Protein AF-A0A1T3CZ14-F1 (afdb_monomer)

Foldseek 3Di:
DKWFKDKDKDKAAFQAQLVQQLLLVLVLVLVWKWKWKAQLVPRDTQDGDDQVQQAGMWDQDDDDPSNPDDIGRDDGPDDVVVVVVVVPDPDDDPDRRIMIMMMITSDIPDDVVVSVVVSVLSSQLSLQFAFPLSVCVVVVVVQQQWDADPPPRDIDGDDVPDDGQTSNNVSQPQPDKDWDADPVGDIDIDGRVCCCPDLNVLQQRRHHDVLSVLLCCQQPVCVVVDPSSGDGRHHQDFLVCCLVVVDQFDCPVLQVVLVVCVVVPHHSCVVQQPDKCCDPPHLLHFFPQLVLLLVQVLVDDDDPVLCVLCQFQVSNDDADIDRNVVVVVLDDSVLRRCSSSVVSVVLCVQLLDPPPCSVVVVVLLVVQLNCLRHDRQQPHSVLVSVLSVVCVVVSQGLPPPPDDDDSPRGSGPHSCVNVVSSSVLSSVLLAVCPDPSSVRSCVCCVDPVNVVVVPDCSNPPPVVVVDDPPPPDPPDPVRDDPVVCVVVVVLVPDPDDSSSNDPPSVSSNVSSSVSSSRPD

Secondary structure (DSSP, 8-state):
-EEE--EEEEEEETT-HHHHHHHHHHHT-TTTEEEEEEETTT--EEEE--GGG-EEEEE---SGGGGGSPPEEEEESSHHHHHHHHHH-S---S---EEEEEEEESSTT--HHHHHHHHHHHHHHHTT-SSTTHHHHTTHHHHTTEEE-TTT--EEEPPTT-----HHHHHTSTT--EEEE-TTS-EEEE-TTGGGSSTTTT-TTTS--HHHHHHHHHH-HHHHH-------------HHHHHHH--STT-HHHHHHHHHHHHHT--TTTTTTT-BTTSTTSTTPPPHHHHHHHHHHHHS---HHHHHHHHHTT-SSPPPP-BHHHHHHHS-HHHHHHHHHHHHHHHHHHHH--STTHHHHHHHHHHHHHHHHHS---S-SHHHHHHHHHHHHTT--S--TTTS---TT-SSSSTTHHHHHHHHHHHHHTT-TTSHHHHTTTGGGGSGGGHHHHTSGGG-HHHHHHS---------GGGS-GGGGHHHHHHHTSSS-GGGTS-THHHHHHHHHHHHTT--

Radius of gyration: 31.68 Å; Cα contacts (8 Å, |Δi|>4): 597; chains: 1; bounding box: 78×59×86 Å

Mean predicted aligned error: 14.24 Å

Sequence (520 aa):
MIETRNIIVGHMKRRDPVTRRFLQYLTMRTGELLVLVRDGKTGRVITAAPEKHRWTYRRKQGIGRASKNEWQNVLEVGPDYFDMTDVLREWRFGFDDYYDVFIWNLVPNESPLLLYNVIITELRTAWRMTQPADMYSHMEPQLRSLTREEDTMRTRKILPGEQVKSLWDVVTSEDVEFRLFSTSGSFTSFTPQGAGTGEMADSPYLFYTKANAVEDEILFPDELTSNKKNVHFREIRNPVSRLEHSGLPGHNKYWEKGLTAILVGEDFKEPLSKEMDTDEDSMWALPAIWKSGLEKLLQGTLSAEQREVLEETGLDAIKEGRLIADRLDSADPMEVMERERCTEFKAAFHDGDLEPGCTERYRQVQEIITTMLKTAHAESPDWVYYIAELMQWLEVESFDDDYYGDYGSDPWSHGFIVQDMVQAFSTMAMFFPEVDTTAHVTAFLKSDEYEAFRNSAIFDPRERSKTRPDRRSRTSYKYRDPKFWTEWKKVLEKDRHFSDIYPFDWSLAIRPIIAKREYL

Solvent-accessible surface area (backbone atoms only — not comparable to full-atom values): 29979 Å² total; per-residue (Å²): 92,76,47,40,34,54,71,50,76,48,78,42,61,52,42,30,61,45,48,32,43,28,54,52,56,52,65,72,34,61,92,56,35,37,48,34,35,27,36,51,67,78,69,46,70,57,44,64,52,59,75,97,64,32,55,41,31,33,40,35,73,59,69,78,82,39,61,71,55,72,76,44,74,76,38,49,72,49,74,72,40,51,54,50,50,63,70,69,44,95,72,79,76,97,67,43,76,28,30,42,37,40,41,30,46,60,59,65,70,59,64,61,65,57,59,49,50,54,52,55,44,41,46,38,42,32,67,57,24,64,47,80,62,48,74,48,58,89,45,39,81,58,29,58,42,24,26,59,44,85,91,75,67,48,74,44,74,64,56,90,91,62,91,70,73,24,45,37,61,52,69,71,30,80,88,35,71,50,74,50,73,47,99,84,72,49,70,53,72,39,31,71,76,45,44,76,59,55,81,60,58,54,38,81,77,81,41,40,42,73,56,53,50,58,24,41,56,44,73,39,48,58,67,77,78,35,91,71,64,71,47,72,74,71,61,84,60,28,45,59,51,48,64,75,62,57,64,79,58,78,36,66,74,57,46,49,51,17,51,51,31,44,76,74,73,44,58,53,59,55,69,47,75,72,40,40,30,59,36,90,88,33,93,66,31,66,41,39,29,53,56,55,24,48,54,52,44,73,74,45,93,71,54,71,68,58,46,50,47,23,51,49,40,49,60,71,64,85,82,79,73,46,46,38,52,63,48,61,77,65,48,59,61,65,59,47,31,51,54,55,42,48,56,35,46,55,51,38,51,47,64,64,56,82,58,89,64,46,51,60,52,48,50,53,53,50,50,53,51,50,48,46,35,62,44,72,56,50,83,60,31,65,46,52,54,51,51,39,53,50,31,51,74,68,67,46,47,31,74,69,77,86,80,67,79,92,62,89,82,54,47,46,97,52,92,52,54,67,51,54,52,51,51,51,51,54,61,53,20,66,79,38,51,85,42,76,64,28,26,32,69,42,42,57,50,76,38,77,92,31,44,72,63,56,71,31,61,86,71,30,65,69,66,48,62,75,51,76,76,90,67,79,65,90,59,52,83,90,68,50,62,76,71,76,46,46,66,60,49,59,48,72,72,42,100,57,62,58,81,61,72,48,79,67,52,62,61,44,55,45,49,25,60,58,38,49,57,37,80,111

Organism: NCBI:txid1491466

pLDDT: mean 79.1, std 13.81, range [31.88, 96.62]

Structure (mmCIF, N/CA/C/O backbone):
data_AF-A0A1T3CZ14-F1
#
_entry.id   AF-A0A1T3CZ14-F1
#
loop_
_atom_site.group_PDB
_atom_site.id
_atom_site.type_symbol
_atom_site.label_atom_id
_atom_site.label_alt_id
_atom_site.label_comp_id
_atom_site.label_asym_id
_atom_site.label_entity_id
_atom_site.label_seq_id
_atom_site.pdbx_PDB_ins_code
_atom_site.Cartn_x
_atom_site.Cartn_y
_atom_site.Cartn_z
_atom_site.occupancy
_atom_site.B_iso_or_equiv
_atom_site.auth_seq_id
_atom_site.auth_comp_id
_atom_site.auth_asym_id
_atom_site.auth_atom_id
_atom_site.pdbx_PDB_model_num
ATOM 1 N N . MET A 1 1 ? -11.018 22.381 -28.110 1.00 84.56 1 MET A N 1
ATOM 2 C CA . MET A 1 1 ? -9.809 22.088 -27.313 1.00 84.56 1 MET A CA 1
ATOM 3 C C . MET A 1 1 ? -9.592 20.585 -27.305 1.00 84.56 1 MET A C 1
ATOM 5 O O . MET A 1 1 ? -10.576 19.850 -27.327 1.00 84.56 1 MET A O 1
ATOM 9 N N . ILE A 1 2 ? -8.339 20.147 -27.344 1.00 91.00 2 ILE A N 1
ATOM 10 C CA . ILE A 1 2 ? -7.948 18.738 -27.397 1.00 91.00 2 ILE A CA 1
ATOM 11 C C . ILE A 1 2 ? -6.954 18.483 -26.270 1.00 91.00 2 ILE A C 1
ATOM 13 O O . ILE A 1 2 ? -6.092 19.322 -26.018 1.00 91.00 2 ILE A O 1
ATOM 17 N N . GLU A 1 3 ? -7.073 17.323 -25.638 1.00 93.56 3 GLU A N 1
ATOM 18 C CA . GLU A 1 3 ? -6.038 16.773 -24.777 1.00 93.56 3 GLU A CA 1
ATOM 19 C C . GLU A 1 3 ? -5.691 15.358 -25.215 1.00 93.56 3 GLU A C 1
ATOM 21 O O . GLU A 1 3 ? -6.564 14.552 -25.550 1.00 93.56 3 GLU A O 1
ATOM 26 N N . THR A 1 4 ? -4.395 15.078 -25.193 1.00 94.88 4 THR A N 1
ATOM 27 C CA . THR A 1 4 ? -3.815 13.783 -25.533 1.00 94.88 4 THR A CA 1
ATOM 28 C C . THR A 1 4 ? -2.829 13.362 -24.461 1.00 94.88 4 THR A C 1
ATOM 30 O O . THR A 1 4 ? -2.193 14.205 -23.830 1.00 94.88 4 THR A O 1
ATOM 33 N N . ARG A 1 5 ? -2.666 12.059 -24.266 1.00 95.62 5 ARG A N 1
ATOM 34 C CA . ARG A 1 5 ? -1.622 11.483 -23.421 1.00 95.62 5 ARG A CA 1
ATOM 35 C C . ARG A 1 5 ? -0.720 10.610 -24.274 1.00 95.62 5 ARG A C 1
ATOM 37 O O . ARG A 1 5 ? -1.198 9.883 -25.142 1.00 95.62 5 ARG A O 1
ATOM 44 N N . ASN A 1 6 ? 0.580 10.686 -24.010 1.00 95.38 6 ASN A N 1
ATOM 45 C CA . ASN A 1 6 ? 1.530 9.736 -24.575 1.00 95.38 6 ASN A CA 1
ATOM 46 C C . ASN A 1 6 ? 1.196 8.345 -24.037 1.00 95.38 6 ASN A C 1
ATOM 48 O O . ASN A 1 6 ? 0.890 8.222 -22.852 1.00 95.38 6 ASN A O 1
ATOM 52 N N . ILE A 1 7 ? 1.267 7.328 -24.891 1.00 94.31 7 ILE A N 1
ATOM 53 C CA . ILE A 1 7 ? 1.008 5.937 -24.529 1.00 94.31 7 ILE A CA 1
ATOM 54 C C . ILE A 1 7 ? 2.040 5.028 -25.189 1.00 94.31 7 ILE A C 1
ATOM 56 O O . ILE A 1 7 ? 2.416 5.229 -26.344 1.00 94.31 7 ILE A O 1
ATOM 60 N N . ILE A 1 8 ? 2.488 4.026 -24.444 1.00 93.81 8 ILE A N 1
ATOM 61 C CA . ILE A 1 8 ? 3.301 2.916 -24.922 1.00 93.81 8 ILE A CA 1
ATOM 62 C C . ILE A 1 8 ? 2.546 1.629 -24.612 1.00 93.81 8 ILE A C 1
ATOM 64 O O . ILE A 1 8 ? 2.041 1.438 -23.505 1.00 93.81 8 ILE A O 1
ATOM 68 N N . VAL A 1 9 ? 2.473 0.755 -25.613 1.00 91.94 9 VAL A N 1
ATOM 69 C CA . VAL A 1 9 ? 1.836 -0.557 -25.513 1.00 91.94 9 VAL A CA 1
ATOM 70 C C . VAL A 1 9 ? 2.865 -1.615 -25.873 1.00 91.94 9 VAL A C 1
ATOM 72 O O . VAL A 1 9 ? 3.561 -1.496 -26.884 1.00 91.94 9 VAL A O 1
ATOM 75 N N . GLY A 1 10 ? 2.980 -2.649 -25.050 1.00 90.44 10 GLY A N 1
ATOM 76 C CA . GLY A 1 10 ? 3.992 -3.679 -25.217 1.00 90.44 10 GLY A CA 1
ATOM 77 C C . GLY A 1 10 ? 3.551 -5.021 -24.662 1.00 90.44 10 GLY A C 1
ATOM 78 O O . GLY A 1 10 ? 2.690 -5.107 -23.794 1.00 90.44 10 GLY A O 1
ATOM 79 N N . HIS A 1 11 ? 4.183 -6.075 -25.165 1.00 92.50 11 HIS A N 1
ATOM 80 C CA . HIS A 1 11 ? 4.043 -7.410 -24.607 1.00 92.50 11 HIS A CA 1
ATOM 81 C C . HIS A 1 11 ? 5.278 -7.744 -23.782 1.00 92.50 11 HIS A C 1
ATOM 83 O O . HIS A 1 11 ? 6.404 -7.528 -24.235 1.00 92.50 11 HIS A O 1
ATOM 89 N N . MET A 1 12 ? 5.076 -8.307 -22.598 1.00 93.25 12 MET A N 1
ATOM 90 C CA . MET A 1 12 ? 6.164 -8.723 -21.720 1.00 93.25 12 MET A CA 1
ATOM 91 C C . MET A 1 12 ? 6.038 -10.188 -21.335 1.00 93.25 12 MET A C 1
ATOM 93 O O . MET A 1 12 ? 4.946 -10.750 -21.291 1.00 93.25 12 MET A O 1
ATOM 97 N N . LYS A 1 13 ? 7.173 -10.833 -21.071 1.00 91.12 13 LYS A N 1
ATOM 98 C CA . LYS A 1 13 ? 7.214 -12.271 -20.821 1.00 91.12 13 LYS A CA 1
ATOM 99 C C . LYS A 1 13 ? 6.489 -12.617 -19.519 1.00 91.12 13 LYS A C 1
ATOM 101 O O . LYS A 1 13 ? 6.737 -12.034 -18.465 1.00 91.12 13 LYS A O 1
ATOM 106 N N . ARG A 1 14 ? 5.615 -13.618 -19.574 1.00 88.38 14 ARG A N 1
ATOM 107 C CA . ARG A 1 14 ? 4.930 -14.129 -18.386 1.00 88.38 14 ARG A CA 1
ATOM 108 C C . ARG A 1 14 ? 5.894 -14.948 -17.518 1.00 88.38 14 ARG A C 1
ATOM 110 O O . ARG A 1 14 ? 6.792 -15.611 -18.031 1.00 88.38 14 ARG A O 1
ATOM 117 N N . ARG A 1 15 ? 5.701 -14.900 -16.192 1.00 85.12 15 ARG A N 1
ATOM 118 C CA . ARG A 1 15 ? 6.546 -15.576 -15.175 1.00 85.12 15 ARG A CA 1
ATOM 119 C C . ARG A 1 15 ? 8.038 -15.237 -15.262 1.00 85.12 15 ARG A C 1
ATOM 121 O O . ARG A 1 15 ? 8.893 -16.068 -14.973 1.00 85.12 15 ARG A O 1
ATOM 128 N N . ASP A 1 16 ? 8.345 -14.022 -15.680 1.00 87.38 16 ASP A N 1
ATOM 129 C CA . ASP A 1 16 ? 9.706 -13.530 -15.766 1.00 87.38 16 ASP A CA 1
ATOM 130 C C . ASP A 1 16 ? 9.972 -12.544 -14.616 1.00 87.38 16 ASP A C 1
ATOM 132 O O . ASP A 1 16 ? 9.176 -11.621 -14.420 1.00 87.38 16 ASP A O 1
ATOM 136 N N . PRO A 1 17 ? 11.050 -12.726 -13.833 1.00 88.00 17 PRO A N 1
ATOM 137 C CA . PRO A 1 17 ? 11.301 -11.898 -12.657 1.00 88.00 17 PRO A CA 1
ATOM 138 C C . PRO A 1 17 ? 11.575 -10.435 -13.027 1.00 88.00 17 PRO A C 1
ATOM 140 O O . PRO A 1 17 ? 11.128 -9.538 -12.321 1.00 88.00 17 PRO A O 1
ATOM 143 N N . VAL A 1 18 ? 12.219 -10.165 -14.170 1.00 90.81 18 VAL A N 1
ATOM 144 C CA . VAL A 1 18 ? 12.417 -8.786 -14.649 1.00 90.81 18 VAL A CA 1
ATOM 145 C C . VAL A 1 18 ? 11.072 -8.150 -14.987 1.00 90.81 18 VAL A C 1
ATOM 147 O O . VAL A 1 18 ? 10.797 -7.030 -14.568 1.00 90.81 18 VAL A O 1
ATOM 150 N N . THR A 1 19 ? 10.202 -8.879 -15.687 1.00 93.06 19 THR A N 1
ATOM 151 C CA . THR A 1 19 ? 8.851 -8.403 -16.006 1.00 93.06 19 THR A CA 1
ATOM 152 C C . THR A 1 19 ? 8.039 -8.122 -14.743 1.00 93.06 19 THR A C 1
ATOM 154 O O . THR A 1 19 ? 7.410 -7.072 -14.647 1.00 93.06 19 THR A O 1
ATOM 157 N N . ARG A 1 20 ? 8.083 -9.016 -13.746 1.00 91.06 20 ARG A N 1
ATOM 158 C CA . ARG A 1 20 ? 7.410 -8.807 -12.455 1.00 91.06 20 ARG A CA 1
ATOM 159 C C . ARG A 1 20 ? 7.903 -7.532 -11.769 1.00 91.06 20 ARG A C 1
ATOM 161 O O . ARG A 1 20 ? 7.066 -6.720 -11.384 1.00 91.06 20 ARG A O 1
ATOM 168 N N . ARG A 1 21 ? 9.224 -7.352 -11.640 1.00 91.19 21 ARG A N 1
ATOM 169 C CA . ARG A 1 21 ? 9.809 -6.163 -11.001 1.00 91.19 21 ARG A CA 1
ATOM 170 C C . ARG A 1 21 ? 9.422 -4.884 -11.727 1.00 91.19 21 ARG A C 1
ATOM 172 O O . ARG A 1 21 ? 8.930 -3.952 -11.106 1.00 91.19 21 ARG A O 1
ATOM 179 N N . PHE A 1 22 ? 9.557 -4.878 -13.050 1.00 94.31 22 PHE A N 1
ATOM 180 C CA . PHE A 1 22 ? 9.223 -3.723 -13.873 1.00 94.31 22 PHE A CA 1
ATOM 181 C C . PHE A 1 22 ? 7.763 -3.289 -13.715 1.00 94.31 22 PHE A C 1
ATOM 183 O O . PHE A 1 22 ? 7.496 -2.119 -13.454 1.00 94.31 22 PHE A O 1
ATOM 190 N N . LEU A 1 23 ? 6.820 -4.229 -13.834 1.00 93.25 23 LEU A N 1
ATOM 191 C CA . LEU A 1 23 ? 5.397 -3.926 -13.678 1.00 93.25 23 LEU A CA 1
ATOM 192 C C . LEU A 1 23 ? 5.083 -3.413 -12.271 1.00 93.25 23 LEU A C 1
ATOM 194 O O . LEU A 1 23 ? 4.363 -2.428 -12.142 1.00 93.25 23 LEU A O 1
ATOM 198 N N . GLN A 1 24 ? 5.680 -4.023 -11.245 1.00 88.62 24 GLN A N 1
ATOM 199 C CA . GLN A 1 24 ? 5.528 -3.594 -9.860 1.00 88.62 24 GLN A CA 1
ATOM 200 C C . GLN A 1 24 ? 6.036 -2.159 -9.647 1.00 88.62 24 GLN A C 1
ATOM 202 O O . GLN A 1 24 ? 5.308 -1.339 -9.091 1.00 88.62 24 GLN A O 1
ATOM 207 N N . TYR A 1 25 ? 7.235 -1.807 -10.123 1.00 89.31 25 TYR A N 1
ATOM 208 C CA . TYR A 1 25 ? 7.745 -0.439 -9.969 1.00 89.31 25 TYR A CA 1
ATOM 209 C C . TYR A 1 25 ? 6.882 0.593 -10.697 1.00 89.31 25 TYR A C 1
ATOM 211 O O . TYR A 1 25 ? 6.628 1.671 -10.160 1.00 89.31 25 TYR A O 1
ATOM 219 N N . LEU A 1 26 ? 6.392 0.270 -11.899 1.00 90.31 26 LEU A N 1
ATOM 220 C CA . LEU A 1 26 ? 5.494 1.162 -12.631 1.00 90.31 26 LEU A CA 1
ATOM 221 C C . LEU A 1 26 ? 4.184 1.394 -11.878 1.00 90.31 26 LEU A C 1
ATOM 223 O O . LEU A 1 26 ? 3.716 2.530 -11.816 1.00 90.31 26 LEU A O 1
ATOM 227 N N . THR A 1 27 ? 3.605 0.351 -11.277 1.00 85.94 27 THR A N 1
ATOM 228 C CA . THR A 1 27 ? 2.380 0.497 -10.479 1.00 85.94 27 THR A CA 1
ATOM 229 C C . THR A 1 27 ? 2.583 1.324 -9.214 1.00 85.94 27 THR A C 1
ATOM 231 O O . THR A 1 27 ? 1.632 1.947 -8.763 1.00 85.94 27 THR A O 1
ATOM 234 N N . MET A 1 28 ? 3.810 1.429 -8.691 1.00 80.12 28 MET A N 1
ATOM 235 C CA . MET A 1 28 ? 4.130 2.327 -7.570 1.00 80.12 28 MET A CA 1
ATOM 236 C C . MET A 1 28 ? 4.239 3.805 -7.984 1.00 80.12 28 MET A C 1
ATOM 238 O O . MET A 1 28 ? 4.289 4.684 -7.125 1.00 80.12 28 MET A O 1
ATOM 242 N N . ARG A 1 29 ? 4.268 4.113 -9.289 1.00 82.56 29 ARG A N 1
ATOM 243 C CA . ARG A 1 29 ? 4.370 5.480 -9.830 1.00 82.56 29 ARG A CA 1
ATOM 244 C C . ARG A 1 29 ? 3.017 6.068 -10.240 1.00 82.56 29 ARG A C 1
ATOM 246 O O . ARG A 1 29 ? 2.925 6.781 -11.237 1.00 82.56 29 ARG A O 1
ATOM 253 N N . THR A 1 30 ? 1.962 5.825 -9.463 1.00 78.38 30 THR A N 1
ATOM 254 C CA . THR A 1 30 ? 0.593 6.301 -9.766 1.00 78.38 30 THR A CA 1
ATOM 255 C C . THR A 1 30 ? 0.463 7.826 -9.875 1.00 78.38 30 THR A C 1
ATOM 257 O O . THR A 1 30 ? -0.450 8.320 -10.535 1.00 78.38 30 THR A O 1
ATOM 260 N N . GLY A 1 31 ? 1.380 8.583 -9.260 1.00 79.31 31 GLY A N 1
ATOM 261 C CA . GLY A 1 31 ? 1.459 10.045 -9.365 1.00 79.31 31 GLY A CA 1
ATOM 262 C C . GLY A 1 31 ? 2.089 10.570 -10.663 1.00 79.31 31 GLY A C 1
ATOM 263 O O . GLY A 1 31 ? 2.031 11.770 -10.917 1.00 79.31 31 GLY A O 1
ATOM 264 N N . GLU A 1 32 ? 2.678 9.700 -11.483 1.00 84.75 32 GLU A N 1
ATOM 265 C CA . GLU A 1 32 ? 3.349 10.058 -12.743 1.00 84.75 32 GLU A CA 1
ATOM 266 C C . GLU A 1 32 ? 2.714 9.330 -13.936 1.00 84.75 32 GLU A C 1
ATOM 268 O O . GLU A 1 32 ? 2.485 9.916 -14.999 1.00 84.75 32 GLU A O 1
ATOM 273 N N . LEU A 1 33 ? 2.394 8.048 -13.750 1.00 90.69 33 LEU A N 1
ATOM 274 C CA . LEU A 1 33 ? 1.975 7.129 -14.795 1.00 90.69 33 LEU A CA 1
ATOM 275 C C . LEU A 1 33 ? 0.648 6.452 -14.470 1.00 90.69 33 LEU A C 1
ATOM 277 O O . LEU A 1 33 ? 0.259 6.259 -13.321 1.00 90.69 33 LEU A O 1
ATOM 281 N N . LEU A 1 34 ? -0.017 6.034 -15.537 1.00 93.12 34 LEU A N 1
ATOM 282 C CA . LEU A 1 34 ? -1.196 5.190 -15.519 1.00 93.12 34 LEU A CA 1
ATOM 283 C C . LEU A 1 34 ? -0.844 3.881 -16.221 1.00 93.12 34 LEU A C 1
ATOM 285 O O . LEU A 1 34 ? -0.230 3.888 -17.290 1.00 93.12 34 LEU A O 1
ATOM 289 N N . VAL A 1 35 ? -1.209 2.764 -15.597 1.00 93.94 35 VAL A N 1
ATOM 290 C CA . VAL A 1 35 ? -0.817 1.424 -16.040 1.00 93.94 35 VAL A CA 1
ATOM 291 C C . VAL A 1 35 ? -2.053 0.537 -16.133 1.00 93.94 35 VAL A C 1
ATOM 293 O O . VAL A 1 35 ? -2.925 0.570 -15.262 1.00 93.94 35 VAL A O 1
ATOM 296 N N . LEU A 1 36 ? -2.124 -0.270 -17.189 1.00 94.25 36 LEU A N 1
ATOM 297 C CA . LEU A 1 36 ? -3.027 -1.410 -17.286 1.00 94.25 36 LEU A CA 1
ATOM 298 C C . LEU A 1 36 ? -2.226 -2.641 -17.699 1.00 94.25 36 LEU A C 1
ATOM 300 O O . LEU A 1 36 ? -1.472 -2.602 -18.670 1.00 94.25 36 LEU A O 1
ATOM 304 N N . VAL A 1 37 ? -2.409 -3.736 -16.962 1.00 93.81 37 VAL A N 1
ATOM 305 C CA . VAL A 1 37 ? -1.789 -5.030 -17.265 1.00 93.81 37 VAL A CA 1
ATOM 306 C C . VAL A 1 37 ? -2.876 -6.073 -17.424 1.00 93.81 37 VAL A C 1
ATOM 308 O O . VAL A 1 37 ? -3.677 -6.292 -16.513 1.00 93.81 37 VAL A O 1
ATOM 311 N N . ARG A 1 38 ? -2.867 -6.764 -18.559 1.00 91.19 38 ARG A N 1
ATOM 312 C CA . ARG A 1 38 ? -3.736 -7.901 -18.852 1.00 91.19 38 ARG A CA 1
ATOM 313 C C . ARG A 1 38 ? -2.895 -9.163 -19.022 1.00 91.19 38 ARG A C 1
ATOM 315 O O . ARG A 1 38 ? -1.869 -9.151 -19.694 1.00 91.19 38 ARG A O 1
ATOM 322 N N . ASP A 1 39 ? -3.314 -10.265 -18.410 1.00 89.25 39 ASP A N 1
ATOM 323 C CA . ASP A 1 39 ? -2.715 -11.579 -18.651 1.00 89.25 39 ASP A CA 1
ATOM 324 C C . ASP A 1 39 ? -3.185 -12.091 -20.017 1.00 89.25 39 ASP A C 1
ATOM 326 O O . ASP A 1 39 ? -4.363 -12.408 -20.182 1.00 89.25 39 ASP A O 1
ATOM 330 N N . GLY A 1 40 ? -2.277 -12.173 -20.992 1.00 86.06 40 GLY A N 1
ATOM 331 C CA . GLY A 1 40 ? -2.579 -12.637 -22.348 1.00 86.06 40 GLY A CA 1
ATOM 332 C C . GLY A 1 40 ? -3.128 -14.063 -22.376 1.00 86.06 40 GLY A C 1
ATOM 333 O O . GLY A 1 40 ? -3.963 -14.378 -23.220 1.00 86.06 40 GLY A O 1
ATOM 334 N N . LYS A 1 41 ? -2.754 -14.894 -21.393 1.00 86.00 41 LYS A N 1
ATOM 335 C CA . LYS A 1 41 ? -3.180 -16.294 -21.307 1.00 86.00 41 LYS A CA 1
ATOM 336 C C . LYS A 1 41 ? -4.599 -16.467 -20.778 1.00 86.00 41 LYS A C 1
ATOM 338 O O . LYS A 1 41 ? -5.319 -17.362 -21.203 1.00 86.00 41 LYS A O 1
ATOM 343 N N . THR A 1 42 ? -4.988 -15.669 -19.786 1.00 84.12 42 THR A N 1
ATOM 344 C CA . THR A 1 42 ? -6.305 -15.802 -19.129 1.00 84.12 42 THR A CA 1
ATOM 345 C C . THR A 1 42 ? -7.298 -14.736 -19.576 1.00 84.12 42 THR A C 1
ATOM 347 O O . THR A 1 42 ? -8.480 -14.823 -19.262 1.00 84.12 42 THR A O 1
ATOM 350 N N . GLY A 1 43 ? -6.825 -13.699 -20.268 1.00 82.25 43 GLY A N 1
ATOM 351 C CA . GLY A 1 43 ? -7.595 -12.514 -20.621 1.00 82.25 43 GLY A CA 1
ATOM 352 C C . GLY A 1 43 ? -7.900 -11.588 -19.440 1.00 82.25 43 GLY A C 1
ATOM 353 O O . GLY A 1 43 ? -8.445 -10.507 -19.666 1.00 82.25 43 GLY A O 1
ATOM 354 N N . ARG A 1 44 ? -7.544 -11.973 -18.204 1.00 85.00 44 ARG A N 1
ATOM 355 C CA . ARG A 1 44 ? -7.836 -11.221 -16.979 1.00 85.00 44 ARG A CA 1
ATOM 356 C C . ARG A 1 44 ? -7.010 -9.939 -16.917 1.00 85.00 44 ARG A C 1
ATOM 358 O O . ARG A 1 44 ? -5.789 -9.974 -17.057 1.00 85.00 44 ARG A O 1
ATOM 365 N N . VAL A 1 45 ? -7.665 -8.822 -16.614 1.00 86.94 45 VAL A N 1
ATOM 366 C CA . VAL A 1 45 ? -6.986 -7.584 -16.212 1.00 86.94 45 VAL A CA 1
ATOM 367 C C . VAL A 1 45 ? -6.469 -7.766 -14.785 1.00 86.94 45 VAL A C 1
ATOM 369 O O . VAL A 1 45 ? -7.244 -8.045 -13.871 1.00 86.94 45 VAL A O 1
ATOM 372 N N . ILE A 1 46 ? -5.151 -7.689 -14.615 1.00 83.88 46 ILE A N 1
ATOM 373 C CA . ILE A 1 46 ? -4.477 -7.831 -13.319 1.00 83.88 46 ILE A CA 1
ATOM 374 C C . ILE A 1 46 ? -4.509 -6.506 -12.564 1.00 83.88 46 ILE A C 1
ATOM 376 O O . ILE A 1 46 ? -4.746 -6.503 -11.368 1.00 83.88 46 ILE A O 1
ATOM 380 N N . THR A 1 47 ? -4.267 -5.392 -13.253 1.00 86.19 47 THR A N 1
ATOM 381 C CA . THR A 1 47 ? -4.341 -4.046 -12.678 1.00 86.19 47 THR A CA 1
ATOM 382 C C . THR A 1 47 ? -4.762 -3.060 -13.758 1.00 86.19 47 THR A C 1
ATOM 384 O O . THR A 1 47 ? -4.473 -3.275 -14.941 1.00 86.19 47 THR A O 1
ATOM 387 N N . ALA A 1 48 ? -5.455 -1.996 -13.367 1.00 88.25 48 ALA A N 1
ATOM 388 C CA . ALA A 1 48 ? -5.859 -0.922 -14.255 1.00 88.25 48 ALA A CA 1
ATOM 389 C C . ALA A 1 48 ? -5.978 0.395 -13.491 1.00 88.25 48 ALA A C 1
ATOM 391 O O . ALA A 1 48 ? -6.461 0.434 -12.363 1.00 88.25 48 ALA A O 1
ATOM 392 N N . ALA A 1 49 ? -5.634 1.490 -14.162 1.00 86.12 49 ALA A N 1
ATOM 393 C CA . ALA A 1 49 ? -5.937 2.831 -13.688 1.00 86.12 49 ALA A CA 1
ATOM 394 C C . ALA A 1 49 ? -7.449 3.042 -13.421 1.00 86.12 49 ALA A C 1
ATOM 396 O O . ALA A 1 49 ? -8.289 2.409 -14.087 1.00 86.12 49 ALA A O 1
ATOM 397 N N . PRO A 1 50 ? -7.812 3.994 -12.532 1.00 83.81 50 PRO A N 1
ATOM 398 C CA . PRO A 1 50 ? -9.199 4.396 -12.316 1.00 83.81 50 PRO A CA 1
ATOM 399 C C . PRO A 1 50 ? -9.888 4.776 -13.625 1.00 83.81 50 PRO A C 1
ATOM 401 O O . PRO A 1 50 ? -9.287 5.428 -14.481 1.00 83.81 50 PRO A O 1
ATOM 404 N N . GLU A 1 51 ? -11.163 4.419 -13.764 1.00 85.56 51 GLU A N 1
ATOM 405 C CA . GLU A 1 51 ? -11.927 4.575 -15.009 1.00 85.56 51 GLU A CA 1
ATOM 406 C C . GLU A 1 51 ? -11.890 6.009 -15.558 1.00 85.56 51 GLU A C 1
ATOM 408 O O . GLU A 1 51 ? -11.549 6.223 -16.720 1.00 85.56 51 GLU A O 1
ATOM 413 N N . LYS A 1 52 ? -12.055 7.009 -14.678 1.00 87.25 52 LYS A N 1
ATOM 414 C CA . LYS A 1 52 ? -11.959 8.446 -15.010 1.00 87.25 52 LYS A CA 1
ATOM 415 C C . LYS A 1 52 ? -10.633 8.871 -15.661 1.00 87.25 52 LYS A C 1
ATOM 417 O O . LYS A 1 52 ? -10.532 9.964 -16.223 1.00 87.25 52 LYS A O 1
ATOM 422 N N . HIS A 1 53 ? -9.594 8.046 -15.554 1.00 89.56 53 HIS A N 1
ATOM 423 C CA . HIS A 1 53 ? -8.259 8.294 -16.082 1.00 89.56 53 HIS A CA 1
ATOM 424 C C . HIS A 1 53 ? -7.866 7.356 -17.232 1.00 89.56 53 HIS A C 1
ATOM 426 O O . HIS A 1 53 ? -6.750 7.490 -17.730 1.00 89.56 53 HIS A O 1
ATOM 432 N N . ARG A 1 54 ? -8.747 6.467 -17.708 1.00 93.50 54 ARG A N 1
ATOM 433 C CA . ARG A 1 54 ? -8.437 5.532 -18.809 1.00 93.50 54 ARG A CA 1
ATOM 434 C C . ARG A 1 54 ? -8.394 6.176 -20.191 1.00 93.50 54 ARG A C 1
ATOM 436 O O . ARG A 1 54 ? -7.926 5.557 -21.142 1.00 93.50 54 ARG A O 1
ATOM 443 N N . TRP A 1 55 ? -8.834 7.423 -20.320 1.00 94.69 55 TRP A N 1
ATOM 444 C CA . TRP A 1 55 ? -8.760 8.148 -21.582 1.00 94.69 55 TRP A CA 1
ATOM 445 C C . TRP A 1 55 ? -7.313 8.489 -21.977 1.00 94.69 55 TRP A C 1
ATOM 447 O O . TRP A 1 55 ? -6.480 8.875 -21.147 1.00 94.69 55 TRP A O 1
ATOM 457 N N . THR A 1 56 ? -7.041 8.398 -23.278 1.00 94.62 56 THR A N 1
ATOM 458 C CA . THR A 1 56 ? -5.779 8.809 -23.921 1.00 94.62 56 THR A CA 1
ATOM 459 C C . THR A 1 56 ? -5.980 9.967 -24.891 1.00 94.62 56 THR A C 1
ATOM 461 O O . THR A 1 56 ? -5.059 10.750 -25.114 1.00 94.62 56 THR A O 1
ATOM 464 N N . TYR A 1 57 ? -7.198 10.135 -25.410 1.00 94.38 57 TYR A N 1
ATOM 465 C CA . TYR A 1 57 ? -7.597 11.272 -26.231 1.00 94.38 57 TYR A CA 1
ATOM 466 C C . TYR A 1 57 ? -8.993 11.739 -25.830 1.00 94.38 57 TYR A C 1
ATOM 468 O O . TYR A 1 57 ? -9.946 10.956 -25.810 1.00 94.38 57 TYR A O 1
ATOM 476 N N . ARG A 1 58 ? -9.121 13.033 -25.537 1.00 93.56 58 ARG A N 1
ATOM 477 C CA . ARG A 1 58 ? -10.407 13.671 -25.261 1.00 93.56 58 ARG A CA 1
ATOM 478 C C . ARG A 1 58 ? -10.500 15.030 -25.926 1.00 93.56 58 ARG A C 1
ATOM 480 O O . ARG A 1 58 ? -9.506 15.724 -26.156 1.00 93.56 58 ARG A O 1
ATOM 487 N N . ARG A 1 59 ? -11.727 15.429 -26.236 1.00 91.75 59 ARG A N 1
ATOM 488 C CA . ARG A 1 59 ? -12.012 16.699 -26.897 1.00 91.75 59 ARG A CA 1
ATOM 489 C C . ARG A 1 59 ? -13.103 17.453 -26.169 1.00 91.75 59 ARG A C 1
ATOM 491 O O . ARG A 1 59 ? -14.012 16.883 -25.577 1.00 91.75 59 ARG A O 1
ATOM 498 N N . LYS A 1 60 ? -13.031 18.767 -26.289 1.00 88.31 60 LYS A N 1
ATOM 499 C CA . LYS A 1 60 ? -14.039 19.690 -25.793 1.00 88.31 60 LYS A CA 1
ATOM 500 C C . LYS A 1 60 ? -14.391 20.673 -26.894 1.00 88.31 60 LYS A C 1
ATOM 502 O O . LYS A 1 60 ? -13.513 21.368 -27.418 1.00 88.31 60 LYS A O 1
ATOM 507 N N . GLN A 1 61 ? -15.662 20.688 -27.281 1.00 80.75 61 GLN A N 1
ATOM 508 C CA . GLN A 1 61 ? -16.180 21.525 -28.362 1.00 80.75 61 GLN A CA 1
ATOM 509 C C . GLN A 1 61 ? -16.958 22.719 -27.798 1.00 80.75 61 GLN A C 1
ATOM 511 O O . GLN A 1 61 ? -17.723 22.566 -26.848 1.00 80.75 61 GLN A O 1
ATOM 516 N N . GLY A 1 62 ? -16.761 23.897 -28.401 1.00 70.25 62 GLY A N 1
ATOM 517 C CA . GLY A 1 62 ? -17.450 25.137 -28.033 1.00 70.25 62 GLY A CA 1
ATOM 518 C C . GLY A 1 62 ? -16.519 26.346 -27.883 1.00 70.25 62 GLY A C 1
ATOM 519 O O . GLY A 1 62 ? -15.388 26.217 -27.421 1.00 70.25 62 GLY A O 1
ATOM 520 N N . ILE A 1 63 ? -17.011 27.531 -28.260 1.00 64.19 63 ILE A N 1
ATOM 521 C CA . ILE A 1 63 ? -16.369 28.841 -28.044 1.00 64.19 63 ILE A CA 1
ATOM 522 C C . ILE A 1 63 ? -17.269 29.659 -27.096 1.00 64.19 63 ILE A C 1
ATOM 524 O O . ILE A 1 63 ? -18.488 29.476 -27.073 1.00 64.19 63 ILE A O 1
ATOM 528 N N . GLY A 1 64 ? -16.699 30.547 -26.275 1.00 73.50 64 GLY A N 1
ATOM 529 C CA . GLY A 1 64 ? -17.477 31.420 -25.384 1.00 73.50 64 GLY A CA 1
ATOM 530 C C . GLY A 1 64 ? -18.187 30.642 -24.271 1.00 73.50 64 GLY A C 1
ATOM 531 O O . GLY A 1 64 ? -17.540 29.907 -23.531 1.00 73.50 64 GLY A O 1
ATOM 532 N N . ARG A 1 65 ? -19.516 30.764 -24.138 1.00 61.94 65 ARG A N 1
ATOM 533 C CA . ARG A 1 65 ? -20.293 30.059 -23.092 1.00 61.94 65 ARG A CA 1
ATOM 534 C C . ARG A 1 65 ? -20.227 28.529 -23.216 1.00 61.94 65 ARG A C 1
ATOM 536 O O . ARG A 1 65 ? -20.243 27.848 -22.197 1.00 61.94 65 ARG A O 1
ATOM 543 N N . ALA A 1 66 ? -20.050 28.007 -24.432 1.00 63.50 66 ALA A N 1
ATOM 544 C CA . ALA A 1 66 ? -19.877 26.575 -24.691 1.00 63.50 66 ALA A CA 1
ATOM 545 C C . ALA A 1 66 ? -18.488 26.037 -24.274 1.00 63.50 66 ALA A C 1
ATOM 547 O O . ALA A 1 66 ? -18.269 24.832 -24.246 1.00 63.50 66 ALA A O 1
ATOM 548 N N . SER A 1 67 ? -17.550 26.903 -23.863 1.00 65.75 67 SER A N 1
ATOM 549 C CA . SER A 1 67 ? -16.306 26.471 -23.201 1.00 65.75 67 SER A CA 1
ATOM 550 C C . SER A 1 67 ? -16.534 25.875 -21.804 1.00 65.75 67 SER A C 1
ATOM 552 O O . SER A 1 67 ? -15.597 25.344 -21.214 1.00 65.75 67 SER A O 1
ATOM 554 N N . LYS A 1 68 ? -17.761 25.923 -21.264 1.00 72.38 68 LYS A N 1
ATOM 555 C CA . LYS A 1 68 ? -18.142 25.229 -20.024 1.00 72.38 68 LYS A CA 1
ATOM 556 C C . LYS A 1 68 ? -18.580 23.777 -20.234 1.00 72.38 68 LYS A C 1
ATOM 558 O O . LYS A 1 68 ? -18.764 23.085 -19.245 1.00 72.38 68 LYS A O 1
ATOM 563 N N . ASN A 1 69 ? -18.697 23.316 -21.482 1.00 80.94 69 ASN A N 1
ATOM 564 C CA . ASN A 1 69 ? -19.077 21.935 -21.782 1.00 80.94 69 ASN A CA 1
ATOM 565 C C . ASN A 1 69 ? -18.123 20.930 -21.124 1.00 80.94 69 ASN A C 1
ATOM 567 O O . ASN A 1 69 ? -16.932 21.212 -20.945 1.00 80.94 69 ASN A O 1
ATOM 571 N N . GLU A 1 70 ? -18.635 19.756 -20.783 1.00 86.06 70 GLU A N 1
ATOM 572 C CA . GLU A 1 70 ? -17.814 18.674 -20.251 1.00 86.06 70 GLU A CA 1
ATOM 573 C C . GLU A 1 70 ? -16.876 18.107 -21.323 1.00 86.06 70 GLU A C 1
ATOM 575 O O . GLU A 1 70 ? -17.049 18.316 -22.530 1.00 86.06 70 GLU A O 1
ATOM 580 N N . TRP A 1 71 ? -15.818 17.441 -20.869 1.00 88.88 71 TRP A N 1
ATOM 581 C CA . TRP A 1 71 ? -14.908 16.749 -21.767 1.00 88.88 71 TRP A CA 1
ATOM 582 C C . TRP A 1 71 ? -15.580 15.496 -22.319 1.00 88.88 71 TRP A C 1
ATOM 584 O O . TRP A 1 71 ? -16.100 14.688 -21.561 1.00 88.88 71 TRP A O 1
ATOM 594 N N . GLN A 1 72 ? -15.514 15.316 -23.636 1.00 90.25 72 GLN A N 1
ATOM 595 C CA . GLN A 1 72 ? -15.890 14.066 -24.278 1.00 90.25 72 GLN A CA 1
ATOM 596 C C . GLN A 1 72 ? -14.625 13.231 -24.473 1.00 90.25 72 GLN A C 1
ATOM 598 O O . GLN A 1 72 ? -13.746 13.613 -25.256 1.00 90.25 72 GLN A O 1
ATOM 603 N N . ASN A 1 73 ? -14.534 12.101 -23.779 1.00 92.75 73 ASN A N 1
ATOM 604 C CA . ASN A 1 73 ? -13.497 11.113 -24.041 1.00 92.75 73 ASN A CA 1
ATOM 605 C C . ASN A 1 73 ? -13.769 10.463 -25.401 1.00 92.75 73 ASN A C 1
ATOM 607 O O . ASN A 1 73 ? -14.911 10.160 -25.741 1.00 92.75 73 ASN A O 1
ATOM 611 N N . VAL A 1 74 ? -12.727 10.344 -26.219 1.00 91.81 74 VAL A N 1
ATOM 612 C CA . VAL A 1 74 ? -12.833 9.833 -27.592 1.00 91.81 74 VAL A CA 1
ATOM 613 C C . VAL A 1 74 ? -12.063 8.529 -27.752 1.00 91.81 74 VAL A C 1
ATOM 615 O O . VAL A 1 74 ? -12.515 7.661 -28.486 1.00 91.81 74 VAL A O 1
ATOM 618 N N . LEU A 1 75 ? -10.922 8.386 -27.071 1.00 93.19 75 LEU A N 1
ATOM 619 C CA . LEU A 1 75 ? -10.213 7.113 -26.954 1.00 93.19 75 LEU A CA 1
ATOM 620 C C . LEU A 1 75 ? -9.945 6.810 -25.487 1.00 93.19 75 LEU A C 1
ATOM 622 O O . LEU A 1 75 ? -9.372 7.640 -24.772 1.00 93.19 75 LEU A O 1
ATOM 626 N N . GLU A 1 76 ? -10.310 5.601 -25.078 1.00 94.31 76 GLU A N 1
ATOM 627 C CA . GLU A 1 76 ? -10.135 5.074 -23.729 1.00 94.31 76 GLU A CA 1
ATOM 628 C C . GLU A 1 76 ? -9.517 3.687 -23.791 1.00 94.31 76 GLU A C 1
ATOM 630 O O . GLU A 1 76 ? -9.894 2.884 -24.636 1.00 94.31 76 GLU A O 1
ATOM 635 N N . VAL A 1 77 ? -8.556 3.412 -22.911 1.00 93.12 77 VAL A N 1
ATOM 636 C CA . VAL A 1 77 ? -7.931 2.094 -22.807 1.00 93.12 77 VAL A CA 1
ATOM 637 C C . VAL A 1 77 ? -8.943 1.118 -22.202 1.00 93.12 77 VAL A C 1
ATOM 639 O O . VAL A 1 77 ? -9.340 1.253 -21.043 1.00 93.12 77 VAL A O 1
ATOM 642 N N . GLY A 1 78 ? -9.346 0.134 -23.001 1.00 89.38 78 GLY A N 1
ATOM 643 C CA . GLY A 1 78 ? -10.374 -0.857 -22.694 1.00 89.38 78 GLY A CA 1
ATOM 644 C C . GLY A 1 78 ? -10.553 -1.838 -23.860 1.00 89.38 78 GLY A C 1
ATOM 645 O O . GLY A 1 78 ? -9.712 -1.843 -24.760 1.00 89.38 78 GLY A O 1
ATOM 646 N N . PRO A 1 79 ? -11.631 -2.644 -23.877 1.00 88.56 79 PRO A N 1
ATOM 647 C CA . PRO A 1 79 ? -11.858 -3.681 -24.890 1.00 88.56 79 PRO A CA 1
ATOM 648 C C . PRO A 1 79 ? -11.683 -3.196 -26.337 1.00 88.56 79 PRO A C 1
ATOM 650 O O . PRO A 1 79 ? -10.855 -3.741 -27.061 1.00 88.56 79 PRO A O 1
ATOM 653 N N . ASP A 1 80 ? -12.347 -2.099 -26.712 1.00 88.00 80 ASP A N 1
ATOM 654 C CA . ASP A 1 80 ? -12.259 -1.536 -28.067 1.00 88.00 80 ASP A CA 1
ATOM 655 C C . ASP A 1 80 ? -10.836 -1.074 -28.422 1.00 88.00 80 ASP A C 1
ATOM 657 O O . ASP A 1 80 ? -10.397 -1.159 -29.570 1.00 88.00 80 ASP A O 1
ATOM 661 N N . TYR A 1 81 ? -10.085 -0.592 -27.428 1.00 91.00 81 TYR A N 1
ATOM 662 C CA . TYR A 1 81 ? -8.692 -0.191 -27.610 1.00 91.00 81 TYR A CA 1
ATOM 663 C C . TYR A 1 81 ? -7.791 -1.403 -27.837 1.00 91.00 81 TYR A C 1
ATOM 665 O O . TYR A 1 81 ? -6.879 -1.330 -28.657 1.00 91.00 81 TYR A O 1
ATOM 673 N N . PHE A 1 82 ? -8.043 -2.509 -27.132 1.00 89.56 82 PHE A N 1
ATOM 674 C CA . PHE A 1 82 ? -7.293 -3.754 -27.297 1.00 89.56 82 PHE A CA 1
ATOM 675 C C . PHE A 1 82 ? -7.470 -4.289 -28.717 1.00 89.56 82 PHE A C 1
ATOM 677 O O . PHE A 1 82 ? -6.478 -4.512 -29.414 1.00 89.56 82 PHE A O 1
ATOM 684 N N . ASP A 1 83 ? -8.718 -4.352 -29.184 1.00 87.31 83 ASP A N 1
ATOM 685 C CA . ASP A 1 83 ? -9.052 -4.759 -30.548 1.00 87.31 83 ASP A CA 1
ATOM 686 C C . ASP A 1 83 ? -8.390 -3.840 -31.581 1.00 87.31 83 ASP A C 1
ATOM 688 O O . ASP A 1 83 ? -7.768 -4.311 -32.536 1.00 87.31 83 ASP A O 1
ATOM 692 N N . MET A 1 84 ? -8.447 -2.521 -31.363 1.00 89.62 84 MET A N 1
ATOM 693 C CA . MET A 1 84 ? -7.761 -1.551 -32.215 1.00 89.62 84 MET A CA 1
ATOM 694 C C . MET A 1 84 ? -6.253 -1.828 -32.273 1.00 89.62 84 MET A C 1
ATOM 696 O O . MET A 1 84 ? -5.685 -1.883 -33.364 1.00 89.62 84 MET A O 1
ATOM 700 N N . THR A 1 85 ? -5.589 -2.022 -31.130 1.00 87.81 85 THR A N 1
ATOM 701 C CA . THR A 1 85 ? -4.147 -2.306 -31.108 1.00 87.81 85 THR A CA 1
ATOM 702 C C . THR A 1 85 ? -3.806 -3.629 -31.787 1.00 87.81 85 THR A C 1
ATOM 704 O O . THR A 1 85 ? -2.834 -3.683 -32.535 1.00 87.81 85 THR A O 1
ATOM 707 N N . ASP A 1 86 ? -4.620 -4.669 -31.618 1.00 85.06 86 ASP A N 1
ATOM 708 C CA . ASP A 1 86 ? -4.405 -5.973 -32.249 1.00 85.06 86 ASP A CA 1
ATOM 709 C C . ASP A 1 86 ? -4.605 -5.942 -33.769 1.00 85.06 86 ASP A C 1
ATOM 711 O O . ASP A 1 86 ? -3.934 -6.676 -34.504 1.00 85.06 86 ASP A O 1
ATOM 715 N N . VAL A 1 87 ? -5.504 -5.087 -34.265 1.00 87.38 87 VAL A N 1
ATOM 716 C CA . VAL A 1 87 ? -5.681 -4.836 -35.703 1.00 87.38 87 VAL A CA 1
ATOM 717 C C . VAL A 1 87 ? -4.513 -4.034 -36.279 1.00 87.38 87 VAL A C 1
ATOM 719 O O . VAL A 1 87 ? -4.083 -4.315 -37.395 1.00 87.38 87 VAL A O 1
ATOM 722 N N . LEU A 1 88 ? -3.984 -3.056 -35.537 1.00 87.19 88 LEU A N 1
ATOM 723 C CA . LEU A 1 88 ? -2.891 -2.193 -36.003 1.00 87.19 88 LEU A CA 1
ATOM 724 C C . LEU A 1 88 ? -1.508 -2.860 -35.957 1.00 87.19 88 LEU A C 1
ATOM 726 O O . LEU A 1 88 ? -0.590 -2.399 -36.636 1.00 87.19 88 LEU A O 1
ATOM 730 N N . ARG A 1 89 ? -1.321 -3.922 -35.166 1.00 85.38 89 ARG A N 1
ATOM 731 C CA . ARG A 1 89 ? -0.045 -4.648 -35.100 1.00 85.38 89 ARG A CA 1
ATOM 732 C C . ARG A 1 89 ? 0.226 -5.402 -36.406 1.00 85.38 89 ARG A C 1
ATOM 734 O O . ARG A 1 89 ? -0.543 -6.264 -36.819 1.00 85.38 89 ARG A O 1
ATOM 741 N N . GLU A 1 90 ? 1.397 -5.160 -36.990 1.00 87.44 90 GLU A N 1
ATOM 742 C CA . GLU A 1 90 ? 1.880 -5.866 -38.191 1.00 87.44 90 GLU A CA 1
ATOM 743 C C . GLU A 1 90 ? 2.281 -7.330 -37.924 1.00 87.44 90 GLU A C 1
ATOM 745 O O . GLU A 1 90 ? 2.502 -8.107 -38.851 1.00 87.44 90 GLU A O 1
ATOM 750 N N . TRP A 1 91 ? 2.391 -7.721 -36.653 1.00 84.50 91 TRP A N 1
ATOM 751 C CA . TRP A 1 91 ? 2.824 -9.046 -36.222 1.00 84.50 91 TRP A CA 1
ATOM 752 C C . TRP A 1 91 ? 1.994 -9.533 -35.031 1.00 84.50 91 TRP A C 1
ATOM 754 O O . TRP A 1 91 ? 1.488 -8.741 -34.237 1.00 84.50 91 TRP A O 1
ATOM 764 N N . ARG A 1 92 ? 1.867 -10.857 -34.887 1.00 81.69 92 ARG A N 1
ATOM 765 C CA . ARG A 1 92 ? 1.150 -11.507 -33.779 1.00 81.69 92 ARG A CA 1
ATOM 766 C C . ARG A 1 92 ? 1.971 -12.671 -33.244 1.00 81.69 92 ARG A C 1
ATOM 768 O O . ARG A 1 92 ? 2.618 -13.376 -34.019 1.00 81.69 92 ARG A O 1
ATOM 775 N N . PHE A 1 93 ? 1.957 -12.875 -31.930 1.00 82.06 93 PHE A N 1
ATOM 776 C CA . PHE A 1 93 ? 2.562 -14.070 -31.349 1.00 82.06 93 PHE A CA 1
ATOM 777 C C . PHE A 1 93 ? 1.700 -15.300 -31.645 1.00 82.06 93 PHE A C 1
ATOM 779 O O . PHE A 1 93 ? 0.476 -15.234 -31.622 1.00 82.06 93 PHE A O 1
ATOM 786 N N . GLY A 1 94 ? 2.349 -16.438 -31.894 1.00 84.50 94 GLY A N 1
ATOM 787 C CA . GLY A 1 94 ? 1.679 -17.741 -31.995 1.00 84.50 94 GLY A CA 1
ATOM 788 C C . GLY A 1 94 ? 1.417 -18.410 -30.639 1.00 84.50 94 GLY A C 1
ATOM 789 O O . GLY A 1 94 ? 1.092 -19.591 -30.601 1.00 84.50 94 GLY A O 1
ATOM 790 N N . PHE A 1 95 ? 1.626 -17.693 -29.534 1.00 88.56 95 PHE A N 1
ATOM 791 C CA . PHE A 1 95 ? 1.460 -18.164 -28.159 1.00 88.56 95 PHE A CA 1
ATOM 792 C C . PHE A 1 95 ? 0.861 -17.048 -27.298 1.00 88.56 95 PHE A C 1
ATOM 794 O O . PHE A 1 95 ? 0.987 -15.878 -27.647 1.00 88.56 95 PHE A O 1
ATOM 801 N N . ASP A 1 96 ? 0.262 -17.415 -26.166 1.00 84.94 96 ASP A N 1
ATOM 802 C CA . ASP A 1 96 ? -0.478 -16.532 -25.252 1.00 84.94 96 ASP A CA 1
ATOM 803 C C . ASP A 1 96 ? 0.234 -16.287 -23.903 1.00 84.94 96 ASP A C 1
ATOM 805 O O . ASP A 1 96 ? -0.277 -15.577 -23.040 1.00 84.94 96 ASP A O 1
ATOM 809 N N . ASP A 1 97 ? 1.433 -16.848 -23.698 1.00 90.50 97 ASP A N 1
ATOM 810 C CA . ASP A 1 97 ? 2.177 -16.753 -22.430 1.00 90.50 97 ASP A CA 1
ATOM 811 C C . ASP A 1 97 ? 2.946 -15.421 -22.293 1.00 90.50 97 ASP A C 1
ATOM 813 O O . ASP A 1 97 ? 4.176 -15.371 -22.189 1.00 90.50 97 ASP A O 1
ATOM 817 N N . TYR A 1 98 ? 2.197 -14.319 -22.293 1.00 92.25 98 TYR A N 1
ATOM 818 C CA . TYR A 1 98 ? 2.688 -12.951 -22.133 1.00 92.25 98 TYR A CA 1
ATOM 819 C C . TYR A 1 98 ? 1.725 -12.094 -21.294 1.00 92.25 98 TYR A C 1
ATOM 821 O O . TYR A 1 98 ? 0.565 -12.447 -21.090 1.00 92.25 98 TYR A O 1
ATOM 829 N N . TYR A 1 99 ? 2.209 -10.958 -20.797 1.00 94.38 99 TYR A N 1
ATOM 830 C CA . TYR A 1 99 ? 1.372 -9.860 -20.316 1.00 94.38 99 TYR A CA 1
ATOM 831 C C . TYR A 1 99 ? 1.238 -8.811 -21.415 1.00 94.38 99 TYR A C 1
ATOM 833 O O . TYR A 1 99 ? 2.231 -8.475 -22.062 1.00 94.38 99 TYR A O 1
ATOM 841 N N . ASP A 1 100 ? 0.030 -8.301 -21.610 1.00 93.00 100 ASP A N 1
ATOM 842 C CA . ASP A 1 100 ? -0.249 -7.137 -22.445 1.00 93.00 100 ASP A CA 1
ATOM 843 C C . ASP A 1 100 ? -0.286 -5.895 -21.549 1.00 93.00 100 ASP A C 1
ATOM 845 O O . ASP A 1 100 ? -1.010 -5.857 -20.549 1.00 93.00 100 ASP A O 1
ATOM 849 N N . VAL A 1 101 ? 0.582 -4.932 -21.845 1.00 95.31 101 VAL A N 1
ATOM 850 C CA . VAL A 1 101 ? 0.949 -3.846 -20.933 1.00 95.31 101 VAL A CA 1
ATOM 851 C C . VAL A 1 101 ? 0.727 -2.512 -21.630 1.00 95.31 101 VAL A C 1
ATOM 853 O O . VAL A 1 101 ? 1.324 -2.239 -22.671 1.00 95.31 101 VAL A O 1
ATOM 856 N N . PHE A 1 102 ? -0.091 -1.665 -21.015 1.00 96.06 102 PHE A N 1
ATOM 857 C CA . PHE A 1 102 ? -0.418 -0.322 -21.483 1.00 96.06 102 PHE A CA 1
ATOM 858 C C . PHE A 1 102 ? 0.065 0.682 -20.442 1.00 96.06 102 PHE A C 1
ATOM 860 O O . PHE A 1 102 ? -0.304 0.584 -19.272 1.00 96.06 102 PHE A O 1
ATOM 867 N N . ILE A 1 103 ? 0.885 1.643 -20.861 1.00 96.62 103 ILE A N 1
ATOM 868 C CA . ILE A 1 103 ? 1.486 2.651 -19.982 1.00 96.62 103 ILE A CA 1
ATOM 869 C C . ILE A 1 103 ? 1.268 4.018 -20.614 1.00 96.62 103 ILE A C 1
ATOM 871 O O . ILE A 1 103 ? 1.683 4.239 -21.751 1.00 96.62 103 ILE A O 1
ATOM 875 N N . TRP A 1 104 ? 0.638 4.946 -19.900 1.00 96.00 104 TRP A N 1
ATOM 876 C CA . TRP A 1 104 ? 0.415 6.303 -20.399 1.00 96.00 104 TRP A CA 1
ATOM 877 C C . TRP A 1 104 ? 0.563 7.359 -19.307 1.00 96.00 104 TRP A C 1
ATOM 879 O O . TRP A 1 104 ? 0.531 7.055 -18.116 1.00 96.00 104 TRP A O 1
ATOM 889 N N . ASN A 1 105 ? 0.741 8.616 -19.712 1.00 93.88 105 ASN A N 1
ATOM 890 C CA . ASN A 1 105 ? 0.959 9.707 -18.760 1.00 93.88 105 ASN A CA 1
ATOM 891 C C . ASN A 1 105 ? -0.286 10.000 -17.922 1.00 93.88 105 ASN A C 1
ATOM 893 O O . ASN A 1 105 ? -1.407 10.056 -18.444 1.00 93.88 105 ASN A O 1
ATOM 897 N N . LEU A 1 106 ? -0.074 10.303 -16.638 1.00 91.25 106 LEU A N 1
ATOM 898 C CA . LEU A 1 106 ? -1.115 10.880 -15.795 1.00 91.25 106 LEU A CA 1
ATOM 899 C C . LEU A 1 106 ? -1.481 12.292 -16.276 1.00 91.25 106 LEU A C 1
ATOM 901 O O . LEU A 1 106 ? -2.664 12.607 -16.449 1.00 91.25 106 LEU A O 1
ATOM 905 N N . VAL A 1 107 ? -0.484 13.139 -16.532 1.00 91.31 107 VAL A N 1
ATOM 906 C CA . VAL A 1 107 ? -0.695 14.527 -16.957 1.00 91.31 107 VAL A CA 1
ATOM 907 C C . VAL A 1 107 ? -0.807 14.596 -18.489 1.00 91.31 107 VAL A C 1
ATOM 909 O O . VAL A 1 107 ? 0.041 14.059 -19.205 1.00 91.31 107 VAL A O 1
ATOM 912 N N . PRO A 1 108 ? -1.865 15.220 -19.038 1.00 92.19 108 PRO A N 1
ATOM 913 C CA . PRO A 1 108 ? -2.018 15.334 -20.483 1.00 92.19 108 PRO A CA 1
ATOM 914 C C . PRO A 1 108 ? -1.043 16.331 -21.111 1.00 92.19 108 PRO A C 1
ATOM 916 O O . PRO A 1 108 ? -0.638 17.308 -20.490 1.00 92.19 108 PRO A O 1
ATOM 919 N N . ASN A 1 109 ? -0.741 16.110 -22.392 1.00 90.56 109 ASN A N 1
ATOM 920 C CA . ASN A 1 109 ? 0.104 16.948 -23.250 1.00 90.56 109 ASN A CA 1
ATOM 921 C C . ASN A 1 109 ? 1.547 17.143 -22.749 1.00 90.56 109 ASN A C 1
ATOM 923 O O . ASN A 1 109 ? 2.220 18.097 -23.136 1.00 90.56 109 ASN A O 1
ATOM 927 N N . GLU A 1 110 ? 2.031 16.239 -21.901 1.00 88.50 110 GLU A N 1
ATOM 928 C CA . GLU A 1 110 ? 3.433 16.197 -21.499 1.00 88.50 110 GLU A CA 1
ATOM 929 C C . GLU A 1 110 ? 4.361 15.765 -22.639 1.00 88.50 110 GLU A C 1
ATOM 931 O O . GLU A 1 110 ? 3.945 15.160 -23.629 1.00 88.50 110 GLU A O 1
ATOM 936 N N . SER A 1 111 ? 5.657 16.033 -22.467 1.00 89.31 111 SER A N 1
ATOM 937 C CA . SER A 1 111 ? 6.676 15.558 -23.399 1.00 89.31 111 SER A CA 1
ATOM 938 C C . SER A 1 111 ? 6.749 14.022 -23.397 1.00 89.31 111 SER A C 1
ATOM 940 O O . SER A 1 111 ? 6.869 13.425 -22.322 1.00 89.31 111 SER A O 1
ATOM 942 N N . PRO A 1 112 ? 6.766 13.362 -24.571 1.00 88.62 112 PRO A N 1
ATOM 943 C CA . PRO A 1 112 ? 6.931 11.908 -24.659 1.00 88.62 112 PRO A CA 1
ATOM 944 C C . PRO A 1 112 ? 8.269 11.423 -24.085 1.00 88.62 112 PRO A C 1
ATOM 946 O O . PRO A 1 112 ? 8.378 10.272 -23.666 1.00 88.62 112 PRO A O 1
ATOM 949 N N . LEU A 1 113 ? 9.279 12.299 -24.011 1.00 87.06 113 LEU A N 1
ATOM 950 C CA . LEU A 1 113 ? 10.574 11.970 -23.412 1.00 87.06 113 LEU A CA 1
ATOM 951 C C . LEU A 1 113 ? 10.466 11.685 -21.910 1.00 87.06 113 LEU A C 1
ATOM 953 O O . LEU A 1 113 ? 11.238 10.881 -21.399 1.00 87.06 113 LEU A O 1
ATOM 957 N N . LEU A 1 114 ? 9.510 12.299 -21.206 1.00 85.19 114 LEU A N 1
ATOM 958 C CA . LEU A 1 114 ? 9.308 12.040 -19.778 1.00 85.19 114 LEU A CA 1
ATOM 959 C C . LEU A 1 114 ? 8.803 10.611 -19.552 1.00 85.19 114 LEU A C 1
ATOM 961 O O . LEU A 1 114 ? 9.409 9.876 -18.776 1.00 85.19 114 LEU A O 1
ATOM 965 N N . LEU A 1 115 ? 7.782 10.187 -20.309 1.00 90.00 115 LEU A N 1
ATOM 966 C CA . LEU A 1 115 ? 7.267 8.811 -20.279 1.00 90.00 115 LEU A CA 1
ATOM 967 C C . LEU A 1 115 ? 8.379 7.797 -20.563 1.00 90.00 115 LEU A C 1
ATOM 969 O O . LEU A 1 115 ? 8.567 6.830 -19.825 1.00 90.00 115 LEU A O 1
ATOM 973 N N . TYR A 1 116 ? 9.140 8.052 -21.629 1.00 90.19 116 TYR A N 1
ATOM 974 C CA . TYR A 1 116 ? 10.254 7.207 -22.036 1.00 90.19 116 TYR A CA 1
ATOM 975 C C . TYR A 1 116 ? 11.320 7.094 -20.939 1.00 90.19 116 TYR A C 1
ATOM 977 O O . TYR A 1 116 ? 11.757 5.991 -20.617 1.00 90.19 116 TYR A O 1
ATOM 985 N N . ASN A 1 117 ? 11.712 8.214 -20.327 1.00 86.00 117 ASN A N 1
ATOM 986 C CA . ASN A 1 117 ? 12.740 8.232 -19.288 1.00 86.00 117 ASN A CA 1
ATOM 987 C C . ASN A 1 117 ? 12.318 7.454 -18.039 1.00 86.00 117 ASN A C 1
ATOM 989 O O . ASN A 1 117 ? 13.148 6.736 -17.475 1.00 86.00 117 ASN A O 1
ATOM 993 N N . VAL A 1 118 ? 11.050 7.555 -17.625 1.00 87.81 118 VAL A N 1
ATOM 994 C CA . VAL A 1 118 ? 10.530 6.763 -16.501 1.00 87.81 118 VAL A CA 1
ATOM 995 C C . VAL A 1 118 ? 10.575 5.274 -16.844 1.00 87.81 118 VAL A C 1
ATOM 997 O O . VAL A 1 118 ? 11.149 4.495 -16.087 1.00 87.81 118 VAL A O 1
ATOM 1000 N N . ILE A 1 119 ? 10.070 4.884 -18.019 1.00 91.88 119 ILE A N 1
ATOM 1001 C CA . ILE A 1 119 ? 10.056 3.483 -18.465 1.00 91.88 119 ILE A CA 1
ATOM 1002 C C . ILE A 1 119 ? 11.470 2.897 -18.542 1.00 91.88 119 ILE A C 1
ATOM 1004 O O . ILE A 1 119 ? 11.714 1.818 -18.009 1.00 91.88 119 ILE A O 1
ATOM 1008 N N . ILE A 1 120 ? 12.421 3.594 -19.169 1.00 88.94 120 ILE A N 1
ATOM 1009 C CA . ILE A 1 120 ? 13.804 3.109 -19.286 1.00 88.94 120 ILE A CA 1
ATOM 1010 C C . ILE A 1 120 ? 14.487 3.029 -17.922 1.00 88.94 120 ILE A C 1
ATOM 1012 O O . ILE A 1 120 ? 15.261 2.104 -17.678 1.00 88.94 120 ILE A O 1
ATOM 1016 N N . THR A 1 121 ? 14.208 3.971 -17.023 1.00 86.81 121 THR A N 1
ATOM 1017 C CA . THR A 1 121 ? 14.750 3.929 -15.662 1.00 86.81 121 THR A CA 1
ATOM 1018 C C . THR A 1 121 ? 14.232 2.710 -14.915 1.00 86.81 121 THR A C 1
ATOM 1020 O O . THR A 1 121 ? 15.045 1.923 -14.444 1.00 86.81 121 THR A O 1
ATOM 1023 N N . GLU A 1 122 ? 12.919 2.473 -14.909 1.00 90.44 122 GLU A N 1
ATOM 1024 C CA . GLU A 1 122 ? 12.355 1.305 -14.227 1.00 90.44 122 GLU A CA 1
ATOM 1025 C C . GLU A 1 122 ? 12.741 -0.022 -14.887 1.00 90.44 122 GLU A C 1
ATOM 1027 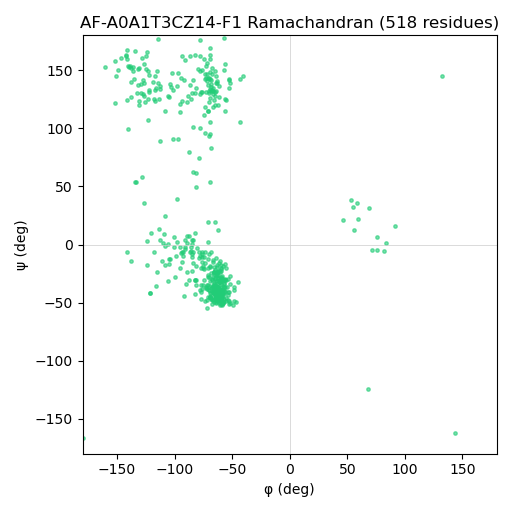O O . GLU A 1 122 ? 12.926 -1.021 -14.194 1.00 90.44 122 GLU A O 1
ATOM 1032 N N . LEU A 1 123 ? 12.953 -0.054 -16.208 1.00 91.56 123 LEU A N 1
ATOM 1033 C CA . LEU A 1 123 ? 13.526 -1.226 -16.874 1.00 91.56 123 LEU A CA 1
ATOM 1034 C C . LEU A 1 123 ? 14.951 -1.501 -16.386 1.00 91.56 123 LEU A C 1
ATOM 1036 O O . LEU A 1 123 ? 15.257 -2.639 -16.036 1.00 91.56 123 LEU A O 1
ATOM 1040 N N . ARG A 1 124 ? 15.826 -0.488 -16.327 1.00 88.94 124 ARG A N 1
ATOM 1041 C CA . ARG A 1 124 ? 17.197 -0.655 -15.808 1.00 88.94 124 ARG A CA 1
ATOM 1042 C C . ARG A 1 124 ? 17.194 -1.149 -14.362 1.00 88.94 124 ARG A C 1
ATOM 1044 O O . ARG A 1 124 ? 17.945 -2.073 -14.047 1.00 88.94 124 ARG A O 1
ATOM 1051 N N . THR A 1 125 ? 16.317 -0.595 -13.524 1.00 89.06 125 THR A N 1
ATOM 1052 C CA . THR A 1 125 ? 16.117 -1.041 -12.138 1.00 89.06 125 THR A CA 1
ATOM 1053 C C . THR A 1 125 ? 15.649 -2.494 -12.090 1.00 89.06 125 THR A C 1
ATOM 1055 O O . THR A 1 125 ? 16.234 -3.302 -11.378 1.00 89.06 125 THR A O 1
ATOM 1058 N N . ALA A 1 126 ? 14.669 -2.877 -12.914 1.00 91.75 126 ALA A N 1
ATOM 1059 C CA . ALA A 1 126 ? 14.151 -4.245 -12.968 1.00 91.75 126 ALA A CA 1
ATOM 1060 C C . ALA A 1 126 ? 15.196 -5.264 -13.436 1.00 91.75 126 ALA A C 1
ATOM 1062 O O . ALA A 1 126 ? 15.190 -6.412 -12.987 1.00 91.75 126 ALA A O 1
ATOM 1063 N N . TRP A 1 127 ? 16.123 -4.856 -14.298 1.00 90.56 127 TRP A N 1
ATOM 1064 C CA . TRP A 1 127 ? 17.289 -5.652 -14.678 1.00 90.56 127 TRP A CA 1
ATOM 1065 C C . TRP A 1 127 ? 18.420 -5.628 -13.639 1.00 90.56 127 TRP A C 1
ATOM 1067 O O . TRP A 1 127 ? 19.380 -6.379 -13.793 1.00 90.56 127 TRP A O 1
ATOM 1077 N N . ARG A 1 128 ? 18.302 -4.811 -12.583 1.00 89.31 128 ARG A N 1
ATOM 1078 C CA . ARG A 1 128 ? 19.317 -4.579 -11.543 1.00 89.31 128 ARG A CA 1
ATOM 1079 C C . ARG A 1 128 ? 20.673 -4.174 -12.120 1.00 89.31 128 ARG A C 1
ATOM 1081 O O . ARG A 1 128 ? 21.717 -4.601 -11.640 1.00 89.31 128 ARG A O 1
ATOM 1088 N N . MET A 1 129 ? 20.649 -3.360 -13.173 1.00 87.12 129 MET A N 1
ATOM 1089 C CA . MET A 1 129 ? 21.868 -2.859 -13.801 1.00 87.12 129 MET A CA 1
ATOM 1090 C C . MET A 1 129 ? 22.526 -1.854 -12.864 1.00 87.12 129 MET A C 1
ATOM 1092 O O . MET A 1 129 ? 21.955 -0.799 -12.609 1.00 87.12 129 MET A O 1
ATOM 1096 N N . THR A 1 130 ? 23.713 -2.171 -12.369 1.00 82.88 130 THR A N 1
ATOM 1097 C CA . THR A 1 130 ? 24.513 -1.310 -11.483 1.00 82.88 130 THR A CA 1
ATOM 1098 C C . THR A 1 130 ? 25.545 -0.490 -12.255 1.00 82.88 130 THR A C 1
ATOM 1100 O O . THR A 1 130 ? 26.005 0.545 -11.782 1.00 82.88 130 THR A O 1
ATOM 1103 N N . GLN A 1 131 ? 25.869 -0.929 -13.471 1.00 78.75 131 GLN A N 1
ATOM 1104 C CA . GLN A 1 131 ? 26.804 -0.281 -14.384 1.00 78.75 131 GLN A CA 1
ATOM 1105 C C . GLN A 1 131 ? 26.362 -0.478 -15.846 1.00 78.75 131 GLN A C 1
ATOM 1107 O O . GLN A 1 131 ? 25.622 -1.414 -16.155 1.00 78.75 131 GLN A O 1
ATOM 1112 N N . PRO A 1 132 ? 26.841 0.341 -16.795 1.00 77.56 132 PRO A N 1
ATOM 1113 C CA . PRO A 1 132 ? 26.429 0.255 -18.203 1.00 77.56 132 PRO A CA 1
ATOM 1114 C C . PRO A 1 132 ? 26.751 -1.059 -18.897 1.00 77.56 132 PRO A C 1
ATOM 1116 O O . PRO A 1 132 ? 25.986 -1.492 -19.754 1.00 77.56 132 PRO A O 1
ATOM 1119 N N . ALA A 1 133 ? 27.844 -1.719 -18.512 1.00 78.19 133 ALA A N 1
ATOM 1120 C CA . ALA A 1 133 ? 28.188 -3.033 -19.046 1.00 78.19 133 ALA A CA 1
ATOM 1121 C C . ALA A 1 133 ? 27.084 -4.074 -18.777 1.00 78.19 133 ALA A C 1
ATOM 1123 O O . ALA A 1 133 ? 26.852 -4.949 -19.614 1.00 78.19 133 ALA A O 1
ATOM 1124 N N . ASP A 1 134 ? 26.330 -3.918 -17.680 1.00 83.69 134 ASP A N 1
ATOM 1125 C CA . ASP A 1 134 ? 25.243 -4.828 -17.311 1.00 83.69 134 ASP A CA 1
ATOM 1126 C C . ASP A 1 134 ? 24.107 -4.838 -18.351 1.00 83.69 134 ASP A C 1
ATOM 1128 O O . ASP A 1 134 ? 23.355 -5.813 -18.440 1.00 83.69 134 ASP A O 1
ATOM 1132 N N . MET A 1 135 ? 24.010 -3.803 -19.201 1.00 82.31 135 MET A N 1
ATOM 1133 C CA . MET A 1 135 ? 23.065 -3.767 -20.323 1.00 82.31 135 MET A CA 1
ATOM 1134 C C . MET A 1 135 ? 23.235 -4.955 -21.269 1.00 82.31 135 MET A C 1
ATOM 1136 O O . MET A 1 135 ? 22.256 -5.399 -21.867 1.00 82.31 135 MET A O 1
ATOM 1140 N N . TYR A 1 136 ? 24.448 -5.495 -21.390 1.00 85.88 136 TYR A N 1
ATOM 1141 C CA . TYR A 1 136 ? 24.740 -6.620 -22.272 1.00 85.88 136 TYR A CA 1
ATOM 1142 C C . TYR A 1 136 ? 24.662 -7.977 -21.572 1.00 85.88 136 TYR A C 1
ATOM 1144 O O . TYR A 1 136 ? 24.576 -8.991 -22.261 1.00 85.88 136 TYR A O 1
ATOM 1152 N N . SER A 1 137 ? 24.651 -8.028 -20.235 1.00 87.25 137 SER A N 1
ATOM 1153 C CA . SER A 1 137 ? 24.752 -9.281 -19.468 1.00 87.25 137 SER A CA 1
ATOM 1154 C C . SER A 1 137 ? 23.666 -10.292 -19.829 1.00 87.25 137 SER A C 1
ATOM 1156 O O . SER A 1 137 ? 23.931 -11.476 -20.005 1.00 87.25 137 SER A O 1
ATOM 1158 N N . HIS A 1 138 ? 22.434 -9.832 -20.045 1.00 85.69 138 HIS A N 1
ATOM 1159 C CA . HIS A 1 138 ? 21.335 -10.710 -20.454 1.00 85.69 138 HIS A CA 1
ATOM 1160 C C . HIS A 1 138 ? 21.477 -11.262 -21.885 1.00 85.69 138 HIS A C 1
ATOM 1162 O O . HIS A 1 138 ? 20.855 -12.269 -22.224 1.00 85.69 138 HIS A O 1
ATOM 1168 N N . MET A 1 139 ? 22.298 -10.617 -22.720 1.00 90.31 139 MET A N 1
ATOM 1169 C CA . MET A 1 139 ? 22.623 -11.046 -24.080 1.00 90.31 139 MET A CA 1
ATOM 1170 C C . MET A 1 139 ? 23.918 -11.862 -24.150 1.00 90.31 139 MET A C 1
ATOM 1172 O O . MET A 1 139 ? 24.253 -12.342 -25.232 1.00 90.31 139 MET A O 1
ATOM 1176 N N . GLU A 1 140 ? 24.635 -12.063 -23.038 1.00 92.00 140 GLU A N 1
ATOM 1177 C CA . GLU A 1 140 ? 25.923 -12.769 -23.002 1.00 92.00 140 GLU A CA 1
ATOM 1178 C C . GLU A 1 140 ? 25.909 -14.093 -23.791 1.00 92.00 140 GLU A C 1
ATOM 1180 O O . GLU A 1 140 ? 26.774 -14.261 -24.655 1.00 92.00 140 GLU A O 1
ATOM 1185 N N . PRO A 1 141 ? 24.927 -15.009 -23.620 1.00 92.50 141 PRO A N 1
ATOM 1186 C CA . PRO A 1 141 ? 24.922 -16.270 -24.365 1.00 92.50 141 PRO A CA 1
ATOM 1187 C C . PRO A 1 141 ? 24.881 -16.073 -25.886 1.00 92.50 141 PRO A C 1
ATOM 1189 O O . PRO A 1 141 ? 25.478 -16.844 -26.636 1.00 92.50 141 PRO A O 1
ATOM 1192 N N . GLN A 1 142 ? 24.189 -15.030 -26.351 1.00 92.50 142 GLN A N 1
ATOM 1193 C CA . GLN A 1 142 ? 24.104 -14.696 -27.770 1.00 92.50 142 GLN A CA 1
ATOM 1194 C C . GLN A 1 142 ? 25.392 -14.021 -28.242 1.00 92.50 142 GLN A C 1
ATOM 1196 O O . GLN A 1 142 ? 25.954 -14.426 -29.258 1.00 92.50 142 GLN A O 1
ATOM 1201 N N . LEU A 1 143 ? 25.898 -13.042 -27.492 1.00 93.81 143 LEU A N 1
ATOM 1202 C CA . LEU A 1 143 ? 27.095 -12.277 -27.845 1.00 93.81 143 LEU A CA 1
ATOM 1203 C C . LEU A 1 143 ? 28.362 -13.137 -27.857 1.00 93.81 143 LEU A C 1
ATOM 1205 O O . LEU A 1 143 ? 29.221 -12.932 -28.712 1.00 93.81 143 LEU A O 1
ATOM 1209 N N . ARG A 1 144 ? 28.451 -14.152 -26.990 1.00 94.50 144 ARG A N 1
ATOM 1210 C CA . ARG A 1 144 ? 29.532 -15.152 -27.018 1.00 94.50 144 ARG A CA 1
ATOM 1211 C C . ARG A 1 144 ? 29.507 -16.035 -28.263 1.00 94.50 144 ARG A C 1
ATOM 1213 O O . ARG A 1 144 ? 30.536 -16.580 -28.635 1.00 94.50 144 ARG A O 1
ATOM 1220 N N . SER A 1 145 ? 28.352 -16.184 -28.912 1.00 94.75 145 SER A N 1
ATOM 1221 C CA . SER A 1 145 ? 28.212 -16.996 -30.129 1.00 94.75 145 SER A CA 1
ATOM 1222 C C . SER A 1 145 ? 28.519 -16.231 -31.419 1.00 94.75 145 SER A C 1
ATOM 1224 O O . SER A 1 145 ? 28.528 -16.824 -32.500 1.00 94.75 145 SER A O 1
ATOM 1226 N N . LEU A 1 146 ? 28.741 -14.919 -31.322 1.00 96.06 146 LEU A N 1
ATOM 1227 C CA . LEU A 1 146 ? 28.904 -14.019 -32.454 1.00 96.06 146 LEU A CA 1
ATOM 1228 C C . LEU A 1 146 ? 30.302 -13.408 -32.455 1.00 96.06 146 LEU A C 1
ATOM 1230 O O . LEU A 1 146 ? 30.845 -13.081 -31.407 1.00 96.06 146 LEU A O 1
ATOM 1234 N N . THR A 1 147 ? 30.853 -13.192 -33.642 1.00 95.81 147 THR A N 1
ATOM 1235 C CA . THR A 1 147 ? 32.070 -12.406 -33.867 1.00 95.81 147 THR A CA 1
ATOM 1236 C C . THR A 1 147 ? 31.805 -11.358 -34.949 1.00 95.81 147 THR A C 1
ATOM 1238 O O . THR A 1 147 ? 30.837 -11.471 -35.714 1.00 95.81 147 THR A O 1
ATOM 1241 N N . ARG A 1 148 ? 32.637 -10.317 -35.003 1.00 94.56 148 ARG A N 1
ATOM 1242 C CA . ARG A 1 148 ? 32.632 -9.309 -36.066 1.00 94.56 148 ARG A CA 1
ATOM 1243 C C . ARG A 1 148 ? 33.967 -9.368 -36.789 1.00 94.56 148 ARG A C 1
ATOM 1245 O O . ARG A 1 148 ? 35.006 -9.221 -36.161 1.00 94.56 148 ARG A O 1
ATOM 1252 N N . GLU A 1 149 ? 33.912 -9.578 -38.097 1.00 90.75 149 GLU A N 1
ATOM 1253 C CA . GLU A 1 149 ? 35.099 -9.581 -38.952 1.00 90.75 149 GLU A CA 1
ATOM 1254 C C . GLU A 1 149 ? 35.701 -8.174 -39.030 1.00 90.75 149 GLU A C 1
ATOM 1256 O O . GLU A 1 149 ? 34.966 -7.211 -39.249 1.00 90.75 149 GLU A O 1
ATOM 1261 N N . GLU A 1 150 ? 37.020 -8.057 -38.866 1.00 86.44 150 GLU A N 1
ATOM 1262 C CA . GLU A 1 150 ? 37.714 -6.760 -38.852 1.00 86.44 150 GLU A CA 1
ATOM 1263 C C . GLU A 1 150 ? 37.641 -6.051 -40.212 1.00 86.44 150 GLU A C 1
ATOM 1265 O O . GLU A 1 150 ? 37.360 -4.856 -40.268 1.00 86.44 150 GLU A O 1
ATOM 1270 N N . ASP A 1 151 ? 37.800 -6.793 -41.311 1.00 89.44 151 ASP A N 1
ATOM 1271 C CA . ASP A 1 151 ? 37.859 -6.212 -42.658 1.00 89.44 151 ASP A CA 1
ATOM 1272 C C . ASP A 1 151 ? 36.485 -5.781 -43.194 1.00 89.44 151 ASP A C 1
ATOM 1274 O O . ASP A 1 151 ? 36.355 -4.778 -43.895 1.00 89.44 151 ASP A O 1
ATOM 1278 N N . THR A 1 152 ? 35.440 -6.562 -42.902 1.00 89.75 152 THR A N 1
ATOM 1279 C CA . THR A 1 152 ? 34.102 -6.381 -43.497 1.00 89.75 152 THR A CA 1
ATOM 1280 C C . THR A 1 152 ? 33.102 -5.750 -42.534 1.00 89.75 152 THR A C 1
ATOM 1282 O O . THR A 1 152 ? 32.004 -5.373 -42.947 1.00 89.75 152 THR A O 1
ATOM 1285 N N . MET A 1 153 ? 33.442 -5.683 -41.242 1.00 89.81 153 MET A N 1
ATOM 1286 C CA . MET A 1 153 ? 32.548 -5.318 -40.138 1.00 89.81 153 MET A CA 1
ATOM 1287 C C . MET A 1 153 ? 31.286 -6.191 -40.041 1.00 89.81 153 MET A C 1
ATOM 1289 O O . MET A 1 153 ? 30.355 -5.875 -39.290 1.00 89.81 153 MET A O 1
ATOM 1293 N N . ARG A 1 154 ? 31.241 -7.318 -40.764 1.00 92.25 154 ARG A N 1
ATOM 1294 C CA . ARG A 1 154 ? 30.097 -8.224 -40.790 1.00 92.25 154 ARG A CA 1
ATOM 1295 C C . ARG A 1 154 ? 30.059 -9.055 -39.516 1.00 92.25 154 ARG A C 1
ATOM 1297 O O . ARG A 1 154 ? 31.041 -9.680 -39.124 1.00 92.25 154 ARG A O 1
ATOM 1304 N N . THR A 1 155 ? 28.887 -9.106 -38.891 1.00 94.62 155 THR A N 1
ATOM 1305 C CA . THR A 1 155 ? 28.633 -9.999 -37.760 1.00 94.62 155 THR A CA 1
ATOM 1306 C C . THR A 1 155 ? 28.232 -11.386 -38.258 1.00 94.62 155 THR A C 1
ATOM 1308 O O . THR A 1 155 ? 27.331 -11.519 -39.091 1.00 94.62 155 THR A O 1
ATOM 1311 N N . ARG A 1 156 ? 28.878 -12.429 -37.731 1.00 94.31 156 ARG A N 1
ATOM 1312 C CA . ARG A 1 156 ? 28.554 -13.834 -38.015 1.00 94.31 156 ARG A CA 1
ATOM 1313 C C . ARG A 1 156 ? 28.679 -14.705 -36.769 1.00 94.31 156 ARG A C 1
ATOM 1315 O O . ARG A 1 156 ? 29.239 -14.282 -35.763 1.00 94.31 156 ARG A O 1
ATOM 1322 N N . LYS A 1 157 ? 28.164 -15.934 -36.851 1.00 95.62 157 LYS A N 1
ATOM 1323 C CA . LYS A 1 157 ? 28.356 -16.945 -35.804 1.00 95.62 157 LYS A CA 1
ATOM 1324 C C . LYS A 1 157 ? 29.799 -17.457 -35.795 1.00 95.62 157 LYS A C 1
ATOM 1326 O O . LYS A 1 157 ? 30.419 -17.567 -36.856 1.00 95.62 157 LYS A O 1
ATOM 1331 N N . ILE A 1 158 ? 30.288 -17.784 -34.606 1.00 95.06 158 ILE A N 1
ATOM 1332 C CA . ILE A 1 158 ? 31.575 -18.452 -34.396 1.00 95.06 158 ILE A CA 1
ATOM 1333 C C . ILE A 1 158 ? 31.413 -19.939 -34.725 1.00 95.06 158 ILE A C 1
ATOM 1335 O O . ILE A 1 158 ? 30.447 -20.576 -34.291 1.00 95.06 158 ILE A O 1
ATOM 1339 N N . LEU A 1 159 ? 32.325 -20.488 -35.527 1.00 93.56 159 LEU A N 1
ATOM 1340 C CA . LEU A 1 159 ? 32.317 -21.901 -35.895 1.00 93.56 159 LEU A CA 1
ATOM 1341 C C . LEU A 1 159 ? 32.903 -22.771 -34.765 1.00 93.56 159 LEU A C 1
ATOM 1343 O O . LEU A 1 159 ? 33.762 -22.313 -34.010 1.00 93.56 159 LEU A O 1
ATOM 1347 N N . PRO A 1 160 ? 32.485 -24.043 -34.628 1.00 91.44 160 PRO A N 1
ATOM 1348 C CA . PRO A 1 160 ? 33.050 -24.937 -33.618 1.00 91.44 160 PRO A CA 1
ATOM 1349 C C . PRO A 1 160 ? 34.579 -25.059 -33.739 1.00 91.44 160 PRO A C 1
ATOM 1351 O O . PRO A 1 160 ? 35.091 -25.407 -34.800 1.00 91.44 160 PRO A O 1
ATOM 1354 N N . GLY A 1 161 ? 35.303 -24.790 -32.647 1.00 90.31 161 GLY A N 1
ATOM 1355 C CA . GLY A 1 161 ? 36.772 -24.855 -32.589 1.00 90.31 161 GLY A CA 1
ATOM 1356 C C . GLY A 1 161 ? 37.503 -23.614 -33.117 1.00 90.31 161 GLY A C 1
ATOM 1357 O O . GLY A 1 161 ? 38.723 -23.529 -32.979 1.00 90.31 161 GLY A O 1
ATOM 1358 N N . GLU A 1 162 ? 36.782 -22.644 -33.679 1.00 92.81 162 GLU A N 1
ATOM 1359 C CA . GLU A 1 162 ? 37.339 -21.379 -34.153 1.00 92.81 162 GLU A CA 1
ATOM 1360 C C . GLU A 1 162 ? 37.784 -20.496 -32.973 1.00 92.81 162 GLU A C 1
ATOM 1362 O O . GLU A 1 162 ? 37.029 -20.281 -32.027 1.00 92.81 162 GLU A O 1
ATOM 1367 N N . GLN A 1 163 ? 39.013 -19.975 -33.032 1.00 90.75 163 GLN A N 1
ATOM 1368 C CA . GLN A 1 163 ? 39.577 -19.075 -32.021 1.00 90.75 163 GLN A CA 1
ATOM 1369 C C . GLN A 1 163 ? 39.520 -17.633 -32.532 1.00 90.75 163 GLN A C 1
ATOM 1371 O O . GLN A 1 163 ? 40.433 -17.168 -33.210 1.00 90.75 163 GLN A O 1
ATOM 1376 N N . VAL A 1 164 ? 38.425 -16.938 -32.232 1.00 93.38 164 VAL A N 1
ATOM 1377 C CA . VAL A 1 164 ? 38.192 -15.533 -32.601 1.00 93.38 164 VAL A CA 1
ATOM 1378 C C . VAL A 1 164 ? 37.608 -14.772 -31.417 1.00 93.38 164 VAL A C 1
ATOM 1380 O O . VAL A 1 164 ? 36.933 -15.361 -30.573 1.00 93.38 164 VAL A O 1
ATOM 1383 N N . LYS A 1 165 ? 37.842 -13.454 -31.359 1.00 93.06 165 LYS A N 1
ATOM 1384 C CA . LYS A 1 165 ? 37.247 -12.590 -30.331 1.00 93.06 165 LYS A CA 1
ATOM 1385 C C . LYS A 1 165 ? 35.729 -12.549 -30.534 1.00 93.06 165 LYS A C 1
ATOM 1387 O O . LYS A 1 165 ? 35.254 -12.234 -31.632 1.00 93.06 165 LYS A O 1
ATOM 1392 N N . SER A 1 166 ? 34.962 -12.891 -29.502 1.00 94.81 166 SER A N 1
ATOM 1393 C CA . SER A 1 166 ? 33.504 -12.797 -29.564 1.00 94.81 166 SER A CA 1
ATOM 1394 C C . SER A 1 166 ? 33.041 -11.351 -29.380 1.00 94.81 166 SER A C 1
ATOM 1396 O O . SER A 1 166 ? 33.777 -10.506 -28.870 1.00 94.81 166 SER A O 1
ATOM 1398 N N . LEU A 1 167 ? 31.799 -11.045 -29.763 1.00 93.06 167 LEU A N 1
ATOM 1399 C CA . LEU A 1 167 ? 31.209 -9.735 -29.490 1.00 93.06 167 LEU A CA 1
ATOM 1400 C C . LEU A 1 167 ? 31.136 -9.454 -27.991 1.00 93.06 167 LEU A C 1
ATOM 1402 O O . LEU A 1 167 ? 31.279 -8.300 -27.601 1.00 93.06 167 LEU A O 1
ATOM 1406 N N . TRP A 1 168 ? 30.951 -10.490 -27.168 1.00 91.88 168 TRP A N 1
ATOM 1407 C CA . TRP A 1 168 ? 31.006 -10.359 -25.714 1.00 91.88 168 TRP A CA 1
ATOM 1408 C C . TRP A 1 168 ? 32.374 -9.845 -25.257 1.00 91.88 168 TRP A C 1
ATOM 1410 O O . TRP A 1 168 ? 32.446 -8.816 -24.596 1.00 91.88 168 TRP A O 1
ATOM 1420 N N . ASP A 1 169 ? 33.454 -10.486 -25.712 1.00 90.88 169 ASP A N 1
ATOM 1421 C CA . ASP A 1 169 ? 34.823 -10.087 -25.358 1.00 90.88 169 ASP A CA 1
ATOM 1422 C C . ASP A 1 169 ? 35.164 -8.674 -25.857 1.00 90.88 169 ASP A C 1
ATOM 1424 O O . ASP A 1 169 ? 36.041 -8.009 -25.310 1.00 90.88 169 ASP A O 1
ATOM 1428 N N . VAL A 1 170 ? 34.502 -8.208 -26.924 1.00 88.81 170 VAL A N 1
ATOM 1429 C CA . VAL A 1 170 ? 34.614 -6.821 -27.390 1.00 88.81 170 VAL A CA 1
ATOM 1430 C C . VAL A 1 170 ? 33.893 -5.877 -26.437 1.00 88.81 170 VAL A C 1
ATOM 1432 O O . VAL A 1 170 ? 34.532 -4.950 -25.961 1.00 88.81 170 VAL A O 1
ATOM 1435 N N . VAL A 1 171 ? 32.606 -6.088 -26.138 1.00 85.50 171 VAL A N 1
ATOM 1436 C CA . VAL A 1 171 ? 31.811 -5.130 -25.338 1.00 85.50 171 VAL A CA 1
ATOM 1437 C C . VAL A 1 171 ? 32.206 -5.081 -23.861 1.00 85.50 171 VAL A C 1
ATOM 1439 O O . VAL A 1 171 ? 31.922 -4.087 -23.198 1.00 85.50 171 VAL A O 1
ATOM 1442 N N . THR A 1 172 ? 32.873 -6.119 -23.352 1.00 83.56 172 THR A N 1
ATOM 1443 C CA . THR A 1 172 ? 33.425 -6.156 -21.989 1.00 83.56 172 THR A CA 1
ATOM 1444 C C . THR A 1 172 ? 34.931 -5.877 -21.931 1.00 83.56 172 THR A C 1
ATOM 1446 O O . THR A 1 172 ? 35.526 -6.043 -20.869 1.00 83.56 172 THR A O 1
ATOM 1449 N N . SER A 1 173 ? 35.564 -5.501 -23.051 1.00 85.06 173 SER A N 1
ATOM 1450 C CA . SER A 1 173 ? 36.989 -5.130 -23.097 1.00 85.06 173 SER A CA 1
ATOM 1451 C C . SER A 1 173 ? 37.238 -3.859 -22.284 1.00 85.06 173 SER A C 1
ATOM 1453 O O . SER A 1 173 ? 36.390 -2.967 -22.255 1.00 85.06 173 SER A O 1
ATOM 1455 N N . GLU A 1 174 ? 38.430 -3.724 -21.700 1.00 81.56 174 GLU A N 1
ATOM 1456 C CA . GLU A 1 174 ? 38.846 -2.493 -21.001 1.00 81.56 174 GLU A CA 1
ATOM 1457 C C . GLU A 1 174 ? 38.932 -1.284 -21.947 1.00 81.56 174 GLU A C 1
ATOM 1459 O O . GLU A 1 174 ? 38.774 -0.143 -21.521 1.00 81.56 174 GLU A O 1
ATOM 1464 N N . ASP A 1 175 ? 39.109 -1.546 -23.245 1.00 83.00 175 ASP A N 1
ATOM 1465 C CA . ASP A 1 175 ? 39.181 -0.535 -24.305 1.00 83.00 175 ASP A CA 1
ATOM 1466 C C . ASP A 1 175 ? 37.812 0.057 -24.681 1.00 83.00 175 ASP A C 1
ATOM 1468 O O . ASP A 1 175 ? 37.737 0.989 -25.484 1.00 83.00 175 ASP A O 1
ATOM 1472 N N . VAL A 1 176 ? 36.713 -0.504 -24.163 1.00 83.25 176 VAL A N 1
ATOM 1473 C CA . VAL A 1 176 ? 35.375 0.033 -24.413 1.00 83.25 176 VAL A CA 1
ATOM 1474 C C . VAL A 1 176 ? 35.141 1.246 -23.538 1.00 83.25 176 VAL A C 1
ATOM 1476 O O . VAL A 1 176 ? 35.284 1.210 -22.319 1.00 83.25 176 VAL A O 1
ATOM 1479 N N . GLU A 1 177 ? 34.691 2.315 -24.178 1.00 81.81 177 GLU A N 1
ATOM 1480 C CA . GLU A 1 177 ? 34.270 3.528 -23.508 1.00 81.81 177 GLU A CA 1
ATOM 1481 C C . GLU A 1 177 ? 32.767 3.719 -23.709 1.00 81.81 177 GLU A C 1
ATOM 1483 O O . GLU A 1 177 ? 32.251 3.747 -24.830 1.00 81.81 177 GLU A O 1
ATOM 1488 N N . PHE A 1 178 ? 32.053 3.868 -22.606 1.00 78.06 178 PHE A N 1
ATOM 1489 C CA . PHE A 1 178 ? 30.652 4.242 -22.598 1.00 78.06 178 PHE A CA 1
ATOM 1490 C C . PHE A 1 178 ? 30.546 5.758 -22.498 1.00 78.06 178 PHE A C 1
ATOM 1492 O O . PHE A 1 178 ? 31.313 6.396 -21.779 1.00 78.06 178 PHE A O 1
ATOM 1499 N N . ARG A 1 179 ? 29.582 6.342 -23.214 1.00 77.94 179 ARG A N 1
ATOM 1500 C CA . ARG A 1 179 ? 29.372 7.792 -23.245 1.00 77.94 179 ARG A CA 1
ATOM 1501 C C . ARG A 1 179 ? 27.933 8.131 -22.910 1.00 77.94 179 ARG A C 1
ATOM 1503 O O . ARG A 1 179 ? 27.007 7.610 -23.529 1.00 77.94 179 ARG A O 1
ATOM 1510 N N . LEU A 1 180 ? 27.763 9.027 -21.948 1.00 72.00 180 LEU A N 1
ATOM 1511 C CA . LEU A 1 180 ? 26.482 9.625 -21.601 1.00 72.00 180 LEU A CA 1
ATOM 1512 C C . LEU A 1 180 ? 26.455 11.041 -22.145 1.00 72.00 180 LEU A C 1
ATOM 1514 O O . LEU A 1 180 ? 27.355 11.825 -21.860 1.00 72.00 180 LEU A O 1
ATOM 1518 N N . PHE A 1 181 ? 25.420 11.357 -22.913 1.00 71.44 181 PHE A N 1
ATOM 1519 C CA . PHE A 1 181 ? 25.229 12.676 -23.498 1.00 71.44 181 PHE A CA 1
ATOM 1520 C C . PHE A 1 181 ? 24.198 13.451 -22.687 1.00 71.44 181 PHE A C 1
ATOM 1522 O O . PHE A 1 181 ? 23.124 12.935 -22.374 1.00 71.44 181 PHE A O 1
ATOM 1529 N N . SER A 1 182 ? 24.519 14.696 -22.365 1.00 65.38 182 SER A N 1
ATOM 1530 C CA . SER A 1 182 ? 23.576 15.634 -21.777 1.00 65.38 182 SER A CA 1
ATOM 1531 C C . SER A 1 182 ? 22.712 16.281 -22.863 1.00 65.38 182 SER A C 1
ATOM 1533 O O . SER A 1 182 ? 23.063 16.320 -24.046 1.00 65.38 182 SER A O 1
ATOM 1535 N N . THR A 1 183 ? 21.592 16.876 -22.454 1.00 63.41 183 THR A N 1
ATOM 1536 C CA . THR A 1 183 ? 20.729 17.662 -23.350 1.00 63.41 183 THR A CA 1
ATOM 1537 C C . THR A 1 183 ? 21.390 18.948 -23.852 1.00 63.41 183 THR A C 1
ATOM 1539 O O . THR A 1 183 ? 20.894 19.541 -24.806 1.00 63.41 183 THR A O 1
ATOM 1542 N N . SER A 1 184 ? 22.496 19.389 -23.239 1.00 67.62 184 SER A N 1
ATOM 1543 C CA . SER A 1 184 ? 23.300 20.526 -23.708 1.00 67.62 184 SER A CA 1
ATOM 1544 C C . SER A 1 184 ? 24.404 20.118 -24.691 1.00 67.62 184 SER A C 1
ATOM 1546 O O . SER A 1 184 ? 25.148 20.977 -25.161 1.00 67.62 184 SER A O 1
ATOM 1548 N N . GLY A 1 185 ? 24.509 18.826 -25.027 1.00 67.94 185 GLY A N 1
ATOM 1549 C CA . GLY A 1 185 ? 25.498 18.294 -25.966 1.00 67.94 185 GLY A CA 1
ATOM 1550 C C . GLY A 1 185 ? 26.872 18.014 -25.351 1.00 67.94 185 GLY A C 1
ATOM 1551 O O . GLY A 1 185 ? 27.768 17.560 -26.061 1.00 67.94 185 GLY A O 1
ATOM 1552 N N . SER A 1 186 ? 27.052 18.245 -24.046 1.00 72.69 186 SER A N 1
ATOM 1553 C CA . SER A 1 186 ? 28.224 17.744 -23.322 1.00 72.69 186 SER A CA 1
ATOM 1554 C C . SER A 1 186 ? 28.133 16.228 -23.140 1.00 72.69 186 SER A C 1
ATOM 1556 O O . SER A 1 186 ? 27.043 15.652 -23.178 1.00 72.69 186 SER A O 1
ATOM 1558 N N . PHE A 1 187 ? 29.272 15.563 -22.951 1.00 69.19 187 PHE A N 1
ATOM 1559 C CA . PHE A 1 187 ? 29.289 14.138 -22.647 1.00 69.19 187 PHE A CA 1
ATOM 1560 C C . PHE A 1 187 ? 30.278 13.818 -21.535 1.00 69.19 187 PHE A C 1
ATOM 1562 O O . PHE A 1 187 ? 31.316 14.464 -21.411 1.00 69.19 187 PHE A O 1
ATOM 1569 N N . THR A 1 188 ? 29.951 12.784 -20.772 1.00 70.25 188 THR A N 1
ATOM 1570 C CA . THR A 1 188 ? 30.868 12.142 -19.832 1.00 70.25 188 THR A CA 1
ATOM 1571 C C . THR A 1 188 ? 31.155 10.747 -20.352 1.00 70.25 188 THR A C 1
ATOM 1573 O O . THR A 1 188 ? 30.245 10.054 -20.821 1.00 70.25 188 THR A O 1
ATOM 1576 N N . SER A 1 189 ? 32.420 10.348 -20.303 1.00 72.00 189 SER A N 1
ATOM 1577 C CA . SER A 1 189 ? 32.871 9.057 -20.792 1.00 72.00 189 SER A CA 1
ATOM 1578 C C . SER A 1 189 ? 33.573 8.257 -19.703 1.00 72.00 189 SER A C 1
ATOM 1580 O O . SER A 1 189 ? 34.138 8.825 -18.769 1.00 72.00 189 SER A O 1
ATOM 1582 N N . PHE A 1 190 ? 33.468 6.934 -19.773 1.00 71.44 190 PHE A N 1
ATOM 1583 C CA . PHE A 1 190 ? 34.000 6.053 -18.738 1.00 71.44 190 PHE A CA 1
ATOM 1584 C C . PHE A 1 190 ? 34.184 4.628 -19.266 1.00 71.44 190 PHE A C 1
ATOM 1586 O O . PHE A 1 190 ? 33.485 4.174 -20.174 1.00 71.44 190 PHE A O 1
ATOM 1593 N N . THR A 1 191 ? 35.133 3.913 -18.670 1.00 72.56 191 THR A N 1
ATOM 1594 C CA . THR A 1 191 ? 35.392 2.495 -18.946 1.00 72.56 191 THR A CA 1
ATOM 1595 C C . THR A 1 191 ? 34.492 1.604 -18.078 1.00 72.56 191 THR A C 1
ATOM 1597 O O . THR A 1 191 ? 33.980 2.074 -17.055 1.00 72.56 191 THR A O 1
ATOM 1600 N N . PRO A 1 192 ? 34.313 0.311 -18.420 1.00 66.62 192 PRO A N 1
ATOM 1601 C CA . PRO A 1 192 ? 33.595 -0.645 -17.577 1.00 66.62 192 PRO A CA 1
ATOM 1602 C C . PRO A 1 192 ? 34.040 -0.627 -16.105 1.00 66.62 192 PRO A C 1
ATOM 1604 O O . PRO A 1 192 ? 33.205 -0.689 -15.213 1.00 66.62 192 PRO A O 1
ATOM 1607 N N . GLN A 1 193 ? 35.343 -0.483 -15.838 1.00 63.75 193 GLN A N 1
ATOM 1608 C CA . GLN A 1 193 ? 35.892 -0.457 -14.475 1.00 63.75 193 GLN A CA 1
ATOM 1609 C C . GLN A 1 193 ? 35.781 0.923 -13.808 1.00 63.75 193 GLN A C 1
ATOM 1611 O O . GLN A 1 193 ? 35.623 1.001 -12.592 1.00 63.75 193 GLN A O 1
ATOM 1616 N N . GLY A 1 194 ? 35.822 2.009 -14.589 1.00 62.75 194 GLY A N 1
ATOM 1617 C CA . GLY A 1 194 ? 35.680 3.381 -14.091 1.00 62.75 194 GLY A CA 1
ATOM 1618 C C . GLY A 1 194 ? 34.245 3.764 -13.715 1.00 62.75 194 GLY A C 1
ATOM 1619 O O . GLY A 1 194 ? 34.048 4.695 -12.940 1.00 62.75 194 GLY A O 1
ATOM 1620 N N . ALA A 1 195 ? 33.238 3.029 -14.200 1.00 57.66 195 ALA A N 1
ATOM 1621 C CA . ALA A 1 195 ? 31.830 3.276 -13.877 1.00 57.66 195 ALA A CA 1
ATOM 1622 C C . ALA A 1 195 ? 31.523 3.162 -12.368 1.00 57.66 195 ALA A C 1
ATOM 1624 O O . ALA A 1 195 ? 30.645 3.862 -11.866 1.00 57.66 195 ALA A O 1
ATOM 1625 N N . GLY A 1 196 ? 32.264 2.318 -11.636 1.00 55.56 196 GLY A N 1
ATOM 1626 C CA . GLY A 1 196 ? 32.109 2.123 -10.189 1.00 55.56 196 GLY A CA 1
ATOM 1627 C C . GLY A 1 196 ? 32.874 3.121 -9.309 1.00 55.56 196 GLY A C 1
ATOM 1628 O O . GLY A 1 196 ? 32.692 3.124 -8.093 1.00 55.56 196 GLY A O 1
ATOM 1629 N N . THR A 1 197 ? 33.737 3.960 -9.890 1.00 54.50 197 THR A N 1
ATOM 1630 C CA . THR A 1 197 ? 34.605 4.896 -9.158 1.00 54.50 197 THR A CA 1
ATOM 1631 C C . THR A 1 197 ? 34.687 6.230 -9.905 1.00 54.50 197 THR A C 1
ATOM 1633 O O . THR A 1 197 ? 35.452 6.354 -10.858 1.00 54.50 197 THR A O 1
ATOM 1636 N N . GLY A 1 198 ? 33.916 7.241 -9.487 1.00 57.94 198 GLY A N 1
ATOM 1637 C CA . GLY A 1 198 ? 33.944 8.587 -10.084 1.00 57.94 198 GLY A CA 1
ATOM 1638 C C . GLY A 1 198 ? 32.571 9.267 -10.142 1.00 57.94 198 GLY A C 1
ATOM 1639 O O . GLY A 1 198 ? 31.636 8.825 -9.482 1.00 57.94 198 GLY A O 1
ATOM 1640 N N . GLU A 1 199 ? 32.432 10.305 -10.981 1.00 54.81 199 GLU A N 1
ATOM 1641 C CA . GLU A 1 199 ? 31.215 11.142 -11.118 1.00 54.81 199 GLU A CA 1
ATOM 1642 C C . GLU A 1 199 ? 29.928 10.361 -11.444 1.00 54.81 199 GLU A C 1
ATOM 1644 O O . GLU A 1 199 ? 28.821 10.857 -11.232 1.00 54.81 199 GLU A O 1
ATOM 1649 N N . MET A 1 200 ? 30.070 9.143 -11.969 1.00 58.28 200 MET A N 1
ATOM 1650 C CA . MET A 1 200 ? 28.972 8.244 -12.305 1.00 58.28 200 MET A CA 1
ATOM 1651 C C . MET A 1 200 ? 28.435 7.464 -11.099 1.00 58.28 200 MET A C 1
ATOM 1653 O O . MET A 1 200 ? 27.224 7.272 -11.001 1.00 58.28 200 MET A O 1
ATOM 1657 N N . ALA A 1 201 ? 29.309 7.081 -10.159 1.00 56.62 201 ALA A N 1
ATOM 1658 C CA . ALA A 1 201 ? 28.900 6.526 -8.867 1.00 56.62 201 ALA A CA 1
ATOM 1659 C C . ALA A 1 201 ? 28.098 7.557 -8.049 1.00 56.62 201 ALA A C 1
ATOM 1661 O O . ALA A 1 201 ? 27.261 7.187 -7.228 1.00 56.62 201 ALA A O 1
ATOM 1662 N N . ASP A 1 202 ? 28.309 8.844 -8.341 1.00 53.16 202 ASP A N 1
ATOM 1663 C CA . ASP A 1 202 ? 27.587 9.977 -7.766 1.00 53.16 202 ASP A CA 1
ATOM 1664 C C . ASP A 1 202 ? 26.296 10.334 -8.530 1.00 53.16 202 ASP A C 1
ATOM 1666 O O . ASP A 1 202 ? 25.696 11.368 -8.242 1.00 53.16 202 ASP A O 1
ATOM 1670 N N . SER A 1 203 ? 25.859 9.538 -9.521 1.00 60.94 203 SER A N 1
ATOM 1671 C CA . SER A 1 203 ? 24.568 9.724 -10.205 1.00 60.94 203 SER A CA 1
ATOM 1672 C C . SER A 1 203 ? 23.503 8.796 -9.599 1.00 60.94 203 SER A C 1
ATOM 1674 O O . SER A 1 203 ? 23.330 7.666 -10.065 1.00 60.94 203 SER A O 1
ATOM 1676 N N . PRO A 1 204 ? 22.757 9.246 -8.574 1.00 58.28 204 PRO A N 1
ATOM 1677 C CA . PRO A 1 204 ? 21.901 8.379 -7.758 1.00 58.28 204 PRO A CA 1
ATOM 1678 C C . PRO A 1 204 ? 20.726 7.718 -8.500 1.00 58.28 204 PRO A C 1
ATOM 1680 O O . PRO A 1 204 ? 20.107 6.815 -7.949 1.00 58.28 204 PRO A O 1
ATOM 1683 N N . TYR A 1 205 ? 20.404 8.133 -9.734 1.00 63.53 205 TYR A N 1
ATOM 1684 C CA . TYR A 1 205 ? 19.189 7.695 -10.448 1.00 63.53 205 TYR A CA 1
ATOM 1685 C C . TYR A 1 205 ? 19.430 7.060 -11.814 1.00 63.53 205 TYR A C 1
ATOM 1687 O O . TYR A 1 205 ? 18.473 6.748 -12.525 1.00 63.53 205 TYR A O 1
ATOM 1695 N N . LEU A 1 206 ? 20.687 6.887 -12.220 1.00 73.50 206 LEU A N 1
ATOM 1696 C CA . LEU A 1 206 ? 20.978 6.348 -13.546 1.00 73.50 206 LEU A CA 1
ATOM 1697 C C . LEU A 1 206 ? 21.018 4.813 -13.570 1.00 73.50 206 LEU A C 1
ATOM 1699 O O . LEU A 1 206 ? 20.662 4.213 -14.587 1.00 73.50 206 LEU A O 1
ATOM 1703 N N . PHE A 1 207 ? 21.421 4.200 -12.455 1.00 79.38 207 PHE A N 1
ATOM 1704 C CA . PHE A 1 207 ? 21.580 2.757 -12.273 1.00 79.38 207 PHE A CA 1
ATOM 1705 C C . PHE A 1 207 ? 20.965 2.299 -10.952 1.00 79.38 207 PHE A C 1
ATOM 1707 O O . PHE A 1 207 ? 20.637 3.105 -10.087 1.00 79.38 207 PHE A O 1
ATOM 1714 N N . TYR A 1 208 ? 20.808 0.988 -10.815 1.00 83.75 208 TYR A N 1
ATOM 1715 C CA . TYR A 1 208 ? 20.335 0.332 -9.610 1.00 83.75 208 TYR A CA 1
ATOM 1716 C C . TYR A 1 208 ? 21.285 0.598 -8.435 1.00 83.75 208 TYR A C 1
ATOM 1718 O O . TYR A 1 208 ? 22.490 0.351 -8.523 1.00 83.75 208 TYR A O 1
ATOM 1726 N N . THR A 1 209 ? 20.735 1.082 -7.324 1.00 78.88 209 THR A N 1
ATOM 1727 C CA . THR A 1 209 ? 21.488 1.515 -6.140 1.00 78.88 209 THR A CA 1
ATOM 1728 C C . THR A 1 209 ? 21.215 0.639 -4.914 1.00 78.88 209 THR A C 1
ATOM 1730 O O . THR A 1 209 ? 20.355 -0.243 -4.917 1.00 78.88 209 THR A O 1
ATOM 1733 N N . LYS A 1 210 ? 21.907 0.925 -3.803 1.00 79.25 210 LYS A N 1
ATOM 1734 C CA . LYS A 1 210 ? 21.600 0.320 -2.496 1.00 79.25 210 LYS A CA 1
ATOM 1735 C C . LYS A 1 210 ? 20.179 0.640 -2.019 1.00 79.25 210 LYS A C 1
ATOM 1737 O O . LYS A 1 210 ? 19.577 -0.203 -1.368 1.00 79.25 210 LYS A O 1
ATOM 1742 N N . ALA A 1 211 ? 19.637 1.815 -2.353 1.00 76.00 211 ALA A N 1
ATOM 1743 C CA . ALA A 1 211 ? 18.257 2.161 -2.013 1.00 76.00 211 ALA A CA 1
ATOM 1744 C C . ALA A 1 211 ? 17.263 1.261 -2.763 1.00 76.00 211 ALA A C 1
ATOM 1746 O O . ALA A 1 211 ? 16.332 0.744 -2.152 1.00 76.00 211 ALA A O 1
ATOM 1747 N N . ASN A 1 212 ? 17.519 0.983 -4.047 1.00 81.38 212 ASN A N 1
ATOM 1748 C CA . ASN A 1 212 ? 16.725 0.018 -4.813 1.00 81.38 212 ASN A CA 1
ATOM 1749 C C . ASN A 1 212 ? 16.841 -1.403 -4.246 1.00 81.38 212 ASN A C 1
ATOM 1751 O O . ASN A 1 212 ? 15.860 -2.130 -4.234 1.00 81.38 212 ASN A O 1
ATOM 1755 N N . ALA A 1 213 ? 18.011 -1.794 -3.730 1.00 83.44 213 ALA A N 1
ATOM 1756 C CA . ALA A 1 213 ? 18.166 -3.090 -3.069 1.00 83.44 213 ALA A CA 1
ATOM 1757 C C . ALA A 1 213 ? 17.290 -3.233 -1.821 1.00 83.44 213 ALA A C 1
ATOM 1759 O O . ALA A 1 213 ? 16.637 -4.258 -1.662 1.00 83.44 213 ALA A O 1
ATOM 1760 N N . VAL A 1 214 ? 17.215 -2.196 -0.984 1.00 78.75 214 VAL A N 1
ATOM 1761 C CA . VAL A 1 214 ? 16.310 -2.181 0.178 1.00 78.75 214 VAL A CA 1
ATOM 1762 C C . VAL A 1 214 ? 14.840 -2.205 -0.261 1.00 78.75 214 VAL A C 1
ATOM 1764 O O . VAL A 1 214 ? 14.014 -2.852 0.379 1.00 78.75 214 VAL A O 1
ATOM 1767 N N . GLU A 1 215 ? 14.504 -1.531 -1.365 1.00 79.44 215 GLU A N 1
ATOM 1768 C CA . GLU A 1 215 ? 13.170 -1.596 -1.972 1.00 79.44 215 GLU A CA 1
ATOM 1769 C C . GLU A 1 215 ? 12.813 -3.013 -2.442 1.00 79.44 215 GLU A C 1
ATOM 1771 O O . GLU A 1 215 ? 11.738 -3.528 -2.123 1.00 79.44 215 GLU A O 1
ATOM 1776 N N . ASP A 1 216 ? 13.746 -3.679 -3.118 1.00 84.62 216 ASP A N 1
ATOM 1777 C CA . ASP A 1 216 ? 13.595 -5.050 -3.596 1.00 84.62 216 ASP A CA 1
ATOM 1778 C C . ASP A 1 216 ? 13.447 -6.062 -2.468 1.00 84.62 216 ASP A C 1
ATOM 1780 O O . ASP A 1 216 ? 12.671 -7.009 -2.605 1.00 84.62 216 ASP A O 1
ATOM 1784 N N . GLU A 1 217 ? 14.151 -5.865 -1.351 1.00 81.56 217 GLU A N 1
ATOM 1785 C CA . GLU A 1 217 ? 14.036 -6.750 -0.191 1.00 81.56 217 GLU A CA 1
ATOM 1786 C C . GLU A 1 217 ? 12.604 -6.816 0.350 1.00 81.56 217 GLU A C 1
ATOM 1788 O O . GLU A 1 217 ? 12.179 -7.827 0.913 1.00 81.56 217 GLU A O 1
ATOM 1793 N N . ILE A 1 218 ? 11.856 -5.734 0.154 1.00 76.69 218 ILE A N 1
ATOM 1794 C CA . ILE A 1 218 ? 10.482 -5.591 0.603 1.00 76.69 218 ILE A CA 1
ATOM 1795 C C . ILE A 1 218 ? 9.483 -6.023 -0.471 1.00 76.69 218 ILE A C 1
ATOM 1797 O O . ILE A 1 218 ? 8.515 -6.711 -0.153 1.00 76.69 218 ILE A O 1
ATOM 1801 N N . LEU A 1 219 ? 9.690 -5.613 -1.724 1.00 78.50 219 LEU A N 1
ATOM 1802 C CA . LEU A 1 219 ? 8.774 -5.915 -2.828 1.00 78.50 219 LEU A CA 1
ATOM 1803 C C . LEU A 1 219 ? 8.866 -7.369 -3.302 1.00 78.50 219 LEU A C 1
ATOM 1805 O O . LEU A 1 219 ? 7.887 -7.936 -3.795 1.00 78.50 219 LEU A O 1
ATOM 1809 N N . PHE A 1 220 ? 10.047 -7.972 -3.178 1.00 83.12 220 PHE A N 1
ATOM 1810 C CA . PHE A 1 220 ? 10.354 -9.298 -3.708 1.00 83.12 220 PHE A CA 1
ATOM 1811 C C . PHE A 1 220 ? 11.078 -10.170 -2.663 1.00 83.12 220 PHE A C 1
ATOM 1813 O O . PHE A 1 220 ? 12.133 -10.741 -2.955 1.00 83.12 220 PHE A O 1
ATOM 1820 N N . PRO A 1 221 ? 10.524 -10.338 -1.442 1.00 77.44 221 PRO A N 1
ATOM 1821 C CA . PRO A 1 221 ? 11.174 -11.097 -0.367 1.00 77.44 221 PRO A CA 1
ATOM 1822 C C . PRO A 1 221 ? 11.359 -12.579 -0.730 1.00 77.44 221 PRO A C 1
ATOM 1824 O O . PRO A 1 221 ? 12.259 -13.267 -0.240 1.00 77.44 221 PRO A O 1
ATOM 1827 N N . ASP A 1 222 ? 10.521 -13.085 -1.634 1.00 76.62 222 ASP A N 1
ATOM 1828 C CA . ASP A 1 222 ? 10.624 -14.429 -2.181 1.00 76.62 222 ASP A CA 1
ATOM 1829 C C . ASP A 1 222 ? 11.838 -14.604 -3.103 1.00 76.62 222 ASP A C 1
ATOM 1831 O O . ASP A 1 222 ? 12.390 -15.700 -3.161 1.00 76.62 222 ASP A O 1
ATOM 1835 N N . GLU A 1 223 ? 12.309 -13.542 -3.762 1.00 78.69 223 GLU A N 1
ATOM 1836 C CA . GLU A 1 223 ? 13.545 -13.580 -4.554 1.00 78.69 223 GLU A CA 1
ATOM 1837 C C . GLU A 1 223 ? 14.809 -13.592 -3.679 1.00 78.69 223 GLU A C 1
ATOM 1839 O O . GLU A 1 223 ? 15.856 -14.043 -4.142 1.00 78.69 223 GLU A O 1
ATOM 1844 N N . LEU A 1 224 ? 14.723 -13.144 -2.418 1.00 69.00 224 LEU A N 1
ATOM 1845 C CA . LEU A 1 224 ? 15.833 -13.208 -1.456 1.00 69.00 224 LEU A CA 1
ATOM 1846 C C . LEU A 1 224 ? 16.032 -14.613 -0.876 1.00 69.00 224 LEU A C 1
ATOM 1848 O O . LEU A 1 224 ? 17.147 -15.018 -0.558 1.00 69.00 224 LEU A O 1
ATOM 1852 N N . THR A 1 225 ? 14.930 -15.338 -0.681 1.00 60.72 225 THR A N 1
ATOM 1853 C CA . THR A 1 225 ? 14.895 -16.605 0.069 1.00 60.72 225 THR A CA 1
ATOM 1854 C C . THR A 1 225 ? 14.697 -17.824 -0.827 1.00 60.72 225 THR A C 1
ATOM 1856 O O . THR A 1 225 ? 14.975 -18.953 -0.418 1.00 60.72 225 THR A O 1
ATOM 1859 N N . SER A 1 226 ? 14.237 -17.628 -2.065 1.00 56.19 226 SER A N 1
ATOM 1860 C CA . SER A 1 226 ? 13.907 -18.699 -2.995 1.00 56.19 226 SER A CA 1
ATOM 1861 C C . SER A 1 226 ? 14.504 -18.454 -4.378 1.00 56.19 226 SER A C 1
ATOM 1863 O O . SER A 1 226 ? 14.243 -17.449 -5.025 1.00 56.19 226 SER A O 1
ATOM 1865 N N . ASN A 1 227 ? 15.184 -19.463 -4.931 1.00 57.94 227 ASN A N 1
ATOM 1866 C CA . ASN A 1 227 ? 15.589 -19.486 -6.346 1.00 57.94 227 ASN A CA 1
ATOM 1867 C C . ASN A 1 227 ? 14.399 -19.694 -7.313 1.00 57.94 227 ASN A C 1
ATOM 1869 O O . ASN A 1 227 ? 14.583 -20.127 -8.456 1.00 57.94 227 ASN A O 1
ATOM 1873 N N . LYS A 1 228 ? 13.158 -19.444 -6.873 1.00 55.16 228 LYS A N 1
ATOM 1874 C CA . LYS A 1 228 ? 11.954 -19.581 -7.697 1.00 55.16 228 LYS A CA 1
ATOM 1875 C C . LYS A 1 228 ? 11.947 -18.496 -8.772 1.00 55.16 228 LYS A C 1
ATOM 1877 O O . LYS A 1 228 ? 11.435 -17.405 -8.587 1.00 55.16 228 LYS A O 1
ATOM 1882 N N . LYS A 1 229 ? 12.435 -18.849 -9.960 1.00 60.41 229 LYS A N 1
ATOM 1883 C CA . LYS A 1 229 ? 12.425 -17.991 -11.159 1.00 60.41 229 LYS A CA 1
ATOM 1884 C C . LYS A 1 229 ? 11.035 -17.787 -11.784 1.00 60.41 229 LYS A C 1
ATOM 1886 O O . LYS A 1 229 ? 10.949 -17.193 -12.847 1.00 60.41 229 LYS A O 1
ATOM 1891 N N . ASN A 1 230 ? 9.974 -18.338 -11.189 1.00 62.66 230 ASN A N 1
ATOM 1892 C CA . ASN A 1 230 ? 8.695 -18.588 -11.860 1.00 62.66 230 ASN A CA 1
ATOM 1893 C C . ASN A 1 230 ? 7.522 -17.996 -11.060 1.00 62.66 230 ASN A C 1
ATOM 1895 O O . ASN A 1 230 ? 6.623 -18.714 -10.620 1.00 62.66 230 ASN A O 1
ATOM 1899 N N . VAL A 1 231 ? 7.564 -16.685 -10.822 1.00 72.00 231 VAL A N 1
ATOM 1900 C CA . VAL A 1 231 ? 6.556 -15.974 -10.024 1.00 72.00 231 VAL A CA 1
ATOM 1901 C C . VAL A 1 231 ? 5.757 -15.033 -10.917 1.00 72.00 231 VAL A C 1
ATOM 1903 O O . VAL A 1 231 ? 6.304 -14.340 -11.773 1.00 72.00 231 VAL A O 1
ATOM 1906 N N . HIS A 1 232 ? 4.434 -15.061 -10.764 1.00 74.44 232 HIS A N 1
ATOM 1907 C CA . HIS A 1 232 ? 3.523 -14.206 -11.518 1.00 74.44 232 HIS A CA 1
ATOM 1908 C C . HIS A 1 232 ? 3.534 -12.775 -10.976 1.00 74.44 232 HIS A C 1
ATOM 1910 O O . HIS A 1 232 ? 3.721 -12.570 -9.778 1.00 74.44 232 HIS A O 1
ATOM 1916 N N . PHE A 1 233 ? 3.278 -11.804 -11.855 1.00 80.00 233 PHE A N 1
ATOM 1917 C CA . PHE A 1 233 ? 2.914 -10.465 -11.414 1.00 80.00 233 PHE A CA 1
ATOM 1918 C C . PHE A 1 233 ? 1.547 -10.551 -10.731 1.00 80.00 233 PHE A C 1
ATOM 1920 O O . PHE A 1 233 ? 0.654 -11.254 -11.215 1.00 80.00 233 PHE A O 1
ATOM 1927 N N . ARG A 1 234 ? 1.415 -9.895 -9.582 1.00 70.94 234 ARG A N 1
ATOM 1928 C CA . ARG A 1 234 ? 0.192 -9.870 -8.785 1.00 70.94 234 ARG A CA 1
ATOM 1929 C C . ARG A 1 234 ? -0.225 -8.425 -8.608 1.00 70.94 234 ARG A C 1
ATOM 1931 O O . ARG A 1 234 ? 0.619 -7.542 -8.531 1.00 70.94 234 ARG A O 1
ATOM 1938 N N . GLU A 1 235 ? -1.529 -8.218 -8.566 1.00 67.75 235 GLU A N 1
ATOM 1939 C CA . GLU A 1 235 ? -2.090 -6.930 -8.199 1.00 67.75 235 GLU A CA 1
ATOM 1940 C C . GLU A 1 235 ? -1.661 -6.572 -6.775 1.00 67.75 235 GLU A C 1
ATOM 1942 O O . GLU A 1 235 ? -1.713 -7.417 -5.878 1.00 67.75 235 GLU A O 1
ATOM 1947 N N . ILE A 1 236 ? -1.272 -5.318 -6.585 1.00 63.53 236 ILE A N 1
ATOM 1948 C CA . ILE A 1 236 ? -1.110 -4.726 -5.266 1.00 63.53 236 ILE A CA 1
ATOM 1949 C C . ILE A 1 236 ? -2.494 -4.631 -4.620 1.00 63.53 236 ILE A C 1
ATOM 1951 O O . ILE A 1 236 ? -3.367 -3.933 -5.136 1.00 63.53 236 ILE A O 1
ATOM 1955 N N . ARG A 1 237 ? -2.696 -5.306 -3.487 1.00 57.25 237 ARG A N 1
ATOM 1956 C CA . ARG A 1 237 ? -3.921 -5.193 -2.687 1.00 57.25 237 ARG A CA 1
ATOM 1957 C C . ARG A 1 237 ? -3.547 -4.769 -1.279 1.00 57.25 237 ARG A C 1
ATOM 1959 O O . ARG A 1 237 ? -3.002 -5.560 -0.526 1.00 57.25 237 ARG A O 1
ATOM 1966 N N . ASN A 1 238 ? -3.842 -3.523 -0.938 1.00 57.12 238 ASN A N 1
ATOM 1967 C CA . ASN A 1 238 ? -3.625 -2.961 0.393 1.00 57.12 238 ASN A CA 1
ATOM 1968 C C . ASN A 1 238 ? -4.933 -2.395 0.987 1.00 57.12 238 ASN A C 1
ATOM 1970 O O . ASN A 1 238 ? -5.903 -2.186 0.246 1.00 57.12 238 ASN A O 1
ATOM 1974 N N . PRO A 1 239 ? -4.983 -2.117 2.302 1.00 55.38 239 PRO A N 1
ATOM 1975 C CA . PRO A 1 239 ? -6.148 -1.512 2.949 1.00 55.38 239 PRO A CA 1
ATOM 1976 C C . PRO A 1 239 ? -6.651 -0.224 2.272 1.00 55.38 239 PRO A C 1
ATOM 1978 O O . PRO A 1 239 ? -7.856 -0.016 2.178 1.00 55.38 239 PRO A O 1
ATOM 1981 N N . VAL A 1 240 ? -5.761 0.604 1.706 1.00 59.03 240 VAL A N 1
ATOM 1982 C CA . VAL A 1 240 ? -6.138 1.817 0.947 1.00 59.03 240 VAL A CA 1
ATOM 1983 C C . VAL A 1 240 ? -6.819 1.460 -0.376 1.00 59.03 240 VAL A C 1
ATOM 1985 O O . VAL A 1 240 ? -7.836 2.040 -0.730 1.00 59.03 240 VAL A O 1
ATOM 1988 N N . SER A 1 241 ? -6.328 0.456 -1.094 1.00 57.94 241 SER A N 1
ATOM 1989 C CA . SER A 1 241 ? -6.953 -0.045 -2.313 1.00 57.94 241 SER A CA 1
ATOM 1990 C C . SER A 1 241 ? -8.306 -0.686 -2.005 1.00 57.94 241 SER A C 1
ATOM 1992 O O . SER A 1 241 ? -9.241 -0.476 -2.766 1.00 57.94 241 SER A O 1
ATOM 1994 N N . ARG A 1 242 ? -8.459 -1.375 -0.861 1.00 57.91 242 ARG A N 1
ATOM 1995 C CA . ARG A 1 242 ? -9.757 -1.874 -0.376 1.00 57.91 242 ARG A CA 1
ATOM 1996 C C . ARG A 1 242 ? -10.691 -0.725 0.005 1.00 57.91 242 ARG A C 1
ATOM 1998 O O . ARG A 1 242 ? -11.873 -0.781 -0.311 1.00 57.91 242 ARG A O 1
ATOM 2005 N N . LEU A 1 243 ? -10.176 0.340 0.613 1.00 58.72 243 LEU A N 1
ATOM 2006 C CA . LEU A 1 243 ? -10.936 1.555 0.910 1.00 58.72 243 LEU A CA 1
ATOM 2007 C C . LEU A 1 243 ? -11.441 2.234 -0.377 1.00 58.72 243 LEU A C 1
ATOM 2009 O O . LEU A 1 243 ? -12.612 2.592 -0.460 1.00 58.72 243 LEU A O 1
ATOM 2013 N N . GLU A 1 244 ? -10.575 2.383 -1.382 1.00 56.91 244 GLU A N 1
ATOM 2014 C CA . GLU A 1 244 ? -10.853 3.113 -2.628 1.00 56.91 244 GLU A CA 1
ATOM 2015 C C . GLU A 1 244 ? -11.613 2.292 -3.683 1.00 56.91 244 GLU A C 1
ATOM 2017 O O . GLU A 1 244 ? -12.360 2.862 -4.478 1.00 56.91 244 GLU A O 1
ATOM 2022 N N . HIS A 1 245 ? -11.420 0.969 -3.705 1.00 51.66 245 HIS A N 1
ATOM 2023 C CA . HIS A 1 245 ? -11.932 0.056 -4.736 1.00 51.66 245 HIS A CA 1
ATOM 2024 C C . HIS A 1 245 ? -12.854 -1.033 -4.174 1.00 51.66 245 HIS A C 1
ATOM 2026 O O . HIS A 1 245 ? -13.204 -1.962 -4.907 1.00 51.66 245 HIS A O 1
ATOM 2032 N N . SER A 1 246 ? -13.263 -0.953 -2.901 1.00 47.72 246 SER A N 1
ATOM 2033 C CA . SER A 1 246 ? -14.332 -1.816 -2.391 1.00 47.72 246 SER A CA 1
ATOM 2034 C C . SER A 1 246 ? -15.570 -1.620 -3.263 1.00 47.72 246 SER A C 1
ATOM 2036 O O . SER A 1 246 ? -16.148 -0.533 -3.320 1.00 47.72 246 SER A O 1
ATOM 2038 N N . GLY A 1 247 ? -15.962 -2.691 -3.963 1.00 48.16 247 GLY A N 1
ATOM 2039 C CA . GLY A 1 247 ? -17.303 -2.821 -4.524 1.00 48.16 247 GLY A CA 1
ATOM 2040 C C . GLY A 1 247 ? -18.367 -2.703 -3.427 1.00 48.16 247 GLY A C 1
ATOM 2041 O O . GLY A 1 247 ? -18.031 -2.542 -2.253 1.00 48.16 247 GLY A O 1
ATOM 2042 N N . LEU A 1 248 ? -19.641 -2.764 -3.826 1.00 39.66 248 LEU A N 1
ATOM 2043 C CA . LEU A 1 248 ? -20.791 -2.555 -2.937 1.00 39.66 248 LEU A CA 1
ATOM 2044 C C . LEU A 1 248 ? -20.642 -3.268 -1.566 1.00 39.66 248 LEU A C 1
ATOM 2046 O O . LEU A 1 248 ? -20.080 -4.366 -1.504 1.00 39.66 248 LEU A O 1
ATOM 2050 N N . PRO A 1 249 ? -21.109 -2.637 -0.476 1.00 40.88 249 PRO A N 1
ATOM 2051 C CA . PRO A 1 249 ? -20.631 -2.880 0.889 1.00 40.88 249 PRO A CA 1
ATOM 2052 C C . PRO A 1 249 ? -21.101 -4.195 1.514 1.00 40.88 249 PRO A C 1
ATOM 2054 O O . PRO A 1 249 ? -22.097 -4.762 1.074 1.00 40.88 249 PRO A O 1
ATOM 2057 N N . GLY A 1 250 ? -20.402 -4.680 2.549 1.00 43.78 250 GLY A N 1
ATOM 2058 C CA . GLY A 1 250 ? -20.832 -5.826 3.365 1.00 43.78 250 GLY A CA 1
ATOM 2059 C C . GLY A 1 250 ? -20.650 -7.196 2.713 1.00 43.78 250 GLY A C 1
ATOM 2060 O O . GLY A 1 250 ? -20.889 -8.222 3.341 1.00 43.78 250 GLY A O 1
ATOM 2061 N N . HIS A 1 251 ? -20.226 -7.247 1.448 1.00 46.50 251 HIS A N 1
ATOM 2062 C CA . HIS A 1 251 ? -19.962 -8.504 0.760 1.00 46.50 251 HIS A CA 1
ATOM 2063 C C . HIS A 1 251 ? -18.485 -8.864 0.719 1.00 46.50 251 HIS A C 1
ATOM 2065 O O . HIS A 1 251 ? -18.212 -10.040 0.722 1.00 46.50 251 HIS A O 1
ATOM 2071 N N . ASN A 1 252 ? -17.492 -7.973 0.745 1.00 50.97 252 ASN A N 1
ATOM 2072 C CA . ASN A 1 252 ? -16.122 -8.408 0.403 1.00 50.97 252 ASN A CA 1
ATOM 2073 C C . ASN A 1 252 ? -15.513 -9.449 1.364 1.00 50.97 252 ASN A C 1
ATOM 2075 O O . ASN A 1 252 ? -14.965 -10.438 0.888 1.00 50.97 252 ASN A O 1
ATOM 2079 N N . LYS A 1 253 ? -15.662 -9.303 2.687 1.00 54.28 253 LYS A N 1
ATOM 2080 C CA . LYS A 1 253 ? -15.101 -10.266 3.658 1.00 54.28 253 LYS A CA 1
ATOM 2081 C C . LYS A 1 253 ? -15.873 -11.596 3.670 1.00 54.28 253 LYS A C 1
ATOM 2083 O O . LYS A 1 253 ? -15.285 -12.672 3.759 1.00 54.28 253 LYS A O 1
ATOM 2088 N N . TYR A 1 254 ? -17.193 -11.527 3.511 1.00 57.75 254 TYR A N 1
ATOM 2089 C CA . TYR A 1 254 ? -18.093 -12.684 3.488 1.00 57.75 254 TYR A CA 1
ATOM 2090 C C . TYR A 1 254 ? -18.146 -13.386 2.120 1.00 57.75 254 TYR A C 1
ATOM 2092 O O . TYR A 1 254 ? -18.275 -14.601 2.047 1.00 57.75 254 TYR A O 1
ATOM 2100 N N . TRP A 1 255 ? -17.960 -12.637 1.036 1.00 50.75 255 TRP A N 1
ATOM 2101 C CA . TRP A 1 255 ? -17.774 -13.090 -0.342 1.00 50.75 255 TRP A CA 1
ATOM 2102 C C . TRP A 1 255 ? -16.390 -13.701 -0.512 1.00 50.75 255 TRP A C 1
ATOM 2104 O O . TRP A 1 255 ? -16.281 -14.713 -1.183 1.00 50.75 255 TRP A O 1
ATOM 2114 N N . GLU A 1 256 ? -15.339 -13.185 0.133 1.00 55.44 256 GLU A N 1
ATOM 2115 C CA . GLU A 1 256 ? -14.043 -13.874 0.217 1.00 55.44 256 GLU A CA 1
ATOM 2116 C C . GLU A 1 256 ? -14.157 -15.208 0.967 1.00 55.44 256 GLU A C 1
ATOM 2118 O O . GLU A 1 256 ? -13.653 -16.220 0.473 1.00 55.44 256 GLU A O 1
ATOM 2123 N N . LYS A 1 257 ? -14.871 -15.257 2.103 1.00 59.59 257 LYS A N 1
ATOM 2124 C CA . LYS A 1 257 ? -15.182 -16.520 2.801 1.00 59.59 257 LYS A CA 1
ATOM 2125 C C . LYS A 1 257 ? -16.000 -17.475 1.918 1.00 59.59 257 LYS A C 1
ATOM 2127 O O . LYS A 1 257 ? -15.622 -18.634 1.780 1.00 59.59 257 LYS A O 1
ATOM 2132 N N . GLY A 1 258 ? -17.055 -16.995 1.258 1.00 54.69 258 GLY A N 1
ATOM 2133 C CA . GLY A 1 258 ? -17.885 -17.787 0.343 1.00 54.69 258 GLY A CA 1
ATOM 2134 C C . GLY A 1 258 ? 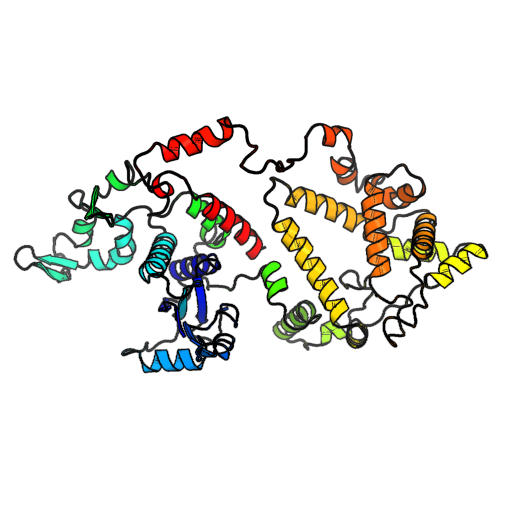-17.140 -18.243 -0.920 1.00 54.69 258 GLY A C 1
ATOM 2135 O O . GLY A 1 258 ? -17.312 -19.368 -1.374 1.00 54.69 258 GLY A O 1
ATOM 2136 N N . LEU A 1 259 ? -16.235 -17.424 -1.463 1.00 54.47 259 LEU A N 1
ATOM 2137 C CA . LEU A 1 259 ? -15.324 -17.807 -2.548 1.00 54.47 259 LEU A CA 1
ATOM 2138 C C . LEU A 1 259 ? -14.312 -18.857 -2.080 1.00 54.47 259 LEU A C 1
ATOM 2140 O O . LEU A 1 259 ? -13.970 -19.757 -2.844 1.00 54.47 259 LEU A O 1
ATOM 2144 N N . THR A 1 260 ? -13.844 -18.769 -0.834 1.00 59.66 260 THR A N 1
ATOM 2145 C CA . THR A 1 260 ? -12.974 -19.784 -0.225 1.00 59.66 260 THR A CA 1
ATOM 2146 C C . THR A 1 260 ? -13.728 -21.101 -0.031 1.00 59.66 260 THR A C 1
ATOM 2148 O O . THR A 1 260 ? -13.187 -22.150 -0.363 1.00 59.66 260 THR A O 1
ATOM 2151 N N . ALA A 1 261 ? -14.995 -21.052 0.391 1.00 56.66 261 ALA A N 1
ATOM 2152 C CA . ALA A 1 261 ? -15.882 -22.213 0.470 1.00 56.66 261 ALA A CA 1
ATOM 2153 C C . ALA A 1 261 ? -16.084 -22.868 -0.913 1.00 56.66 261 ALA A C 1
ATOM 2155 O O . ALA A 1 261 ? -15.874 -24.073 -1.060 1.00 56.66 261 ALA A O 1
ATOM 2156 N N . ILE A 1 262 ? -16.323 -22.070 -1.967 1.00 55.62 262 ILE A N 1
ATOM 2157 C CA . ILE A 1 262 ? -16.374 -22.561 -3.360 1.00 55.62 262 ILE A CA 1
ATOM 2158 C C . ILE A 1 262 ? -15.066 -23.269 -3.757 1.00 55.62 262 ILE A C 1
ATOM 2160 O O . ILE A 1 262 ? -15.106 -24.314 -4.407 1.00 55.62 262 ILE A O 1
ATOM 2164 N N . LEU A 1 263 ? -13.899 -22.726 -3.384 1.00 54.56 263 LEU A N 1
ATOM 2165 C CA . LEU A 1 263 ? -12.593 -23.322 -3.711 1.00 54.56 263 LEU A CA 1
ATOM 2166 C C . LEU A 1 263 ? -12.367 -24.692 -3.049 1.00 54.56 263 LEU A C 1
ATOM 2168 O O . LEU A 1 263 ? -11.557 -25.472 -3.553 1.00 54.56 263 LEU A O 1
ATOM 2172 N N . VAL A 1 264 ? -13.078 -24.990 -1.958 1.00 61.66 264 VAL A N 1
ATOM 2173 C CA . VAL A 1 264 ? -13.031 -26.275 -1.237 1.00 61.66 264 VAL A CA 1
ATOM 2174 C C . VAL A 1 264 ? -14.234 -27.177 -1.589 1.00 61.66 264 VAL A C 1
ATOM 2176 O O . VAL A 1 264 ? -14.273 -28.338 -1.192 1.00 61.66 264 VAL A O 1
ATOM 2179 N N . GLY A 1 265 ? -15.157 -26.703 -2.436 1.00 51.28 265 GLY A N 1
ATOM 2180 C CA . GLY A 1 265 ? -16.304 -27.467 -2.941 1.00 51.28 265 GLY A CA 1
ATOM 2181 C C . GLY A 1 265 ? -17.584 -27.347 -2.106 1.00 51.28 265 GLY A C 1
ATOM 2182 O O . GLY A 1 265 ? -18.489 -28.160 -2.285 1.00 51.28 265 GLY A O 1
ATOM 2183 N N . GLU A 1 266 ? -17.660 -26.357 -1.218 1.00 61.28 266 GLU A N 1
ATOM 2184 C CA . GLU A 1 266 ? -18.829 -26.040 -0.387 1.00 61.28 266 GLU A CA 1
ATOM 2185 C C . GLU A 1 266 ? -19.728 -24.973 -1.050 1.00 61.28 266 GLU A C 1
ATOM 2187 O O . GLU A 1 266 ? -19.313 -24.279 -1.986 1.00 61.28 266 GLU A O 1
ATOM 2192 N N . ASP A 1 267 ? -20.982 -24.852 -0.591 1.00 64.00 267 ASP A N 1
ATOM 2193 C CA . ASP A 1 267 ? -21.911 -23.826 -1.088 1.00 64.00 267 ASP A CA 1
ATOM 2194 C C . ASP A 1 267 ? -21.440 -22.432 -0.644 1.00 64.00 267 ASP A C 1
ATOM 2196 O O . ASP A 1 267 ? -21.091 -22.202 0.513 1.00 64.00 267 ASP A O 1
ATOM 2200 N N . PHE A 1 268 ? -21.485 -21.480 -1.574 1.00 53.75 268 PHE A N 1
ATOM 2201 C CA . PHE A 1 268 ? -21.175 -20.072 -1.359 1.00 53.75 268 PHE A CA 1
ATOM 2202 C C . PHE A 1 268 ? -21.875 -19.474 -0.124 1.00 53.75 268 PHE A C 1
ATOM 2204 O O . PHE A 1 268 ? -21.298 -18.633 0.565 1.00 53.75 268 PHE A O 1
ATOM 2211 N N . LYS A 1 269 ? -23.117 -19.895 0.152 1.00 58.66 269 LYS A N 1
ATOM 2212 C CA . LYS A 1 269 ? -23.921 -19.389 1.277 1.00 58.66 269 LYS A CA 1
ATOM 2213 C C . LYS A 1 269 ? -23.789 -20.207 2.562 1.00 58.66 269 LYS A C 1
ATOM 2215 O O . LYS A 1 269 ? -24.270 -19.761 3.603 1.00 58.66 269 LYS A O 1
ATOM 2220 N N . GLU A 1 270 ? -23.156 -21.378 2.523 1.00 65.19 270 GLU A N 1
ATOM 2221 C CA . GLU A 1 270 ? -23.098 -22.273 3.683 1.00 65.19 270 GLU A CA 1
ATOM 2222 C C . GLU A 1 270 ? -22.417 -21.644 4.913 1.00 65.19 270 GLU A C 1
ATOM 2224 O O . GLU A 1 270 ? -22.980 -21.765 6.006 1.00 65.19 270 GLU A O 1
ATOM 2229 N N . PRO A 1 271 ? -21.288 -20.914 4.778 1.00 62.81 271 PRO A N 1
ATOM 2230 C CA . PRO A 1 271 ? -20.642 -20.257 5.916 1.00 62.81 271 PRO A CA 1
ATOM 2231 C C . PRO A 1 271 ? -21.548 -19.213 6.586 1.00 62.81 271 PRO A C 1
ATOM 2233 O O . PRO A 1 271 ? -21.626 -19.143 7.807 1.00 62.81 271 PRO A O 1
ATOM 2236 N N . LEU A 1 272 ? -22.300 -18.449 5.785 1.00 59.81 272 LEU A N 1
ATOM 2237 C CA . LEU A 1 272 ? -23.205 -17.389 6.251 1.00 59.81 272 LEU A CA 1
ATOM 2238 C C . LEU A 1 272 ? -24.455 -17.924 6.957 1.00 59.81 272 LEU A C 1
ATOM 2240 O O . LEU A 1 272 ? -25.035 -17.236 7.790 1.00 59.81 272 LEU A O 1
ATOM 2244 N N . SER A 1 273 ? -24.873 -19.148 6.629 1.00 64.56 273 SER A N 1
ATOM 2245 C CA . SER A 1 273 ? -26.074 -19.773 7.198 1.00 64.56 273 SER A CA 1
ATOM 2246 C C . SER A 1 273 ? -25.899 -20.303 8.628 1.00 64.56 273 SER A C 1
ATOM 2248 O O . SER A 1 273 ? -26.870 -20.770 9.221 1.00 64.56 273 SER A O 1
ATOM 2250 N N . LYS A 1 274 ? -24.673 -20.266 9.171 1.00 74.81 274 LYS A N 1
ATOM 2251 C CA . LYS A 1 274 ? -24.323 -20.825 10.490 1.00 74.81 274 LYS A CA 1
ATOM 2252 C C . LYS A 1 274 ? -23.694 -19.810 11.452 1.00 74.81 274 LYS A C 1
ATOM 2254 O O . LYS A 1 274 ? -23.658 -20.096 12.643 1.00 74.81 274 LYS A O 1
ATOM 2259 N N . GLU A 1 275 ? -23.189 -18.678 10.956 1.00 80.56 275 GLU A N 1
ATOM 2260 C CA . GLU A 1 275 ? -22.573 -17.635 11.789 1.00 80.56 275 GLU A CA 1
ATOM 2261 C C . GLU A 1 275 ? -23.648 -16.736 12.423 1.00 80.56 275 GLU A C 1
ATOM 2263 O O . GLU A 1 275 ? -24.584 -16.280 11.755 1.00 80.56 275 GLU A O 1
ATOM 2268 N N . MET A 1 276 ? -23.487 -16.465 13.716 1.00 84.00 276 MET A N 1
ATOM 2269 C CA . MET A 1 276 ? -24.334 -15.560 14.489 1.00 84.00 276 MET A CA 1
ATOM 2270 C C . MET A 1 276 ? -23.689 -14.178 14.577 1.00 84.00 276 MET A C 1
ATOM 2272 O O . MET A 1 276 ? -22.470 -14.034 14.667 1.00 84.00 276 MET A O 1
ATOM 2276 N N . ASP A 1 277 ? -24.505 -13.133 14.621 1.00 83.19 277 ASP A N 1
ATOM 2277 C CA . ASP A 1 277 ? -24.037 -11.757 14.797 1.00 83.19 277 ASP A CA 1
ATOM 2278 C C . ASP A 1 277 ? -23.338 -11.526 16.152 1.00 83.19 277 ASP A C 1
ATOM 2280 O O . ASP A 1 277 ? -22.561 -10.579 16.295 1.00 83.19 277 ASP A O 1
ATOM 2284 N N . THR A 1 278 ? -23.548 -12.427 17.115 1.00 83.56 278 THR A N 1
ATOM 2285 C CA . THR A 1 278 ? -22.892 -12.460 18.423 1.00 83.56 278 THR A CA 1
ATOM 2286 C C . THR A 1 278 ? -21.533 -13.156 18.450 1.00 83.56 278 THR A C 1
ATOM 2288 O O . THR A 1 278 ? -20.871 -13.065 19.492 1.00 83.56 278 THR A O 1
ATOM 2291 N N . ASP A 1 279 ? -21.145 -13.855 17.377 1.00 83.94 279 ASP A N 1
ATOM 2292 C CA . ASP A 1 279 ? -19.875 -14.587 17.285 1.00 83.94 279 ASP A CA 1
ATOM 2293 C C . ASP A 1 279 ? -18.684 -13.626 17.349 1.00 83.94 279 ASP A C 1
ATOM 2295 O O . ASP A 1 279 ? -18.753 -12.521 16.830 1.00 83.94 279 ASP A O 1
ATOM 2299 N N . GLU A 1 280 ? -17.569 -14.033 17.959 1.00 76.25 280 GLU A N 1
ATOM 2300 C CA . GLU A 1 280 ? -16.435 -13.142 18.276 1.00 76.25 280 GLU A CA 1
ATOM 2301 C C . GLU A 1 280 ? -15.856 -12.384 17.063 1.00 76.25 280 GLU A C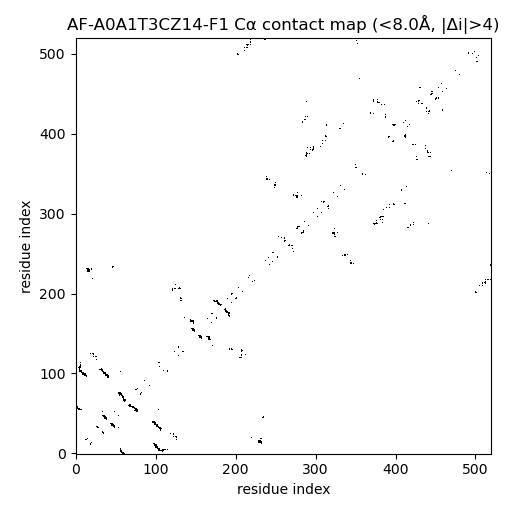 1
ATOM 2303 O O . GLU A 1 280 ? -15.382 -11.257 17.207 1.00 76.25 280 GLU A O 1
ATOM 2308 N N . ASP A 1 281 ? -15.926 -12.979 15.870 1.00 74.00 281 ASP A N 1
ATOM 2309 C CA . ASP A 1 281 ? -15.416 -12.400 14.620 1.00 74.00 281 ASP A CA 1
ATOM 2310 C C . ASP A 1 281 ? -16.457 -11.561 13.849 1.00 74.00 281 ASP A C 1
ATOM 2312 O O . ASP A 1 281 ? -16.145 -10.997 12.792 1.00 74.00 281 ASP A O 1
ATOM 2316 N N . SER A 1 282 ? -17.694 -11.477 14.349 1.00 82.06 282 SER A N 1
ATOM 2317 C CA . SER A 1 282 ? -18.764 -10.664 13.767 1.00 82.06 282 SER A CA 1
ATOM 2318 C C . SER A 1 282 ? -18.532 -9.174 14.024 1.00 82.06 282 SER A C 1
ATOM 2320 O O . SER A 1 282 ? -18.136 -8.763 15.114 1.00 82.06 282 SER A O 1
ATOM 2322 N N . MET A 1 283 ? -18.860 -8.326 13.041 1.00 80.94 283 MET A N 1
ATOM 2323 C CA . MET A 1 283 ? -18.795 -6.870 13.220 1.00 80.94 283 MET A CA 1
ATOM 2324 C C . MET A 1 283 ? -19.810 -6.346 14.250 1.00 80.94 283 MET A C 1
ATOM 2326 O O . MET A 1 283 ? -19.592 -5.286 14.832 1.00 80.94 283 MET A O 1
ATOM 2330 N N . TRP A 1 284 ? -20.902 -7.079 14.492 1.00 85.25 284 TRP A N 1
ATOM 2331 C CA . TRP A 1 284 ? -21.945 -6.721 15.464 1.00 85.25 284 TRP A CA 1
ATOM 2332 C C . TRP A 1 284 ? -21.695 -7.289 16.865 1.00 85.25 284 TRP A C 1
ATOM 2334 O O . TRP A 1 284 ? -22.418 -6.946 17.803 1.00 85.25 284 TRP A O 1
ATOM 2344 N N . ALA A 1 285 ? -20.646 -8.092 17.051 1.00 86.31 285 ALA A N 1
ATOM 2345 C CA . ALA A 1 285 ? -20.360 -8.709 18.334 1.00 86.31 285 ALA A CA 1
ATOM 2346 C C . ALA A 1 285 ? -20.083 -7.661 19.420 1.00 86.31 285 ALA A C 1
ATOM 2348 O O . ALA A 1 285 ? -19.136 -6.876 19.341 1.00 86.31 285 ALA A O 1
ATOM 2349 N N . LEU A 1 286 ? -20.903 -7.663 20.473 1.00 88.81 286 LEU A N 1
ATOM 2350 C CA . LEU A 1 286 ? -20.631 -6.849 21.655 1.00 88.81 286 LEU A CA 1
ATOM 2351 C C . LEU A 1 286 ? -19.414 -7.400 22.423 1.00 88.81 286 LEU A C 1
ATOM 2353 O O . LEU A 1 286 ? -19.286 -8.625 22.543 1.00 88.81 286 LEU A O 1
ATOM 2357 N N . PRO A 1 287 ? -18.566 -6.529 23.006 1.00 91.00 287 PRO A N 1
ATOM 2358 C CA . PRO A 1 287 ? -17.446 -6.944 23.849 1.00 91.00 287 PRO A CA 1
ATOM 2359 C C . PRO A 1 287 ? -17.874 -7.909 24.963 1.00 91.00 287 PRO A C 1
ATOM 2361 O O . PRO A 1 287 ? -18.901 -7.705 25.613 1.00 91.00 287 PRO A O 1
ATOM 2364 N N . ALA A 1 288 ? -17.076 -8.942 25.235 1.00 90.94 288 ALA A N 1
ATOM 2365 C CA . ALA A 1 288 ? -17.388 -9.932 26.269 1.00 90.94 288 ALA A CA 1
ATOM 2366 C C . ALA A 1 288 ? -17.461 -9.303 27.670 1.00 90.94 288 ALA A C 1
ATOM 2368 O O . ALA A 1 288 ? -18.331 -9.652 28.473 1.00 90.94 288 ALA A O 1
ATOM 2369 N N . ILE A 1 289 ? -16.591 -8.323 27.948 1.00 90.69 289 ILE A N 1
ATOM 2370 C CA . ILE A 1 289 ? -16.641 -7.557 29.197 1.00 90.69 289 ILE A CA 1
ATOM 2371 C C . ILE A 1 289 ? -17.983 -6.832 29.361 1.00 90.69 289 ILE A C 1
ATOM 2373 O O . ILE A 1 289 ? -18.554 -6.856 30.447 1.00 90.69 289 ILE A O 1
ATOM 2377 N N . TRP A 1 290 ? -18.532 -6.276 28.277 1.00 92.56 290 TRP A N 1
ATOM 2378 C CA . TRP A 1 290 ? -19.839 -5.624 28.283 1.00 92.56 290 TRP A CA 1
ATOM 2379 C C . TRP A 1 290 ? -20.968 -6.619 28.522 1.00 92.56 290 TRP A C 1
ATOM 2381 O O . TRP A 1 290 ? -21.751 -6.416 29.443 1.00 92.56 290 TRP A O 1
ATOM 2391 N N . LYS A 1 291 ? -21.017 -7.719 27.754 1.00 90.25 291 LYS A N 1
ATOM 2392 C CA . LYS A 1 291 ? -22.052 -8.759 27.909 1.00 90.25 291 LYS A CA 1
ATOM 2393 C C . LYS A 1 291 ? -22.122 -9.251 29.358 1.00 90.25 291 LYS A C 1
ATOM 2395 O O . LYS A 1 291 ? -23.175 -9.189 29.982 1.00 90.25 291 LYS A O 1
ATOM 2400 N N . SER A 1 292 ? -20.972 -9.626 29.923 1.00 91.31 292 SER A N 1
ATOM 2401 C CA . SER A 1 292 ? -20.893 -10.101 31.311 1.00 91.31 292 SER A CA 1
ATOM 2402 C C . SER A 1 292 ? -21.236 -9.025 32.351 1.00 91.31 292 SER A C 1
ATOM 2404 O O . SER A 1 292 ? -21.830 -9.331 33.384 1.00 91.31 292 SER A O 1
ATOM 2406 N N . GLY A 1 293 ? -20.877 -7.762 32.102 1.00 92.12 293 GLY A N 1
ATOM 2407 C CA . GLY A 1 293 ? -21.204 -6.646 32.987 1.00 92.12 293 GLY A CA 1
ATOM 2408 C C . GLY A 1 293 ? -22.698 -6.322 32.988 1.00 92.12 293 GLY A C 1
ATOM 2409 O O . GLY A 1 293 ? -23.285 -6.166 34.057 1.00 92.12 293 GLY A O 1
ATOM 2410 N N . LEU A 1 294 ? -23.319 -6.271 31.807 1.00 92.38 294 LEU A N 1
ATOM 2411 C CA . LEU A 1 294 ? -24.748 -6.007 31.648 1.00 92.38 294 LEU A CA 1
ATOM 2412 C C . LEU A 1 294 ? -25.593 -7.138 32.243 1.00 92.38 294 LEU A C 1
ATOM 2414 O O . LEU A 1 294 ? -26.538 -6.869 32.978 1.00 92.38 294 LEU A O 1
ATOM 2418 N N . GLU A 1 295 ? -25.206 -8.398 32.023 1.00 92.12 295 GLU A N 1
ATOM 2419 C CA . GLU A 1 295 ? -25.828 -9.558 32.678 1.00 92.12 295 GLU A CA 1
ATOM 2420 C C . GLU A 1 295 ? -25.839 -9.421 34.203 1.00 92.12 295 GLU A C 1
ATOM 2422 O O . GLU A 1 295 ? -26.879 -9.602 34.839 1.00 92.12 295 GLU A O 1
ATOM 2427 N N . LYS A 1 296 ? -24.697 -9.060 34.797 1.00 92.81 296 LYS A N 1
ATOM 2428 C CA . LYS A 1 296 ? -24.593 -8.835 36.244 1.00 92.81 296 LYS A CA 1
ATOM 2429 C C . LYS A 1 296 ? -25.448 -7.660 36.714 1.00 92.81 296 LYS A C 1
ATOM 2431 O O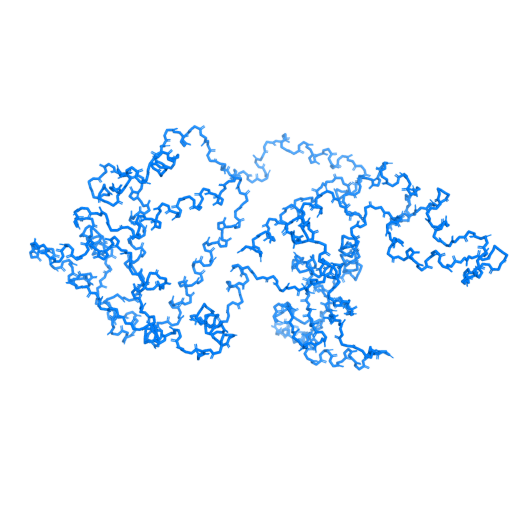 . LYS A 1 296 ? -26.046 -7.759 37.784 1.00 92.81 296 LYS A O 1
ATOM 2436 N N . LEU A 1 297 ? -25.498 -6.566 35.947 1.00 93.56 297 LEU A N 1
ATOM 2437 C CA . LEU A 1 297 ? -26.302 -5.386 36.275 1.00 93.56 297 LEU A CA 1
ATOM 2438 C C . LEU A 1 297 ? -27.790 -5.745 36.347 1.00 93.56 297 LEU A C 1
ATOM 2440 O O . LEU A 1 297 ? -28.446 -5.465 37.348 1.00 93.56 297 LEU A O 1
ATOM 2444 N N . LEU A 1 298 ? -28.296 -6.424 35.314 1.00 91.81 298 LEU A N 1
ATOM 2445 C CA . LEU A 1 298 ? -29.709 -6.783 35.180 1.00 91.81 298 LEU A CA 1
ATOM 2446 C C . LEU A 1 298 ? -30.150 -7.879 36.164 1.00 91.81 298 LEU A C 1
ATOM 2448 O O . LEU A 1 298 ? -31.311 -7.917 36.562 1.00 91.81 298 LEU A O 1
ATOM 2452 N N . GLN A 1 299 ? -29.236 -8.754 36.597 1.00 91.62 299 GLN A N 1
ATOM 2453 C CA . GLN A 1 299 ? -29.498 -9.729 37.667 1.00 91.62 299 GLN A CA 1
ATOM 2454 C C . GLN A 1 299 ? -29.483 -9.104 39.076 1.00 91.62 299 GLN A C 1
ATOM 2456 O O . GLN A 1 299 ? -29.918 -9.741 40.039 1.00 91.62 299 GLN A O 1
ATOM 2461 N N . GLY A 1 300 ? -28.955 -7.884 39.216 1.00 89.25 300 GLY A N 1
ATOM 2462 C CA . GLY A 1 300 ? -28.845 -7.164 40.479 1.00 89.25 300 GLY A CA 1
ATOM 2463 C C . GLY A 1 300 ? -30.150 -6.511 40.951 1.00 89.25 300 GLY A C 1
ATOM 2464 O O . GLY A 1 300 ? -31.179 -6.513 40.278 1.00 89.25 300 GLY A O 1
ATOM 2465 N N . THR A 1 301 ? -30.109 -5.913 42.147 1.00 90.06 301 THR A N 1
ATOM 2466 C CA . THR A 1 301 ? -31.231 -5.102 42.651 1.00 90.06 301 THR A CA 1
ATOM 2467 C C . THR A 1 301 ? -31.120 -3.680 42.099 1.00 90.06 301 THR A C 1
ATOM 2469 O O . THR A 1 301 ? -30.347 -2.887 42.628 1.00 90.06 301 THR A O 1
ATOM 2472 N N . LEU A 1 302 ? -31.900 -3.361 41.065 1.00 91.69 302 LEU A N 1
ATOM 2473 C CA . LEU A 1 302 ? -31.969 -2.017 40.471 1.00 91.69 302 LEU A CA 1
ATOM 2474 C C . LEU A 1 302 ? -32.996 -1.126 41.189 1.00 91.69 302 LEU A C 1
ATOM 2476 O O . LEU A 1 302 ? -34.109 -1.585 41.485 1.00 91.69 302 LEU A O 1
ATOM 2480 N N . SER A 1 303 ? -32.640 0.140 41.438 1.00 93.44 303 SER A N 1
ATOM 2481 C CA . SER A 1 303 ? -33.575 1.177 41.902 1.00 93.44 303 SER A CA 1
ATOM 2482 C C . SER A 1 303 ? -34.578 1.565 40.801 1.00 93.44 303 SER A C 1
ATOM 2484 O O . SER A 1 303 ? -34.433 1.163 39.648 1.00 93.44 303 SER A O 1
ATOM 2486 N N . ALA A 1 304 ? -35.621 2.330 41.147 1.00 92.94 304 ALA A N 1
ATOM 2487 C CA . ALA A 1 304 ? -36.582 2.823 40.155 1.00 92.94 304 ALA A CA 1
ATOM 2488 C C . ALA A 1 304 ? -35.916 3.763 39.136 1.00 92.94 304 ALA A C 1
ATOM 2490 O O . ALA A 1 304 ? -36.094 3.574 37.941 1.00 92.94 304 ALA A O 1
ATOM 2491 N N . GLU A 1 305 ? -35.087 4.691 39.619 1.00 92.62 305 GLU A N 1
ATOM 2492 C CA . GLU A 1 305 ? -34.312 5.627 38.792 1.00 92.62 305 GLU A CA 1
ATOM 2493 C C . GLU A 1 305 ? -33.361 4.872 37.854 1.00 92.62 305 GLU A C 1
ATOM 2495 O O . GLU A 1 305 ? -33.299 5.158 36.668 1.00 92.62 305 GLU A O 1
ATOM 2500 N N . GLN A 1 306 ? -32.677 3.833 38.348 1.00 93.06 306 GLN A N 1
ATOM 2501 C CA . GLN A 1 306 ? -31.768 3.042 37.514 1.00 93.06 306 GLN A CA 1
ATOM 2502 C C . GLN A 1 306 ? -32.491 2.301 36.387 1.00 93.06 306 GLN A C 1
ATOM 2504 O O . GLN A 1 306 ? -31.932 2.144 35.307 1.00 93.06 306 GLN A O 1
ATOM 2509 N N . ARG A 1 307 ? -33.719 1.825 36.629 1.00 93.25 307 ARG A N 1
ATOM 2510 C CA . ARG A 1 307 ? -34.524 1.188 35.578 1.00 93.25 307 ARG A CA 1
ATOM 2511 C C . ARG A 1 307 ? -34.968 2.193 34.530 1.00 93.25 307 ARG A C 1
ATOM 2513 O O . ARG A 1 307 ? -34.867 1.872 33.359 1.00 93.25 307 ARG A O 1
ATOM 2520 N N . GLU A 1 308 ? -35.380 3.386 34.947 1.00 92.44 308 GLU A N 1
ATOM 2521 C CA . GLU A 1 308 ? -35.765 4.469 34.036 1.00 92.44 308 GLU A CA 1
ATOM 2522 C C . GLU A 1 308 ? -34.615 4.822 33.080 1.00 92.44 308 GLU A C 1
ATOM 2524 O O . GLU A 1 308 ? -34.807 4.803 31.871 1.00 92.44 308 GLU A O 1
ATOM 2529 N N . VAL A 1 309 ? -33.386 4.989 33.591 1.00 92.69 309 VAL A N 1
ATOM 2530 C CA . VAL A 1 309 ? -32.196 5.234 32.749 1.00 92.69 309 VAL A CA 1
ATOM 2531 C C . VAL A 1 309 ? -31.943 4.091 31.758 1.00 92.69 309 VAL A C 1
ATOM 2533 O O . VAL A 1 309 ? -31.620 4.325 30.592 1.00 92.69 309 VAL A O 1
ATOM 2536 N N . LEU A 1 310 ? -32.056 2.838 32.209 1.00 91.25 310 LEU A N 1
ATOM 2537 C CA . LEU A 1 310 ? -31.835 1.673 31.347 1.00 91.25 310 LEU A CA 1
ATOM 2538 C C . LEU A 1 310 ? -32.932 1.528 30.285 1.00 91.25 310 LEU A C 1
ATOM 2540 O O . LEU A 1 310 ? -32.615 1.174 29.155 1.00 91.25 310 LEU A O 1
ATOM 2544 N N . GLU A 1 311 ? -34.185 1.827 30.619 1.00 88.69 311 GLU A N 1
ATOM 2545 C CA . GLU A 1 311 ? -35.304 1.842 29.671 1.00 88.69 311 GLU A CA 1
ATOM 2546 C C . GLU A 1 311 ? -35.118 2.956 28.628 1.00 88.69 311 GLU A C 1
ATOM 2548 O O . GLU A 1 311 ? -35.158 2.682 27.431 1.00 88.69 311 GLU A O 1
ATOM 2553 N N . GLU A 1 312 ? -34.815 4.189 29.051 1.00 87.25 312 GLU A N 1
ATOM 2554 C CA . GLU A 1 312 ? -34.582 5.324 28.143 1.00 87.25 312 GLU A CA 1
ATOM 2555 C C . GLU A 1 312 ? -33.439 5.049 27.159 1.00 87.25 312 GLU A C 1
ATOM 2557 O O . GLU A 1 312 ? -33.556 5.315 25.961 1.00 87.25 312 GLU A O 1
ATOM 2562 N N . THR A 1 313 ? -32.350 4.445 27.638 1.00 87.19 313 THR A N 1
ATOM 2563 C CA . THR A 1 313 ? -31.165 4.137 26.821 1.00 87.19 313 THR A CA 1
ATOM 2564 C C . THR A 1 313 ? -31.246 2.804 26.074 1.00 87.19 313 THR A C 1
ATOM 2566 O O . THR A 1 313 ? -30.323 2.486 25.321 1.00 87.19 313 THR A O 1
ATOM 2569 N N . GLY A 1 314 ? -32.317 2.017 26.237 1.00 85.19 314 GLY A N 1
ATOM 2570 C CA . GLY A 1 314 ? -32.495 0.720 25.567 1.00 85.19 314 GLY A CA 1
ATOM 2571 C C . GLY A 1 314 ? -31.535 -0.377 26.043 1.00 85.19 314 GLY A C 1
ATOM 2572 O O . GLY A 1 314 ? -31.102 -1.223 25.256 1.00 85.19 314 GLY A O 1
ATOM 2573 N N . LEU A 1 315 ? -31.145 -0.324 27.316 1.00 88.38 315 LEU A N 1
ATOM 2574 C CA . LEU A 1 315 ? -30.215 -1.230 27.999 1.00 88.38 315 LEU A CA 1
ATOM 2575 C C . LEU A 1 315 ? -30.886 -2.070 29.097 1.00 88.38 315 LEU A C 1
ATOM 2577 O O . LEU A 1 315 ? -30.208 -2.70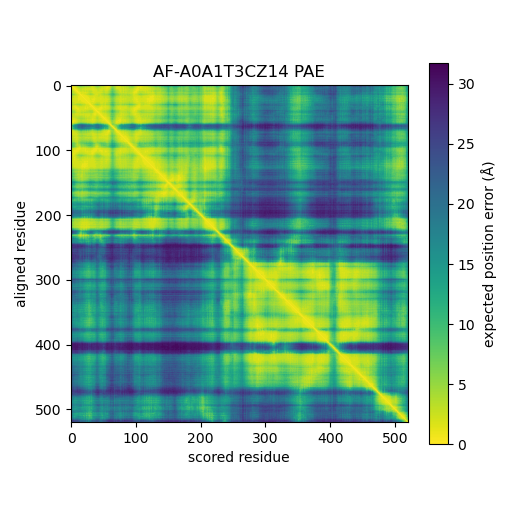9 29.902 1.00 88.38 315 LEU A O 1
ATOM 2581 N N . ASP A 1 316 ? -32.213 -2.093 29.126 1.00 86.69 316 ASP A N 1
ATOM 2582 C CA . ASP A 1 316 ? -33.049 -2.853 30.055 1.00 86.69 316 ASP A CA 1
ATOM 2583 C C . ASP A 1 316 ? -33.073 -4.367 29.760 1.00 86.69 316 ASP A C 1
ATOM 2585 O O . ASP A 1 316 ? -33.429 -5.167 30.630 1.00 86.69 316 ASP A O 1
ATOM 2589 N N . ALA A 1 317 ? -32.636 -4.780 28.565 1.00 83.88 317 ALA A N 1
ATOM 2590 C CA . ALA A 1 317 ? -32.578 -6.177 28.150 1.00 83.88 317 ALA A CA 1
ATOM 2591 C C . ALA A 1 317 ? -31.303 -6.537 27.366 1.00 83.88 317 ALA A C 1
ATOM 2593 O O . ALA A 1 317 ? -30.689 -5.722 26.677 1.00 83.88 317 ALA A O 1
ATOM 2594 N N . ILE A 1 318 ? -30.921 -7.818 27.430 1.00 81.00 318 ILE A N 1
ATOM 2595 C CA . ILE A 1 318 ? -29.853 -8.382 26.596 1.00 81.00 318 ILE A CA 1
ATOM 2596 C C . ILE A 1 318 ? -30.459 -8.802 25.263 1.00 81.00 318 ILE A C 1
ATOM 2598 O O . ILE A 1 318 ? -31.395 -9.600 25.225 1.00 81.00 318 ILE A O 1
ATOM 2602 N N . LYS A 1 319 ? -29.892 -8.304 24.165 1.00 76.38 319 LYS A N 1
ATOM 2603 C CA . LYS A 1 319 ? -30.324 -8.693 22.823 1.00 76.38 319 LYS A CA 1
ATOM 2604 C C . LYS A 1 319 ? -29.981 -10.146 22.522 1.00 76.38 319 LYS A C 1
ATOM 2606 O O . LYS A 1 319 ? -28.837 -10.573 22.691 1.00 76.38 319 LYS A O 1
ATOM 2611 N N . GLU A 1 320 ? -30.964 -10.872 22.004 1.00 79.50 320 GLU A N 1
ATOM 2612 C CA . GLU A 1 320 ? -30.746 -12.192 21.427 1.00 79.50 320 GLU A CA 1
ATOM 2613 C C . GLU A 1 32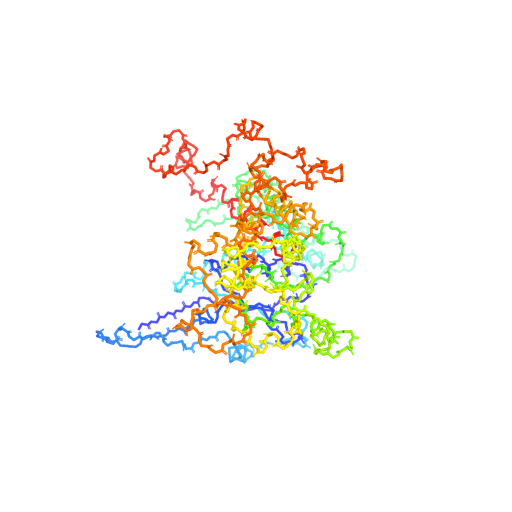0 ? -29.988 -12.072 20.102 1.00 79.50 320 GLU A C 1
ATOM 2615 O O . GLU A 1 320 ? -30.280 -11.198 19.280 1.00 79.50 320 GLU A O 1
ATOM 2620 N N . GLY A 1 321 ? -29.012 -12.958 19.906 1.00 81.44 321 GLY A N 1
ATOM 2621 C CA . GLY A 1 321 ? -28.262 -13.024 18.659 1.00 81.44 321 GLY A CA 1
ATOM 2622 C C . GLY A 1 321 ? -29.131 -13.487 17.494 1.00 81.44 321 GLY A C 1
ATOM 2623 O O . GLY A 1 321 ? -30.085 -14.249 17.665 1.00 81.44 321 GLY A O 1
ATOM 2624 N N . ARG A 1 322 ? -28.767 -13.058 16.291 1.00 84.38 322 ARG A N 1
ATOM 2625 C CA . ARG A 1 322 ? -29.419 -13.429 15.030 1.00 84.38 322 ARG A CA 1
ATOM 2626 C C . ARG A 1 322 ? -28.403 -14.007 14.059 1.00 84.38 322 ARG A C 1
ATOM 2628 O O . ARG A 1 322 ? -27.201 -13.812 14.216 1.00 84.38 322 ARG A O 1
ATOM 2635 N N . LEU A 1 323 ? -28.879 -14.709 13.035 1.00 84.25 323 LEU A N 1
ATOM 2636 C CA . LEU A 1 323 ? -28.005 -15.147 11.950 1.00 84.25 323 LEU A CA 1
ATOM 2637 C C . LEU A 1 323 ? -27.444 -13.924 11.217 1.00 84.25 323 LEU A C 1
ATOM 2639 O O . LEU A 1 323 ? -28.179 -12.976 10.933 1.00 84.25 323 LEU A O 1
ATOM 2643 N N . ILE A 1 324 ? -26.157 -13.964 10.863 1.00 80.06 324 ILE A N 1
ATOM 2644 C CA . ILE A 1 324 ? -25.508 -12.877 10.112 1.00 80.06 324 ILE A CA 1
ATOM 2645 C C . ILE A 1 324 ? -26.234 -12.609 8.790 1.00 80.06 324 ILE A C 1
ATOM 2647 O O . ILE A 1 324 ? -26.362 -11.453 8.393 1.00 80.06 324 ILE A O 1
ATOM 2651 N N . ALA A 1 325 ? -26.734 -13.655 8.125 1.00 75.62 325 ALA A N 1
ATOM 2652 C CA . ALA A 1 325 ? -27.512 -13.519 6.896 1.00 75.62 325 ALA A CA 1
ATOM 2653 C C . ALA A 1 325 ? -28.765 -12.646 7.101 1.00 75.62 325 ALA A C 1
ATOM 2655 O O . ALA A 1 325 ? -28.960 -11.679 6.370 1.00 75.62 325 ALA A O 1
ATOM 2656 N N . ASP A 1 326 ? -29.548 -12.930 8.143 1.00 79.12 326 ASP A N 1
ATOM 2657 C CA . ASP A 1 326 ? -30.762 -12.171 8.462 1.00 79.12 326 ASP A CA 1
ATOM 2658 C C . ASP A 1 326 ? -30.422 -10.738 8.901 1.00 79.12 326 ASP A C 1
ATOM 2660 O O . ASP A 1 326 ? -31.122 -9.780 8.566 1.00 79.12 326 ASP A O 1
ATOM 2664 N N . ARG A 1 327 ? -29.315 -10.571 9.637 1.00 78.25 327 ARG A N 1
ATOM 2665 C CA . ARG A 1 327 ? -28.839 -9.256 10.074 1.00 78.25 327 ARG A CA 1
ATOM 2666 C C . ARG A 1 327 ? -28.438 -8.390 8.880 1.00 78.25 327 ARG A C 1
ATOM 2668 O O . ARG A 1 327 ? -28.863 -7.242 8.819 1.00 78.25 327 ARG A O 1
ATOM 2675 N N . LEU A 1 328 ? -27.692 -8.939 7.921 1.00 75.75 328 LEU A N 1
ATOM 2676 C CA . LEU A 1 328 ? -27.288 -8.249 6.690 1.00 75.75 328 LEU A CA 1
ATOM 2677 C C . LEU A 1 328 ? -28.479 -7.845 5.814 1.00 75.75 328 LEU A C 1
ATOM 2679 O O . LEU A 1 328 ? -28.435 -6.774 5.218 1.00 75.75 328 LEU A O 1
ATOM 2683 N N . ASP A 1 329 ? -29.531 -8.665 5.757 1.00 73.94 329 ASP A N 1
ATOM 2684 C CA . ASP A 1 329 ? -30.745 -8.349 4.991 1.00 73.94 329 ASP A CA 1
ATOM 2685 C C . ASP A 1 329 ? -31.535 -7.169 5.593 1.00 73.94 329 ASP A C 1
ATOM 2687 O O . ASP A 1 329 ? -32.273 -6.490 4.878 1.00 73.94 329 ASP A O 1
ATOM 2691 N N . SER A 1 330 ? -31.380 -6.919 6.898 1.00 73.25 330 SER A N 1
ATOM 2692 C CA . SER A 1 330 ? -32.092 -5.861 7.634 1.00 73.25 330 SER A CA 1
ATOM 2693 C C . SER A 1 330 ? -31.253 -4.624 7.974 1.00 73.25 330 SER A C 1
ATOM 2695 O O . SER A 1 330 ? -31.825 -3.594 8.317 1.00 73.25 330 SER A O 1
ATOM 2697 N N . ALA A 1 331 ? -29.922 -4.707 7.904 1.00 74.38 331 ALA A N 1
ATOM 2698 C CA . ALA A 1 331 ? -29.021 -3.610 8.255 1.00 74.38 331 ALA A CA 1
ATOM 2699 C C . ALA A 1 331 ? -28.946 -2.550 7.146 1.00 74.38 331 ALA A C 1
ATOM 2701 O O . ALA A 1 331 ? -29.026 -2.879 5.960 1.00 74.38 331 ALA A O 1
ATOM 2702 N N . ASP A 1 332 ? -28.712 -1.286 7.516 1.00 74.12 332 ASP A N 1
ATOM 2703 C CA . ASP A 1 332 ? -28.457 -0.230 6.534 1.00 74.12 332 ASP A CA 1
ATOM 2704 C C . ASP A 1 332 ? -27.134 -0.523 5.790 1.00 74.12 332 ASP A C 1
ATOM 2706 O O . ASP A 1 332 ? -26.061 -0.576 6.409 1.00 74.12 332 ASP A O 1
ATOM 2710 N N . PRO A 1 333 ? -27.160 -0.688 4.452 1.00 68.75 333 PRO A N 1
ATOM 2711 C CA . PRO A 1 333 ? -25.952 -0.924 3.668 1.00 68.75 333 PRO A CA 1
ATOM 2712 C C . PRO A 1 333 ? -24.882 0.164 3.835 1.00 68.75 333 PRO A C 1
ATOM 2714 O O . PRO A 1 333 ? -23.691 -0.134 3.713 1.00 68.75 333 PRO A O 1
ATOM 2717 N N . MET A 1 334 ? -25.282 1.415 4.089 1.00 69.81 334 MET A N 1
ATOM 2718 C CA . MET A 1 334 ? -24.361 2.524 4.342 1.00 69.81 334 MET A CA 1
ATOM 2719 C C . MET A 1 334 ? -23.648 2.346 5.683 1.00 69.81 334 MET A C 1
ATOM 2721 O O . MET A 1 334 ? -22.428 2.467 5.744 1.00 69.81 334 MET A O 1
ATOM 2725 N N . GLU A 1 335 ? -24.384 1.981 6.729 1.00 75.94 335 GLU A N 1
ATOM 2726 C CA . GLU A 1 335 ? -23.844 1.744 8.069 1.00 75.94 335 GLU A CA 1
ATOM 2727 C C . GLU A 1 335 ? -22.791 0.623 8.056 1.00 75.94 335 GLU A C 1
ATOM 2729 O O . GLU A 1 335 ? -21.675 0.779 8.562 1.00 75.94 335 GLU A O 1
ATOM 2734 N N . VAL A 1 336 ? -23.114 -0.494 7.393 1.00 76.69 336 VAL A N 1
ATOM 2735 C CA . VAL A 1 336 ? -22.195 -1.629 7.212 1.00 76.69 336 VAL A CA 1
ATOM 2736 C C . VAL A 1 336 ? -20.945 -1.197 6.444 1.00 76.69 336 VAL A C 1
ATOM 2738 O O . VAL A 1 336 ? -19.821 -1.521 6.839 1.00 76.69 336 VAL A O 1
ATOM 2741 N N . MET A 1 337 ? -21.120 -0.415 5.373 1.00 73.50 337 MET A N 1
ATOM 2742 C CA . MET A 1 337 ? -20.006 0.129 4.597 1.00 73.50 337 MET A CA 1
ATOM 2743 C C . MET A 1 337 ? -19.077 0.985 5.443 1.00 73.50 337 MET A C 1
ATOM 2745 O O . MET A 1 337 ? -17.856 0.844 5.363 1.00 73.50 337 MET A O 1
ATOM 2749 N N . GLU A 1 338 ? -19.643 1.918 6.202 1.00 76.75 338 GLU A N 1
ATOM 2750 C CA . GLU A 1 338 ? -18.881 2.854 7.010 1.00 76.75 338 GLU A CA 1
ATOM 2751 C C . GLU A 1 338 ? -18.125 2.122 8.113 1.00 76.75 338 GLU A C 1
ATOM 2753 O O . GLU A 1 338 ? -16.946 2.418 8.325 1.00 76.75 338 GLU A O 1
ATOM 2758 N N . ARG A 1 339 ? -18.729 1.100 8.735 1.00 81.50 339 ARG A N 1
ATOM 2759 C CA . ARG A 1 339 ? -18.053 0.261 9.732 1.00 81.50 339 ARG A CA 1
ATOM 2760 C C . ARG A 1 339 ? -16.845 -0.462 9.143 1.00 81.50 339 ARG A C 1
ATOM 2762 O O . ARG A 1 339 ? -15.742 -0.345 9.682 1.00 81.50 339 ARG A O 1
ATOM 2769 N N . GLU A 1 340 ? -17.021 -1.159 8.020 1.00 75.75 340 GLU A N 1
ATOM 2770 C CA . GLU A 1 340 ? -15.930 -1.878 7.349 1.00 75.75 340 GLU A CA 1
ATOM 2771 C C . GLU A 1 340 ? -1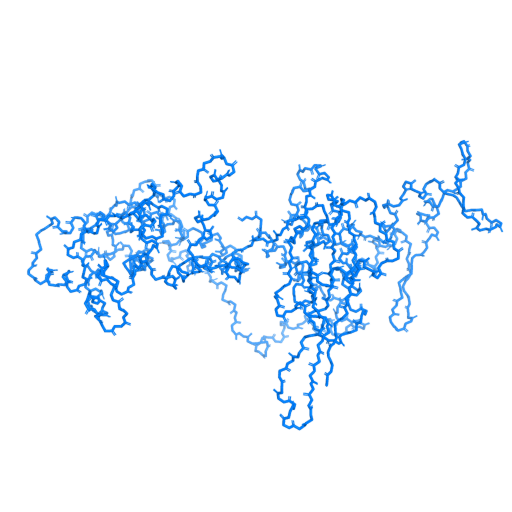4.819 -0.920 6.894 1.00 75.75 340 GLU A C 1
ATOM 2773 O O . GLU A 1 340 ? -13.635 -1.144 7.172 1.00 75.75 340 GLU A O 1
ATOM 2778 N N . ARG A 1 341 ? -15.189 0.195 6.251 1.00 74.69 341 ARG A N 1
ATOM 2779 C CA . ARG A 1 341 ? -14.233 1.209 5.785 1.00 74.69 341 ARG A CA 1
ATOM 2780 C C . ARG A 1 341 ? -13.501 1.887 6.929 1.00 74.69 341 ARG A C 1
ATOM 2782 O O . ARG A 1 341 ? -12.326 2.192 6.774 1.00 74.69 341 ARG A O 1
ATOM 2789 N N . CYS A 1 342 ? -14.157 2.120 8.060 1.00 78.69 342 CYS A N 1
ATOM 2790 C CA . CYS A 1 342 ? -13.538 2.712 9.240 1.00 78.69 342 CYS A CA 1
ATOM 2791 C C . CYS A 1 342 ? -12.428 1.810 9.793 1.00 78.69 342 CYS A C 1
ATOM 2793 O O . CYS A 1 342 ? -11.332 2.297 10.081 1.00 78.69 342 CYS A O 1
ATOM 2795 N N . THR A 1 343 ? -12.670 0.498 9.885 1.00 77.19 343 THR A N 1
ATOM 2796 C CA . THR A 1 343 ? -11.656 -0.470 10.331 1.00 77.19 343 THR A CA 1
ATOM 2797 C C . THR A 1 343 ? -10.466 -0.513 9.373 1.00 77.19 343 THR A C 1
ATOM 2799 O O . THR A 1 343 ? -9.321 -0.389 9.812 1.00 77.19 343 THR A O 1
ATOM 2802 N N . GLU A 1 344 ? -10.725 -0.600 8.067 1.00 73.25 344 GLU A N 1
ATOM 2803 C CA . GLU A 1 344 ? -9.678 -0.577 7.037 1.00 73.25 344 GLU A CA 1
ATOM 2804 C C . GLU A 1 344 ? -8.908 0.749 7.024 1.00 73.25 344 GLU A C 1
ATOM 2806 O O . GLU A 1 344 ? -7.682 0.755 6.942 1.00 73.25 344 GLU A O 1
ATOM 2811 N N . PHE A 1 345 ? -9.602 1.879 7.168 1.00 78.12 345 PHE A N 1
ATOM 2812 C CA . PHE A 1 345 ? -8.995 3.206 7.209 1.00 78.12 345 PHE A CA 1
ATOM 2813 C C . PHE A 1 345 ? -8.093 3.384 8.428 1.00 78.12 345 PHE A C 1
ATOM 2815 O O . PHE A 1 345 ? -6.977 3.871 8.279 1.00 78.12 345 PHE A O 1
ATOM 2822 N N . LYS A 1 346 ? -8.539 2.994 9.630 1.00 79.69 346 LYS A N 1
ATOM 2823 C CA . LYS A 1 346 ? -7.726 3.094 10.854 1.00 79.69 346 LYS A CA 1
ATOM 2824 C C . LYS A 1 346 ? -6.446 2.272 10.721 1.00 79.69 346 LYS A C 1
ATOM 2826 O O . LYS A 1 346 ? -5.367 2.795 11.001 1.00 79.69 346 LYS A O 1
ATOM 2831 N N . ALA A 1 347 ? -6.558 1.033 10.236 1.00 74.75 347 ALA A N 1
ATOM 2832 C CA . ALA A 1 347 ? -5.401 0.192 9.948 1.00 74.75 347 ALA A CA 1
ATOM 2833 C C . ALA A 1 347 ? -4.478 0.865 8.922 1.00 74.75 347 ALA A C 1
ATOM 2835 O O . ALA A 1 347 ? -3.314 1.108 9.222 1.00 74.75 347 ALA A O 1
ATOM 2836 N N . ALA A 1 348 ? -5.019 1.297 7.777 1.00 71.44 348 ALA A N 1
ATOM 2837 C CA . ALA A 1 348 ? -4.267 1.978 6.724 1.00 71.44 348 ALA A CA 1
ATOM 2838 C C . ALA A 1 348 ? -3.565 3.256 7.206 1.00 71.44 348 ALA A C 1
ATOM 2840 O O . ALA A 1 348 ? -2.446 3.546 6.792 1.00 71.44 348 ALA A O 1
ATOM 2841 N N . PHE A 1 349 ? -4.221 4.037 8.063 1.00 77.62 349 PHE A N 1
ATOM 2842 C CA . PHE A 1 349 ? -3.705 5.295 8.586 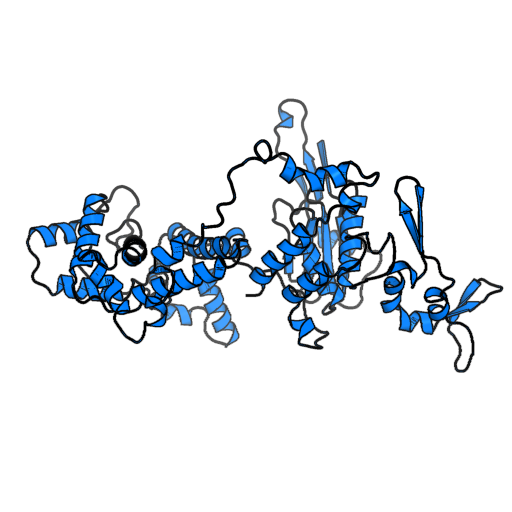1.00 77.62 349 PHE A CA 1
ATOM 2843 C C . PHE A 1 349 ? -2.518 5.061 9.524 1.00 77.62 349 PHE A C 1
ATOM 2845 O O . PHE A 1 349 ? -1.486 5.717 9.382 1.00 77.62 349 PHE A O 1
ATOM 2852 N N . HIS A 1 350 ? -2.644 4.108 10.451 1.00 79.94 350 HIS A N 1
ATOM 2853 C CA . HIS A 1 350 ? -1.582 3.767 11.400 1.00 79.94 350 HIS A CA 1
ATOM 2854 C C . HIS A 1 350 ? -0.453 2.962 10.770 1.00 79.94 350 HIS A C 1
ATOM 2856 O O . HIS A 1 350 ? 0.711 3.172 11.111 1.00 79.94 350 HIS A O 1
ATOM 2862 N N . ASP A 1 351 ? -0.777 2.091 9.818 1.00 70.38 351 ASP A N 1
ATOM 2863 C CA . ASP A 1 351 ? 0.230 1.493 8.962 1.00 70.38 351 ASP A CA 1
ATOM 2864 C C . ASP A 1 351 ? 0.919 2.597 8.175 1.00 70.38 351 ASP A C 1
ATOM 2866 O O . ASP A 1 351 ? 2.128 2.570 8.110 1.00 70.38 351 ASP A O 1
ATOM 2870 N N . GLY A 1 352 ? 0.200 3.605 7.672 1.00 67.62 352 GLY A N 1
ATOM 2871 C CA . GLY A 1 352 ? 0.695 4.767 6.930 1.00 67.62 352 GLY A CA 1
ATOM 2872 C C . GLY A 1 352 ? 1.700 5.663 7.663 1.00 67.62 352 GLY A C 1
ATOM 2873 O O . GLY A 1 352 ? 2.469 6.371 7.004 1.00 67.62 352 GLY A O 1
ATOM 2874 N N . ASP A 1 353 ? 1.746 5.618 8.993 1.00 73.38 353 ASP A N 1
ATOM 2875 C CA . ASP A 1 353 ? 2.604 6.484 9.794 1.00 73.38 353 ASP A CA 1
ATOM 2876 C C . ASP A 1 353 ? 4.095 6.136 9.600 1.00 73.38 353 ASP A C 1
ATOM 2878 O O . ASP A 1 353 ? 4.500 4.984 9.449 1.00 73.38 353 ASP A O 1
ATOM 2882 N N . LEU A 1 354 ? 4.921 7.176 9.493 1.00 68.62 354 LEU A N 1
ATOM 2883 C CA . LEU A 1 354 ? 6.359 7.079 9.225 1.00 68.62 354 LEU A CA 1
ATOM 2884 C C . LEU A 1 354 ? 7.196 7.379 10.476 1.00 68.62 354 LEU A C 1
ATOM 2886 O O . LEU A 1 354 ? 8.423 7.396 10.394 1.00 68.62 354 LEU A O 1
ATOM 2890 N N . GLU A 1 355 ? 6.569 7.676 11.620 1.00 71.69 355 GLU A N 1
ATOM 2891 C CA . GLU A 1 355 ? 7.300 7.853 12.876 1.00 71.69 355 GLU A CA 1
ATOM 2892 C C . GLU A 1 355 ? 7.956 6.520 13.314 1.00 71.69 355 GLU A C 1
ATOM 2894 O O . GLU A 1 355 ? 7.295 5.481 13.354 1.00 71.69 355 GLU A O 1
ATOM 2899 N N . PRO A 1 356 ? 9.254 6.499 13.670 1.00 71.19 356 PRO A N 1
ATOM 2900 C CA . PRO A 1 356 ? 9.913 5.275 14.121 1.00 71.19 356 PRO A CA 1
ATOM 2901 C C . PRO A 1 356 ? 9.204 4.617 15.316 1.00 71.19 356 PRO A C 1
ATOM 2903 O O . PRO A 1 356 ? 9.028 5.229 16.373 1.00 71.19 356 PRO A O 1
ATOM 2906 N N . GLY A 1 357 ? 8.834 3.343 15.163 1.00 76.00 357 GLY A N 1
ATOM 2907 C CA . GLY A 1 357 ? 8.166 2.558 16.204 1.00 76.00 357 GLY A CA 1
ATOM 2908 C C . GLY A 1 357 ? 6.680 2.883 16.408 1.00 76.00 357 GLY A C 1
ATOM 2909 O O . GLY A 1 357 ? 6.094 2.400 17.377 1.00 76.00 357 GLY A O 1
ATOM 2910 N N . CYS A 1 358 ? 6.064 3.727 15.569 1.00 78.38 358 CYS A N 1
ATOM 2911 C CA . CYS A 1 358 ? 4.656 4.111 15.721 1.00 78.38 358 CYS A CA 1
ATOM 2912 C C . CYS A 1 358 ? 3.703 2.926 15.548 1.00 78.38 358 CYS A C 1
ATOM 2914 O O . CYS A 1 358 ? 2.799 2.749 16.363 1.00 78.38 358 CYS A O 1
ATOM 2916 N N . THR A 1 359 ? 3.939 2.083 14.541 1.00 80.69 359 THR A N 1
ATOM 2917 C CA . THR A 1 359 ? 3.106 0.922 14.237 1.00 80.69 359 THR A CA 1
ATOM 2918 C C . THR A 1 359 ? 3.180 -0.103 15.365 1.00 80.69 359 THR A C 1
ATOM 2920 O O . THR A 1 359 ? 2.150 -0.612 15.796 1.00 80.69 359 THR A O 1
ATOM 2923 N N . GLU A 1 360 ? 4.370 -0.365 15.913 1.00 84.44 360 GLU A N 1
ATOM 2924 C CA . GLU A 1 360 ? 4.556 -1.258 17.061 1.00 84.44 360 GLU A CA 1
ATOM 2925 C C . GLU A 1 360 ? 3.846 -0.727 18.310 1.00 84.44 360 GLU A C 1
ATOM 2927 O O . GLU A 1 360 ? 3.134 -1.478 18.975 1.00 84.44 360 GLU A O 1
ATOM 2932 N N . ARG A 1 361 ? 3.975 0.575 18.607 1.00 85.12 361 ARG A N 1
ATOM 2933 C CA . ARG A 1 361 ? 3.261 1.208 19.729 1.00 85.12 361 ARG A CA 1
ATOM 2934 C C . ARG A 1 361 ? 1.747 1.149 19.536 1.00 85.12 361 ARG A C 1
ATOM 2936 O O . ARG A 1 361 ? 1.028 0.863 20.488 1.00 85.12 361 ARG A O 1
ATOM 2943 N N . TYR A 1 362 ? 1.259 1.410 18.323 1.00 86.81 362 TYR A N 1
ATOM 2944 C CA . TYR A 1 362 ? -0.164 1.323 18.006 1.00 86.81 362 TYR A CA 1
ATOM 2945 C C . TYR A 1 362 ? -0.686 -0.103 18.197 1.00 86.81 362 TYR A C 1
ATOM 2947 O O . TYR A 1 362 ? -1.682 -0.290 18.892 1.00 86.81 362 TYR A O 1
ATOM 2955 N N . ARG A 1 363 ? 0.019 -1.109 17.662 1.00 88.12 363 ARG A N 1
ATOM 2956 C CA . ARG A 1 363 ? -0.330 -2.527 17.835 1.00 88.12 363 ARG A CA 1
ATOM 2957 C C . ARG A 1 363 ? -0.351 -2.933 19.303 1.00 88.12 363 ARG A C 1
ATOM 2959 O O . ARG A 1 363 ? -1.320 -3.550 19.720 1.00 88.12 363 ARG A O 1
ATOM 2966 N N . GLN A 1 364 ? 0.639 -2.512 20.091 1.00 88.44 364 GLN A N 1
ATOM 2967 C CA . GLN A 1 364 ? 0.667 -2.766 21.534 1.00 88.44 364 GLN A CA 1
ATOM 2968 C C . GLN A 1 364 ? -0.564 -2.179 22.245 1.00 88.44 364 GLN A C 1
ATOM 2970 O O . GLN A 1 364 ? -1.183 -2.846 23.068 1.00 88.44 364 GLN A O 1
ATOM 2975 N N . VAL A 1 365 ? -0.950 -0.939 21.923 1.00 89.06 365 VAL A N 1
ATOM 2976 C CA . VAL A 1 365 ? -2.157 -0.315 22.493 1.00 89.06 365 VAL A CA 1
ATOM 2977 C C . VAL A 1 365 ? -3.420 -1.072 22.071 1.00 89.06 365 VAL A C 1
ATOM 2979 O O . VAL A 1 365 ? -4.273 -1.345 22.913 1.00 89.06 365 VAL A O 1
ATOM 2982 N N . GLN A 1 366 ? -3.543 -1.437 20.791 1.00 90.25 366 GLN A N 1
ATOM 2983 C CA . GLN A 1 366 ? -4.693 -2.200 20.292 1.00 90.25 366 GLN A CA 1
ATOM 2984 C C . GLN A 1 366 ? -4.786 -3.591 20.924 1.00 90.25 366 GLN A C 1
ATOM 2986 O O . GLN A 1 366 ? -5.888 -4.038 21.225 1.00 90.25 366 GLN A O 1
ATOM 2991 N N . GLU A 1 367 ? -3.659 -4.258 21.163 1.00 91.00 367 GLU A N 1
ATOM 2992 C CA . GLU A 1 367 ? -3.601 -5.569 21.813 1.00 91.00 367 GLU A CA 1
ATOM 2993 C C . GLU A 1 367 ? -4.140 -5.509 23.249 1.00 91.00 367 GLU A C 1
ATOM 2995 O O . GLU A 1 367 ? -4.983 -6.324 23.630 1.00 91.00 367 GLU A O 1
ATOM 3000 N N . ILE A 1 368 ? -3.742 -4.492 24.019 1.00 90.19 368 ILE A N 1
ATOM 3001 C CA . ILE A 1 368 ? -4.241 -4.275 25.384 1.00 90.19 368 ILE A CA 1
ATOM 3002 C C . ILE A 1 368 ? -5.747 -3.982 25.371 1.00 90.19 368 ILE A C 1
ATOM 3004 O O . ILE A 1 368 ? -6.495 -4.604 26.126 1.00 90.19 368 ILE A O 1
ATOM 3008 N N . ILE A 1 369 ? -6.208 -3.074 24.498 1.00 90.19 369 ILE A N 1
ATOM 3009 C CA . ILE A 1 369 ? -7.637 -2.735 24.377 1.00 90.19 369 ILE A CA 1
ATOM 3010 C C . ILE A 1 369 ? -8.446 -3.971 23.980 1.00 90.19 369 ILE A C 1
ATOM 3012 O O . ILE A 1 369 ? -9.458 -4.271 24.605 1.00 90.19 369 ILE A O 1
ATOM 3016 N N . THR A 1 370 ? -7.989 -4.713 22.974 1.00 90.19 370 THR A N 1
ATOM 3017 C CA . THR A 1 370 ? -8.668 -5.921 22.489 1.00 90.19 370 THR A CA 1
ATOM 3018 C C . THR A 1 370 ? -8.768 -6.968 23.592 1.00 90.19 370 THR A C 1
ATOM 3020 O O . THR A 1 370 ? -9.836 -7.536 23.796 1.00 90.19 370 THR A O 1
ATOM 3023 N N . THR A 1 371 ? -7.690 -7.181 24.348 1.00 89.81 371 THR A N 1
ATOM 3024 C CA . THR A 1 371 ? -7.688 -8.122 25.476 1.00 89.81 371 THR A CA 1
ATOM 3025 C C . THR A 1 371 ? -8.687 -7.700 26.551 1.00 89.81 371 THR A C 1
ATOM 3027 O O . THR A 1 371 ? -9.503 -8.502 26.993 1.00 89.81 371 THR A O 1
ATOM 3030 N N . MET A 1 372 ? -8.686 -6.422 26.926 1.00 88.56 372 MET A N 1
ATOM 3031 C CA . MET A 1 372 ? -9.632 -5.874 27.898 1.00 88.56 372 MET A CA 1
ATOM 3032 C C . MET A 1 372 ? -11.093 -6.046 27.447 1.00 88.56 372 MET A C 1
ATOM 3034 O O . MET A 1 372 ? -11.946 -6.390 28.257 1.00 88.56 372 MET A O 1
ATOM 3038 N N . LEU A 1 373 ? -11.388 -5.854 26.158 1.00 90.38 373 LEU A N 1
ATOM 3039 C CA . LEU A 1 373 ? -12.736 -6.015 25.605 1.00 90.38 373 LEU A CA 1
ATOM 3040 C C . LEU A 1 373 ? -13.182 -7.488 25.523 1.00 90.38 373 LEU A C 1
ATOM 3042 O O . LEU A 1 373 ? -14.366 -7.782 25.716 1.00 90.38 373 LEU A O 1
ATOM 3046 N N . LYS A 1 374 ? -12.252 -8.409 25.241 1.00 89.44 374 LYS A N 1
ATOM 3047 C CA . LYS A 1 374 ? -12.520 -9.847 25.056 1.00 89.44 374 LYS A CA 1
ATOM 3048 C C . LYS A 1 374 ? -12.547 -10.656 26.352 1.00 89.44 374 LYS A C 1
ATOM 3050 O O . LYS A 1 374 ? -13.179 -11.707 26.394 1.00 89.44 374 LYS A O 1
ATOM 3055 N N . THR A 1 375 ? -11.908 -10.184 27.415 1.00 86.25 375 THR A N 1
ATOM 3056 C CA . THR A 1 375 ? -11.865 -10.914 28.686 1.00 86.25 375 THR A CA 1
ATOM 3057 C C . THR A 1 375 ? -12.998 -10.458 29.604 1.00 86.25 375 THR A C 1
ATOM 3059 O O . THR A 1 375 ? -13.082 -9.286 29.960 1.00 86.25 375 THR A O 1
ATOM 3062 N N . ALA A 1 376 ? -13.848 -11.375 30.065 1.00 84.44 376 ALA A N 1
ATOM 3063 C CA . ALA A 1 376 ? -14.830 -11.086 31.111 1.00 84.44 376 ALA A CA 1
ATOM 3064 C C . ALA A 1 376 ? -14.141 -11.064 32.488 1.00 84.44 376 ALA A C 1
ATOM 3066 O O . ALA A 1 376 ? -13.843 -12.112 33.057 1.00 84.44 376 ALA A O 1
ATOM 3067 N N . HIS A 1 377 ? -13.847 -9.873 33.011 1.00 79.75 377 HIS A N 1
ATOM 3068 C CA . HIS A 1 377 ? -13.052 -9.726 34.241 1.00 79.75 377 HIS A CA 1
ATOM 3069 C C . HIS A 1 377 ? -13.520 -8.614 35.189 1.00 79.75 377 HIS A C 1
ATOM 3071 O O . HIS A 1 377 ? -12.985 -8.494 36.289 1.00 79.75 377 HIS A O 1
ATOM 3077 N N . ALA A 1 378 ? -14.497 -7.794 34.795 1.00 77.81 378 ALA A N 1
ATOM 3078 C CA . ALA A 1 378 ? -15.026 -6.755 35.670 1.00 77.81 378 ALA A CA 1
ATOM 3079 C C . ALA A 1 378 ? -15.835 -7.386 36.816 1.00 77.81 378 ALA A C 1
ATOM 3081 O O . ALA A 1 378 ? -16.788 -8.143 36.592 1.00 77.81 378 ALA A O 1
ATOM 3082 N N . GLU A 1 379 ? -15.447 -7.092 38.057 1.00 78.31 379 GLU A N 1
ATOM 3083 C CA . GLU A 1 379 ? -16.115 -7.629 39.247 1.00 78.31 379 GLU A CA 1
ATOM 3084 C C . GLU A 1 379 ? -17.475 -6.960 39.480 1.00 78.31 379 GLU A C 1
ATOM 3086 O O . GLU A 1 379 ? -18.471 -7.674 39.623 1.00 78.31 379 GLU A O 1
ATOM 3091 N N . SER A 1 380 ? -17.515 -5.621 39.443 1.00 87.25 380 SER A N 1
ATOM 3092 C CA . SER A 1 380 ? -18.725 -4.806 39.622 1.00 87.25 380 SER A CA 1
ATOM 3093 C C . SER A 1 380 ? -19.376 -4.433 38.280 1.00 87.25 380 SER A C 1
ATOM 3095 O O . SER A 1 380 ? -18.646 -4.146 37.325 1.00 87.25 380 SER A O 1
ATOM 3097 N N . PRO A 1 381 ? -20.722 -4.393 38.192 1.00 90.81 381 PRO A N 1
ATOM 3098 C CA . PRO A 1 381 ? -21.441 -3.845 37.045 1.00 90.81 381 PRO A CA 1
ATOM 3099 C C . PRO A 1 381 ? -21.554 -2.307 37.039 1.00 90.81 381 PRO A C 1
ATOM 3101 O O . PRO A 1 381 ? -22.076 -1.762 36.073 1.00 90.81 381 PRO A O 1
ATOM 3104 N N . ASP A 1 382 ? -21.072 -1.588 38.061 1.00 90.38 382 ASP A N 1
ATOM 3105 C CA . ASP A 1 382 ? -21.291 -0.131 38.197 1.00 90.38 382 ASP A CA 1
ATOM 3106 C C . ASP A 1 382 ? -20.801 0.683 36.986 1.00 90.38 382 ASP A C 1
ATOM 3108 O O . ASP A 1 382 ? -21.417 1.671 36.594 1.00 90.38 382 ASP A O 1
ATOM 3112 N N . TRP A 1 383 ? -19.714 0.249 36.341 1.00 92.06 383 TRP A N 1
ATOM 3113 C CA . TRP A 1 383 ? -19.188 0.900 35.136 1.00 92.06 383 TRP A CA 1
ATOM 3114 C C . TRP A 1 383 ? -20.130 0.779 33.924 1.00 92.06 383 TRP A C 1
ATOM 3116 O O . TRP A 1 383 ? -20.123 1.655 33.063 1.00 92.06 383 TRP A O 1
ATOM 3126 N N . VAL A 1 384 ? -20.945 -0.281 33.856 1.00 93.19 384 VAL A N 1
ATOM 3127 C CA . VAL A 1 384 ? -21.972 -0.459 32.816 1.00 93.19 384 VAL A CA 1
ATOM 3128 C C . VAL A 1 384 ? -23.082 0.557 33.025 1.00 93.19 384 VAL A C 1
ATOM 3130 O O . VAL A 1 384 ? -23.481 1.227 32.077 1.00 93.19 384 VAL A O 1
ATOM 3133 N N . TYR A 1 385 ? -23.529 0.717 34.273 1.00 93.44 385 TYR A N 1
ATOM 3134 C CA . TYR A 1 385 ? -24.525 1.727 34.611 1.00 93.44 385 TYR A CA 1
ATOM 3135 C C . TYR A 1 385 ? -24.000 3.144 34.344 1.00 93.44 385 TYR A C 1
ATOM 3137 O O . TYR A 1 385 ? -24.708 3.950 33.758 1.00 93.44 385 TYR A O 1
ATOM 3145 N N . TYR A 1 386 ? -22.728 3.418 34.645 1.00 93.12 386 TYR A N 1
ATOM 3146 C CA . TYR A 1 386 ? -22.100 4.695 34.296 1.00 93.12 386 TYR A CA 1
ATOM 3147 C C . TYR A 1 386 ? -22.103 4.975 32.782 1.00 93.12 386 TYR A C 1
ATOM 3149 O O . TYR A 1 386 ? -22.282 6.115 32.361 1.00 93.12 386 TYR A O 1
ATOM 3157 N N . ILE A 1 387 ? -21.927 3.951 31.937 1.00 92.75 387 ILE A N 1
ATOM 3158 C CA . ILE A 1 387 ? -22.081 4.110 30.482 1.00 92.75 387 ILE A CA 1
ATOM 3159 C C . ILE A 1 387 ? -23.537 4.430 30.120 1.00 92.75 387 ILE A C 1
ATOM 3161 O O . ILE A 1 387 ? -23.750 5.291 29.270 1.00 92.75 387 ILE A O 1
ATOM 3165 N N . ALA A 1 388 ? -24.521 3.804 30.771 1.00 92.50 388 ALA A N 1
ATOM 3166 C CA . ALA A 1 388 ? -25.933 4.136 30.573 1.00 92.50 388 ALA A CA 1
ATOM 3167 C C . ALA A 1 388 ? -26.237 5.591 30.983 1.00 92.50 388 ALA A C 1
ATOM 3169 O O . ALA A 1 388 ? -26.836 6.328 30.208 1.00 92.50 388 ALA A O 1
ATOM 3170 N N . GLU A 1 389 ? -25.729 6.059 32.127 1.00 93.88 389 GLU A N 1
ATOM 3171 C CA . GLU A 1 389 ? -25.847 7.466 32.545 1.00 93.88 389 GLU A CA 1
ATOM 3172 C C . GLU A 1 389 ? -25.199 8.424 31.536 1.00 93.88 389 GLU A C 1
ATOM 3174 O O . GLU A 1 389 ? -25.743 9.486 31.244 1.00 93.88 389 GLU A O 1
ATOM 3179 N N . LEU A 1 390 ? -24.045 8.057 30.965 1.00 91.62 390 LEU A N 1
ATOM 3180 C CA . LEU A 1 390 ? -23.407 8.846 29.910 1.00 91.62 390 LEU A CA 1
ATOM 3181 C C . LEU A 1 390 ? -24.238 8.879 28.626 1.00 91.62 390 LEU A C 1
ATOM 3183 O O . LEU A 1 390 ? -24.287 9.921 27.978 1.00 91.62 390 LEU A O 1
ATOM 3187 N N . MET A 1 391 ? -24.863 7.764 28.245 1.00 89.69 391 MET A N 1
ATOM 3188 C CA . MET A 1 391 ? -25.756 7.705 27.085 1.00 89.69 391 MET A CA 1
ATOM 3189 C C . MET A 1 391 ? -26.982 8.591 27.298 1.00 89.69 391 MET A C 1
ATOM 3191 O O . MET A 1 391 ? -27.273 9.412 26.435 1.00 89.69 391 MET A O 1
ATOM 3195 N N . GLN A 1 392 ? -27.617 8.507 28.469 1.00 90.12 392 GLN A N 1
ATOM 3196 C CA . GLN A 1 392 ? -28.731 9.377 28.847 1.00 90.12 392 GLN A CA 1
ATOM 3197 C C . GLN A 1 392 ? -28.311 10.855 28.845 1.00 90.12 392 GLN A C 1
ATOM 3199 O O . GLN A 1 392 ? -28.989 11.699 28.271 1.00 90.12 392 GLN A O 1
ATOM 3204 N N . TRP A 1 393 ? -27.153 11.182 29.428 1.00 91.38 393 TRP A N 1
ATOM 3205 C CA . TRP A 1 393 ? -26.629 12.551 29.453 1.00 91.38 393 TRP A CA 1
ATOM 3206 C C . TRP A 1 393 ? -26.324 13.114 28.057 1.00 91.38 393 TRP A C 1
ATOM 3208 O O . TRP A 1 393 ? -26.430 14.320 27.839 1.00 91.38 393 TRP A O 1
ATOM 3218 N N . LEU A 1 394 ? -25.926 12.253 27.120 1.00 88.56 394 LEU A N 1
ATOM 3219 C CA . LEU A 1 394 ? -25.694 12.606 25.720 1.00 88.56 394 LEU A CA 1
ATOM 3220 C C . LEU A 1 394 ? -26.971 12.568 24.870 1.00 88.56 394 LEU A C 1
ATOM 3222 O O . LEU A 1 394 ? -26.864 12.766 23.661 1.00 88.56 394 LEU A O 1
ATOM 3226 N N . GLU A 1 395 ? -28.132 12.316 25.484 1.00 85.81 395 GLU A N 1
ATOM 3227 C CA . GLU A 1 395 ? -29.433 12.199 24.813 1.00 85.81 395 GLU A CA 1
ATOM 3228 C C . GLU A 1 395 ? -29.421 11.091 23.736 1.00 85.81 395 GLU A C 1
ATOM 3230 O O . GLU A 1 395 ? -30.028 11.200 22.673 1.00 85.81 395 GLU A O 1
ATOM 3235 N N . VAL A 1 396 ? -28.686 10.002 24.000 1.00 82.44 396 VAL A N 1
ATOM 3236 C CA . VAL A 1 396 ? -28.666 8.792 23.165 1.00 82.44 396 VAL A CA 1
ATOM 3237 C C . VAL A 1 396 ? -29.801 7.876 23.618 1.00 82.44 396 VAL A C 1
ATOM 3239 O O . VAL A 1 396 ? -29.598 6.933 24.387 1.00 82.44 396 VAL A O 1
ATOM 3242 N N . GLU A 1 397 ? -31.005 8.202 23.161 1.00 74.44 397 GLU A N 1
ATOM 3243 C CA . GLU A 1 397 ? -32.252 7.535 23.540 1.00 74.44 397 GLU A CA 1
ATOM 3244 C C . GLU A 1 397 ? -32.607 6.368 22.609 1.00 74.44 397 GLU A C 1
ATOM 3246 O O . GLU A 1 397 ? -32.151 6.281 21.465 1.00 74.44 397 GLU A O 1
ATOM 3251 N N . SER A 1 398 ? -33.438 5.455 23.117 1.00 68.00 398 SER A N 1
ATOM 3252 C CA . SER A 1 398 ? -33.903 4.275 22.385 1.00 68.00 398 SER A CA 1
ATOM 3253 C C . SER A 1 398 ? -35.116 4.506 21.464 1.00 68.00 398 SER A C 1
ATOM 3255 O O . SER A 1 398 ? -35.525 3.613 20.723 1.00 68.00 398 SER A O 1
ATOM 3257 N N . PHE A 1 399 ? -35.713 5.700 21.511 1.00 58.00 399 PHE A N 1
ATOM 3258 C CA . PHE A 1 399 ? -36.981 6.026 20.845 1.00 58.00 399 PHE A CA 1
ATOM 3259 C C . PHE A 1 399 ? -36.885 7.262 19.940 1.00 58.00 399 PHE A C 1
ATOM 3261 O O . PHE A 1 399 ? -37.837 8.037 19.850 1.00 58.00 399 PHE A O 1
ATOM 3268 N N . ASP A 1 400 ? -35.758 7.475 19.257 1.00 53.25 400 ASP A N 1
ATOM 3269 C CA . ASP A 1 400 ? -35.671 8.551 18.260 1.00 53.25 400 ASP A CA 1
ATOM 3270 C C . ASP A 1 400 ? -36.353 8.116 16.943 1.00 53.25 400 ASP A C 1
ATOM 3272 O O . ASP A 1 400 ? -35.709 7.757 15.955 1.00 53.25 400 ASP A O 1
ATOM 3276 N N . ASP A 1 401 ? -37.693 8.094 16.968 1.00 50.66 401 ASP A N 1
ATOM 3277 C CA . ASP A 1 401 ? -38.594 7.704 15.868 1.00 50.66 401 ASP A CA 1
ATOM 3278 C C . ASP A 1 401 ? -38.459 8.609 14.620 1.00 50.66 401 ASP A C 1
ATOM 3280 O O . ASP A 1 401 ? -38.916 8.250 13.530 1.00 50.66 401 ASP A O 1
ATOM 3284 N N . ASP A 1 402 ? -37.831 9.784 14.743 1.00 50.06 402 ASP A N 1
ATOM 3285 C CA . ASP A 1 402 ? -37.942 10.847 13.741 1.00 50.06 402 ASP A CA 1
ATOM 3286 C C . ASP A 1 402 ? -36.766 10.929 12.749 1.00 50.06 402 ASP A C 1
ATOM 3288 O O . ASP A 1 402 ? -36.873 11.651 11.749 1.00 50.06 402 ASP A O 1
ATOM 3292 N N . TYR A 1 403 ? -35.656 10.204 12.961 1.00 49.03 403 TYR A N 1
ATOM 3293 C CA . TYR A 1 403 ? -34.442 10.422 12.156 1.00 49.03 403 TYR A CA 1
ATOM 3294 C C . TYR A 1 403 ? -34.129 9.344 11.097 1.00 49.03 403 TYR A C 1
ATOM 3296 O O . TYR A 1 403 ? -33.641 9.706 10.025 1.00 49.03 403 TYR A O 1
ATOM 3304 N N . TYR A 1 404 ? -34.468 8.061 11.296 1.00 49.03 404 TYR A N 1
ATOM 3305 C CA . TYR A 1 404 ? -34.273 7.001 10.284 1.00 49.03 404 TYR A CA 1
ATOM 3306 C C . TYR A 1 404 ? -35.310 5.869 10.431 1.00 49.03 404 TYR A C 1
ATOM 3308 O O . TYR A 1 404 ? -35.431 5.256 11.481 1.00 49.03 404 TYR A O 1
ATOM 3316 N N . GLY A 1 405 ? -36.090 5.611 9.376 1.00 43.88 405 GLY A N 1
ATOM 3317 C CA . GLY A 1 405 ? -37.321 4.813 9.449 1.00 43.88 405 GLY A CA 1
ATOM 3318 C C . GLY A 1 405 ? -37.169 3.318 9.763 1.00 43.88 405 GLY A C 1
ATOM 3319 O O . GLY A 1 405 ? -36.237 2.677 9.309 1.00 43.88 405 GLY A O 1
ATOM 3320 N N . ASP A 1 406 ? -38.162 2.779 10.474 1.00 44.44 406 ASP A N 1
ATOM 3321 C CA . ASP A 1 406 ? -38.678 1.391 10.495 1.00 44.44 406 ASP A CA 1
ATOM 3322 C C . ASP A 1 406 ? -37.682 0.204 10.571 1.00 44.44 406 ASP A C 1
ATOM 3324 O O . ASP A 1 406 ? -38.044 -0.936 10.267 1.00 44.44 406 ASP A O 1
ATOM 3328 N N . TYR A 1 407 ? -36.441 0.403 11.027 1.00 50.69 407 TYR A N 1
ATOM 3329 C CA . TYR A 1 407 ? -35.506 -0.691 11.335 1.00 50.69 407 TYR A CA 1
ATOM 3330 C C . TYR A 1 407 ? -35.756 -1.239 12.752 1.00 50.69 407 TYR A C 1
ATOM 3332 O O . TYR A 1 407 ? -34.906 -1.180 13.638 1.00 50.69 407 TYR A O 1
ATOM 3340 N N . GLY A 1 408 ? -36.959 -1.778 12.969 1.00 46.81 408 GLY A N 1
ATOM 3341 C CA . GLY A 1 408 ? -37.506 -2.194 14.269 1.00 46.81 408 GLY A CA 1
ATOM 3342 C C . GLY A 1 408 ? -36.860 -3.422 14.926 1.00 46.81 408 GLY A C 1
ATOM 3343 O O . GLY A 1 408 ? -37.555 -4.373 15.282 1.00 46.81 408 GLY A O 1
ATOM 3344 N N . SER A 1 409 ? -35.538 -3.445 15.106 1.00 52.09 409 SER A N 1
ATOM 3345 C CA . SER A 1 409 ? -34.886 -4.504 15.891 1.00 52.09 409 SER A CA 1
ATOM 3346 C C . SER A 1 409 ? -33.775 -4.083 16.839 1.00 52.09 409 SER A C 1
ATOM 3348 O O . SER A 1 409 ? -33.423 -4.874 17.715 1.00 52.09 409 SER A O 1
ATOM 3350 N N . ASP A 1 410 ? -33.267 -2.862 16.708 1.00 52.19 410 ASP A N 1
ATOM 3351 C CA . ASP A 1 410 ? -32.332 -2.280 17.655 1.00 52.19 410 ASP A CA 1
ATOM 3352 C C . ASP A 1 410 ? -32.994 -1.079 18.338 1.00 52.19 410 ASP A C 1
ATOM 3354 O O . ASP A 1 410 ? -33.655 -0.307 17.655 1.00 52.19 410 ASP A O 1
ATOM 3358 N N . PRO A 1 411 ? -32.809 -0.897 19.659 1.00 50.72 411 PRO A N 1
ATOM 3359 C CA . PRO A 1 411 ? -33.279 0.292 20.345 1.00 50.72 411 PRO A CA 1
ATOM 3360 C C . PRO A 1 411 ? -32.529 1.536 19.865 1.00 50.72 411 PRO A C 1
ATOM 3362 O O . PRO A 1 411 ? -33.016 2.629 20.039 1.00 50.72 411 PRO A O 1
ATOM 3365 N N . TRP A 1 412 ? -31.354 1.419 19.241 1.00 63.75 412 TRP A N 1
ATOM 3366 C CA . TRP A 1 412 ? -30.608 2.587 18.773 1.00 63.75 412 TRP A CA 1
ATOM 3367 C C . TRP A 1 412 ? -30.743 2.787 17.272 1.00 63.75 412 TRP A C 1
ATOM 3369 O O . TRP A 1 412 ? -30.729 1.823 16.508 1.00 63.75 412 TRP A O 1
ATOM 3379 N N . SER A 1 413 ? -30.709 4.053 16.860 1.00 55.38 413 SER A N 1
ATOM 3380 C CA . SER A 1 413 ? -30.632 4.479 15.458 1.00 55.38 413 SER A CA 1
ATOM 3381 C C . SER A 1 413 ? -29.369 3.996 14.724 1.00 55.38 413 SER A C 1
ATOM 3383 O O . SER A 1 413 ? -29.321 4.050 13.498 1.00 55.38 413 SER A O 1
ATOM 3385 N N . HIS A 1 414 ? -28.351 3.507 15.449 1.00 66.00 414 HIS A N 1
ATOM 3386 C CA . HIS A 1 414 ? -27.107 2.965 14.895 1.00 66.00 414 HIS A CA 1
ATOM 3387 C C . HIS A 1 414 ? -26.645 1.736 15.703 1.00 66.00 414 HIS A C 1
ATOM 3389 O O . HIS A 1 414 ? -26.430 1.808 16.918 1.00 66.00 414 HIS A O 1
ATOM 3395 N N . GLY A 1 415 ? -26.440 0.597 15.037 1.00 72.75 415 GLY A N 1
ATOM 3396 C CA . GLY A 1 415 ? -26.203 -0.710 15.665 1.00 72.75 415 GLY A CA 1
ATOM 3397 C C . GLY A 1 415 ? -24.854 -0.873 16.380 1.00 72.75 415 GLY A C 1
ATOM 3398 O O . GLY A 1 415 ? -24.641 -1.870 17.073 1.00 72.75 415 GLY A O 1
ATOM 3399 N N . PHE A 1 416 ? -23.938 0.093 16.249 1.00 83.62 416 PHE A N 1
ATOM 3400 C CA . PHE A 1 416 ? -22.582 0.033 16.813 1.00 83.62 416 PHE A CA 1
ATOM 3401 C C . PHE A 1 416 ? -22.347 0.967 18.013 1.00 83.62 416 PHE A C 1
ATOM 3403 O O . PHE A 1 416 ? -21.260 0.926 18.592 1.00 83.62 416 PHE A O 1
ATOM 3410 N N . ILE A 1 417 ? -23.344 1.761 18.435 1.00 85.00 417 ILE A N 1
ATOM 3411 C CA . ILE A 1 417 ? -23.205 2.767 19.510 1.00 85.00 417 ILE A CA 1
ATOM 3412 C C . ILE A 1 417 ? -22.600 2.176 20.784 1.00 85.00 417 ILE A C 1
ATOM 3414 O O . ILE A 1 417 ? -21.607 2.692 21.296 1.00 85.00 417 ILE A O 1
ATOM 3418 N N . VAL A 1 418 ? -23.141 1.058 21.274 1.00 86.50 418 VAL A N 1
ATOM 3419 C CA . VAL A 1 418 ? -22.638 0.420 22.499 1.00 86.50 418 VAL A CA 1
ATOM 3420 C C . VAL A 1 418 ? -21.196 -0.048 22.333 1.00 86.50 418 VAL A C 1
ATOM 3422 O O . VAL A 1 418 ? -20.385 0.138 23.237 1.00 86.50 418 VAL A O 1
ATOM 3425 N N . GLN A 1 419 ? -20.838 -0.619 21.179 1.00 89.19 419 GLN A N 1
ATOM 3426 C CA . GLN A 1 419 ? -19.459 -1.048 20.934 1.00 89.19 419 GLN A CA 1
ATOM 3427 C C . GLN A 1 419 ? -18.496 0.137 21.005 1.00 89.19 419 GLN A C 1
ATOM 3429 O O . GLN A 1 419 ? -17.449 0.040 21.645 1.00 89.19 419 GLN A O 1
ATOM 3434 N N . ASP A 1 420 ? -18.864 1.252 20.377 1.00 89.75 420 ASP A N 1
ATOM 3435 C CA . ASP A 1 420 ? -18.026 2.444 20.306 1.00 89.75 420 ASP A CA 1
ATOM 3436 C C . ASP A 1 420 ? -17.918 3.137 21.670 1.00 89.75 420 ASP A C 1
ATOM 3438 O O . ASP A 1 420 ? -16.819 3.533 22.065 1.00 89.75 420 ASP A O 1
ATOM 3442 N N . MET A 1 421 ? -19.012 3.197 22.435 1.00 90.25 421 MET A N 1
ATOM 3443 C CA . MET A 1 421 ? -19.023 3.711 23.808 1.00 90.25 421 MET A CA 1
ATOM 3444 C C . MET A 1 421 ? -18.151 2.868 24.737 1.00 90.25 421 MET A C 1
ATOM 3446 O O . MET A 1 421 ? -17.304 3.409 25.451 1.00 90.25 421 MET A O 1
ATOM 3450 N N . VAL A 1 422 ? -18.293 1.541 24.691 1.00 91.75 422 VAL A N 1
ATOM 3451 C CA . VAL A 1 422 ? -17.479 0.626 25.502 1.00 91.75 422 VAL A CA 1
ATOM 3452 C C . VAL A 1 422 ? -16.012 0.721 25.097 1.00 91.75 422 VAL A C 1
ATOM 3454 O O . VAL A 1 422 ? -15.151 0.848 25.963 1.00 91.75 422 VAL A O 1
ATOM 3457 N N . GLN A 1 423 ? -15.702 0.731 23.798 1.00 92.06 423 GLN A N 1
ATOM 3458 C CA . GLN A 1 423 ? -14.328 0.879 23.321 1.00 92.06 423 GLN A CA 1
ATOM 3459 C C . GLN A 1 423 ? -13.718 2.221 23.748 1.00 92.06 423 GLN A C 1
ATOM 3461 O O . GLN A 1 423 ? -12.559 2.254 24.175 1.00 92.06 423 GLN A O 1
ATOM 3466 N N . ALA A 1 424 ? -14.472 3.320 23.668 1.00 91.81 424 ALA A N 1
ATOM 3467 C CA . ALA A 1 424 ? -14.028 4.638 24.111 1.00 91.81 424 ALA A CA 1
ATOM 3468 C C . ALA A 1 424 ? -13.776 4.670 25.626 1.00 91.81 424 ALA A C 1
ATOM 3470 O O . ALA A 1 424 ? -12.700 5.101 26.056 1.00 91.81 424 ALA A O 1
ATOM 3471 N N . PHE A 1 425 ? -14.716 4.149 26.422 1.00 92.38 425 PHE A N 1
ATOM 3472 C CA . PHE A 1 425 ? -14.584 4.043 27.874 1.00 92.38 425 PHE A CA 1
ATOM 3473 C C . PHE A 1 425 ? -13.366 3.204 28.259 1.00 92.38 425 PHE A C 1
ATOM 3475 O O . PHE A 1 425 ? -12.512 3.673 29.005 1.00 92.38 425 PHE A O 1
ATOM 3482 N N . SER A 1 426 ? -13.227 2.008 27.687 1.00 90.94 426 SER A N 1
ATOM 3483 C CA . SER A 1 426 ? -12.076 1.124 27.872 1.00 90.94 426 SER A CA 1
ATOM 3484 C C . SER A 1 426 ? -10.758 1.816 27.515 1.00 90.94 426 SER A C 1
ATOM 3486 O O . SER A 1 426 ? -9.800 1.777 28.286 1.00 90.94 426 SER A O 1
ATOM 3488 N N . THR A 1 427 ? -10.704 2.509 26.375 1.00 91.25 427 THR A N 1
ATOM 3489 C CA . THR A 1 427 ? -9.495 3.222 25.936 1.00 91.25 427 THR A CA 1
ATOM 3490 C C . THR A 1 427 ? -9.086 4.307 26.933 1.00 91.25 427 THR A C 1
ATOM 3492 O O . THR A 1 427 ? -7.900 4.468 27.226 1.00 91.25 427 THR A O 1
ATOM 3495 N N . MET A 1 428 ? -10.063 5.039 27.471 1.00 90.38 428 MET A N 1
ATOM 3496 C CA . MET A 1 428 ? -9.850 6.044 28.509 1.00 90.38 428 MET A CA 1
ATOM 3497 C C . MET A 1 428 ? -9.427 5.398 29.835 1.00 90.38 428 MET A C 1
ATOM 3499 O O . MET A 1 428 ? -8.433 5.829 30.422 1.00 90.38 428 MET A O 1
ATOM 3503 N N . ALA A 1 429 ? -10.113 4.334 30.262 1.00 89.50 429 ALA A N 1
ATOM 3504 C CA . ALA A 1 429 ? -9.911 3.645 31.535 1.00 89.50 429 ALA A CA 1
ATOM 3505 C C . ALA A 1 429 ? -8.459 3.199 31.748 1.00 89.50 429 ALA A C 1
ATOM 3507 O O . ALA A 1 429 ? -7.936 3.330 32.853 1.00 89.50 429 ALA A O 1
ATOM 3508 N N . MET A 1 430 ? -7.766 2.778 30.682 1.00 87.00 430 MET A N 1
ATOM 3509 C CA . MET A 1 430 ? -6.340 2.422 30.734 1.00 87.00 430 MET A CA 1
ATOM 3510 C C . MET A 1 430 ? -5.445 3.525 31.323 1.00 87.00 430 MET A C 1
ATOM 3512 O O . MET A 1 430 ? -4.405 3.231 31.906 1.00 87.00 430 MET A O 1
ATOM 3516 N N . PHE A 1 431 ? -5.817 4.798 31.172 1.00 85.44 431 PHE A N 1
ATOM 3517 C CA . PHE A 1 431 ? -5.034 5.928 31.679 1.00 85.44 431 PHE A CA 1
ATOM 3518 C C . PHE A 1 431 ? -5.445 6.381 33.083 1.00 85.44 431 PHE A C 1
ATOM 3520 O O . PHE A 1 431 ? -4.758 7.220 33.668 1.00 85.44 431 PHE A O 1
ATOM 3527 N N . PHE A 1 432 ? -6.519 5.811 33.633 1.00 86.88 432 PHE A N 1
ATOM 3528 C CA . PHE A 1 432 ? -7.053 6.139 34.953 1.00 86.88 432 PHE A CA 1
ATOM 3529 C C . PHE A 1 432 ? -7.399 4.867 35.752 1.00 86.88 432 PHE A C 1
ATOM 3531 O O . PHE A 1 432 ? -8.520 4.749 36.237 1.00 86.88 432 PHE A O 1
ATOM 3538 N N . PRO A 1 433 ? -6.472 3.905 35.930 1.00 83.88 433 PRO A N 1
ATOM 3539 C CA . PRO A 1 433 ? -6.784 2.621 36.574 1.00 83.88 433 PRO A CA 1
ATOM 3540 C C . PRO A 1 433 ? -7.151 2.735 38.066 1.00 83.88 433 PRO A C 1
ATOM 3542 O O . PRO A 1 433 ? -7.657 1.782 38.647 1.00 83.88 433 PRO A O 1
ATOM 3545 N N . GLU A 1 434 ? -6.887 3.889 38.684 1.00 83.38 434 GLU A N 1
ATOM 3546 C CA . GLU A 1 434 ? -7.127 4.158 40.110 1.00 83.38 434 GLU A CA 1
ATOM 3547 C C . GLU A 1 434 ? -8.481 4.835 40.388 1.00 83.38 434 GLU A C 1
ATOM 3549 O O . GLU A 1 434 ? -8.825 5.053 41.546 1.00 83.38 434 GLU A O 1
ATOM 3554 N N . VAL A 1 435 ? -9.227 5.239 39.352 1.00 88.31 435 VAL A N 1
ATOM 3555 C CA . VAL A 1 435 ? -10.564 5.828 39.526 1.00 88.31 435 VAL A CA 1
ATOM 3556 C C . VAL A 1 435 ? -11.572 4.694 39.688 1.00 88.31 435 VAL A C 1
ATOM 3558 O O . VAL A 1 435 ? -11.579 3.776 38.874 1.00 88.31 435 VAL A O 1
ATOM 3561 N N . ASP A 1 436 ? -12.427 4.759 40.712 1.00 88.56 436 ASP A N 1
ATOM 3562 C CA . ASP A 1 436 ? -13.321 3.656 41.106 1.00 88.56 436 ASP A CA 1
ATOM 3563 C C . ASP A 1 436 ? -14.092 3.049 39.918 1.00 88.56 436 ASP A C 1
ATOM 3565 O O . ASP A 1 436 ? -14.041 1.842 39.689 1.00 88.56 436 ASP A O 1
ATOM 3569 N N . THR A 1 437 ? -14.713 3.889 39.086 1.00 86.69 437 THR A N 1
ATOM 3570 C CA . THR A 1 437 ? -15.506 3.452 37.925 1.00 86.69 437 THR A CA 1
ATOM 3571 C C . THR A 1 437 ? -14.677 2.720 36.861 1.00 86.69 437 THR A C 1
ATOM 3573 O O . THR A 1 437 ? -15.143 1.757 36.258 1.00 86.69 437 THR A O 1
ATOM 3576 N N . THR A 1 438 ? -13.442 3.152 36.604 1.00 89.12 438 THR A N 1
ATOM 3577 C CA . THR A 1 438 ? -12.564 2.573 35.571 1.00 89.12 438 THR A CA 1
ATOM 3578 C C . THR A 1 438 ? -11.718 1.418 36.103 1.00 89.12 438 THR A C 1
ATOM 3580 O O . THR A 1 438 ? -11.343 0.534 35.330 1.00 89.12 438 THR A O 1
ATOM 3583 N N . ALA A 1 439 ? -11.474 1.369 37.417 1.00 87.56 439 ALA A N 1
ATOM 3584 C CA . ALA A 1 439 ? -10.680 0.342 38.084 1.00 87.56 439 ALA A CA 1
ATOM 3585 C C . ALA A 1 439 ? -11.219 -1.074 37.832 1.00 87.56 439 ALA A C 1
ATOM 3587 O O . ALA A 1 439 ? -10.438 -2.022 37.715 1.00 87.56 439 ALA A O 1
ATOM 3588 N N . HIS A 1 440 ? -12.543 -1.216 37.699 1.00 85.31 440 HIS A N 1
ATOM 3589 C CA . HIS A 1 440 ? -13.206 -2.485 37.388 1.00 85.31 440 HIS A CA 1
ATOM 3590 C C . HIS A 1 440 ? -12.821 -3.034 36.010 1.00 85.31 440 HIS A C 1
ATOM 3592 O O . HIS A 1 440 ? -12.575 -4.230 35.871 1.00 85.31 440 HIS A O 1
ATOM 3598 N N . VAL A 1 441 ? -12.717 -2.158 35.010 1.00 85.00 441 VAL A N 1
ATOM 3599 C CA . VAL A 1 441 ? -12.408 -2.512 33.614 1.00 85.00 441 VAL A CA 1
ATOM 3600 C C . VAL A 1 441 ? -10.901 -2.651 33.379 1.00 85.00 441 VAL A C 1
ATOM 3602 O O . VAL A 1 441 ? -10.464 -3.270 32.418 1.00 85.00 441 VAL A O 1
ATOM 3605 N N . THR A 1 442 ? -10.071 -2.137 34.287 1.00 87.56 442 THR A N 1
ATOM 3606 C CA . THR A 1 442 ? -8.620 -2.379 34.278 1.00 87.56 442 THR A CA 1
ATOM 3607 C C . THR A 1 442 ? -8.186 -3.494 35.230 1.00 87.56 442 THR A C 1
ATOM 3609 O O . THR A 1 442 ? -6.992 -3.772 35.344 1.00 87.56 442 THR A O 1
ATOM 3612 N N . ALA A 1 443 ? -9.120 -4.152 35.925 1.00 85.69 443 ALA A N 1
ATOM 3613 C CA . ALA A 1 443 ? -8.803 -5.115 36.980 1.00 85.69 443 ALA A CA 1
ATOM 3614 C C . ALA A 1 443 ? -7.986 -6.317 36.479 1.00 85.69 443 ALA A C 1
ATOM 3616 O O . ALA A 1 443 ? -7.164 -6.839 37.234 1.00 85.69 443 ALA A O 1
ATOM 3617 N N . PHE A 1 444 ? -8.132 -6.708 35.205 1.00 84.50 444 PHE A N 1
ATOM 3618 C CA . PHE A 1 444 ? -7.343 -7.791 34.607 1.00 84.50 444 PHE A CA 1
ATOM 3619 C C . PHE A 1 444 ? -5.835 -7.538 34.686 1.00 84.50 444 PHE A C 1
ATOM 3621 O O . PHE A 1 444 ? -5.075 -8.485 34.863 1.00 84.50 444 PHE A O 1
ATOM 3628 N N . LEU A 1 445 ? -5.396 -6.272 34.667 1.00 84.19 445 LEU A N 1
ATOM 3629 C CA . LEU A 1 445 ? -3.983 -5.921 34.804 1.00 84.19 445 LEU A CA 1
ATOM 3630 C C . LEU A 1 445 ? -3.384 -6.408 36.123 1.00 84.19 445 LEU A C 1
ATOM 3632 O O . LEU A 1 445 ? -2.169 -6.522 36.196 1.00 84.19 445 LEU A O 1
ATOM 3636 N N . LYS A 1 446 ? -4.193 -6.702 37.153 1.00 83.75 446 LYS A N 1
ATOM 3637 C CA . LYS A 1 446 ? -3.732 -7.247 38.441 1.00 83.75 446 LYS A CA 1
ATOM 3638 C C . LYS A 1 446 ? -3.357 -8.730 38.363 1.00 83.75 446 LYS A C 1
ATOM 3640 O O . LYS A 1 446 ? -2.587 -9.179 39.210 1.00 83.75 446 LYS A O 1
ATOM 3645 N N . SER A 1 447 ? -3.844 -9.466 37.361 1.00 85.38 447 SER A N 1
ATOM 3646 C CA . SER A 1 447 ? -3.496 -10.875 37.142 1.00 85.38 447 SER A CA 1
ATOM 3647 C C . SER A 1 447 ? -2.060 -11.021 36.633 1.00 85.38 447 SER A C 1
ATOM 3649 O O . SER A 1 447 ? -1.592 -10.222 35.815 1.00 85.38 447 SER A O 1
ATOM 3651 N N . ASP A 1 448 ? -1.364 -12.050 37.116 1.00 87.50 448 ASP A N 1
ATOM 3652 C CA . ASP A 1 448 ? 0.010 -12.378 36.712 1.00 87.50 448 ASP A CA 1
ATOM 3653 C C . ASP A 1 448 ? 0.099 -12.728 35.217 1.00 87.50 448 ASP A C 1
ATOM 3655 O O . ASP A 1 448 ? 1.118 -12.479 34.579 1.00 87.50 448 ASP A O 1
ATOM 3659 N N . GLU A 1 449 ? -0.998 -13.210 34.623 1.00 86.62 449 GLU A N 1
ATOM 3660 C CA . GLU A 1 449 ? -1.105 -13.482 33.182 1.00 86.62 449 GLU A CA 1
ATOM 3661 C C . GLU A 1 449 ? -0.820 -12.237 32.322 1.00 86.62 449 GLU A C 1
ATOM 3663 O O . GLU A 1 449 ? -0.263 -12.344 31.231 1.00 86.62 449 GLU A O 1
ATOM 3668 N N . TYR A 1 450 ? -1.132 -11.042 32.838 1.00 87.44 450 TYR A N 1
ATOM 3669 C CA . TYR A 1 450 ? -0.974 -9.769 32.128 1.00 87.44 450 TYR A CA 1
ATOM 3670 C C . TYR A 1 450 ? 0.172 -8.913 32.686 1.00 87.44 450 TYR A C 1
ATOM 3672 O O . TYR A 1 450 ? 0.188 -7.689 32.517 1.00 87.44 450 TYR A O 1
ATOM 3680 N N . GLU A 1 451 ? 1.164 -9.538 33.331 1.00 87.56 451 GLU A N 1
ATOM 3681 C CA . GLU A 1 451 ? 2.358 -8.856 33.846 1.00 87.56 451 GLU A CA 1
ATOM 3682 C C . GLU A 1 451 ? 3.074 -8.041 32.751 1.00 87.56 451 GLU A C 1
ATOM 3684 O O . GLU A 1 451 ? 3.464 -6.893 32.980 1.00 87.56 451 GLU A O 1
ATOM 3689 N N . ALA A 1 452 ? 3.178 -8.581 31.531 1.00 86.75 452 ALA A N 1
ATOM 3690 C CA . ALA A 1 452 ? 3.795 -7.889 30.399 1.00 86.75 452 ALA A CA 1
ATOM 3691 C C . ALA A 1 452 ? 3.076 -6.575 30.037 1.00 86.75 452 ALA A C 1
ATOM 3693 O O . ALA A 1 452 ? 3.730 -5.578 29.722 1.00 86.75 452 ALA A O 1
ATOM 3694 N N . PHE A 1 453 ? 1.741 -6.545 30.115 1.00 87.88 453 PHE A N 1
ATOM 3695 C CA . PHE A 1 453 ? 0.963 -5.331 29.866 1.00 87.88 453 PHE A CA 1
ATOM 3696 C C . PHE A 1 453 ? 1.139 -4.322 30.990 1.00 87.88 453 PHE A C 1
ATOM 3698 O O . PHE A 1 453 ? 1.408 -3.153 30.713 1.00 87.88 453 PHE A O 1
ATOM 3705 N N . ARG A 1 454 ? 1.067 -4.780 32.245 1.00 86.12 454 ARG A N 1
ATOM 3706 C CA . ARG A 1 454 ? 1.255 -3.949 33.443 1.00 86.12 454 ARG A CA 1
ATOM 3707 C C . ARG A 1 454 ? 2.616 -3.252 33.459 1.00 86.12 454 ARG A C 1
ATOM 3709 O O . ARG A 1 454 ? 2.701 -2.086 33.823 1.00 86.12 454 ARG A O 1
ATOM 3716 N N . ASN A 1 455 ? 3.657 -3.953 33.012 1.00 86.56 455 ASN A N 1
ATOM 3717 C CA . ASN A 1 455 ? 5.028 -3.444 32.938 1.00 86.56 455 ASN A CA 1
ATOM 3718 C C . ASN A 1 455 ? 5.319 -2.643 31.655 1.00 86.56 455 ASN A C 1
ATOM 3720 O O . ASN A 1 455 ? 6.445 -2.182 31.454 1.00 86.56 455 ASN A O 1
ATOM 3724 N N . SER A 1 456 ? 4.338 -2.476 30.763 1.00 86.19 456 SER A N 1
ATOM 3725 C CA . SER A 1 456 ? 4.520 -1.665 29.561 1.00 86.19 456 SER A CA 1
ATOM 3726 C C . SER A 1 456 ? 4.639 -0.178 29.908 1.00 86.19 456 SER A C 1
ATOM 3728 O O . SER A 1 456 ? 3.995 0.333 30.825 1.00 86.19 456 SER A O 1
ATOM 3730 N N . ALA A 1 457 ? 5.405 0.563 29.104 1.00 83.00 457 ALA A N 1
ATOM 3731 C CA . ALA A 1 457 ? 5.548 2.007 29.280 1.00 83.00 457 ALA A CA 1
ATOM 3732 C C . ALA A 1 457 ? 4.207 2.764 29.165 1.00 83.00 457 ALA A C 1
ATOM 3734 O O . ALA A 1 457 ? 4.109 3.897 29.624 1.00 83.00 457 ALA A O 1
ATOM 3735 N N . ILE A 1 458 ? 3.157 2.168 28.582 1.00 83.75 458 ILE A N 1
ATOM 3736 C CA . ILE A 1 458 ? 1.825 2.786 28.452 1.00 83.75 458 ILE A CA 1
ATOM 3737 C C . ILE A 1 458 ? 1.273 3.197 29.826 1.00 83.75 458 ILE A C 1
ATOM 3739 O O . ILE A 1 458 ? 0.754 4.311 29.959 1.00 83.75 458 ILE A O 1
ATOM 3743 N N . PHE A 1 459 ? 1.469 2.356 30.844 1.00 82.50 459 PHE A N 1
ATOM 3744 C CA . PHE A 1 459 ? 0.997 2.585 32.213 1.00 82.50 459 PHE A CA 1
ATOM 3745 C C . PHE A 1 459 ? 2.009 3.308 33.108 1.00 82.50 459 PHE A C 1
ATOM 3747 O O . PHE A 1 459 ? 1.719 3.554 34.275 1.00 82.50 459 PHE A O 1
ATOM 3754 N N . ASP A 1 460 ? 3.160 3.726 32.569 1.00 83.75 460 ASP A N 1
ATOM 3755 C CA . ASP A 1 460 ? 4.145 4.528 33.296 1.00 83.75 460 ASP A CA 1
ATOM 3756 C C . ASP A 1 460 ? 4.252 5.947 32.701 1.00 83.75 460 ASP A C 1
ATOM 3758 O O . ASP A 1 460 ? 5.061 6.221 31.804 1.00 83.75 460 ASP A O 1
ATOM 3762 N N . PRO A 1 461 ? 3.432 6.907 33.178 1.00 81.88 461 PRO A N 1
ATOM 3763 C CA . PRO A 1 461 ? 3.521 8.298 32.750 1.00 81.88 461 PRO A CA 1
ATOM 3764 C C . PRO A 1 461 ? 4.899 8.923 32.989 1.00 81.88 461 PRO A C 1
ATOM 3766 O O . PRO A 1 461 ? 5.297 9.806 32.227 1.00 81.88 461 PRO A O 1
ATOM 3769 N N . ARG A 1 462 ? 5.635 8.492 34.027 1.00 85.12 462 ARG A N 1
ATOM 3770 C CA . ARG A 1 462 ? 6.949 9.055 34.355 1.00 85.12 462 ARG A CA 1
ATOM 3771 C C . ARG A 1 462 ? 7.972 8.614 33.326 1.00 85.12 462 ARG A C 1
ATOM 3773 O O . ARG A 1 462 ? 8.661 9.475 32.784 1.00 85.12 462 ARG A O 1
ATOM 3780 N N . GLU A 1 463 ? 8.022 7.329 32.991 1.00 84.06 463 GLU A N 1
ATOM 3781 C CA . GLU A 1 463 ? 8.890 6.820 31.926 1.00 84.06 463 GLU A CA 1
ATOM 3782 C C . GLU A 1 463 ? 8.516 7.421 30.568 1.00 84.06 463 GLU A C 1
ATOM 3784 O O . GLU A 1 463 ? 9.395 7.948 29.884 1.00 84.06 463 GLU A O 1
ATOM 3789 N N . ARG A 1 464 ? 7.221 7.487 30.212 1.00 80.69 464 ARG A N 1
ATOM 3790 C CA . ARG A 1 464 ? 6.781 8.150 28.965 1.00 80.69 464 ARG A CA 1
ATOM 3791 C C . ARG A 1 464 ? 7.202 9.609 28.898 1.00 80.69 464 ARG A C 1
ATOM 3793 O O . ARG A 1 464 ? 7.563 10.088 27.828 1.00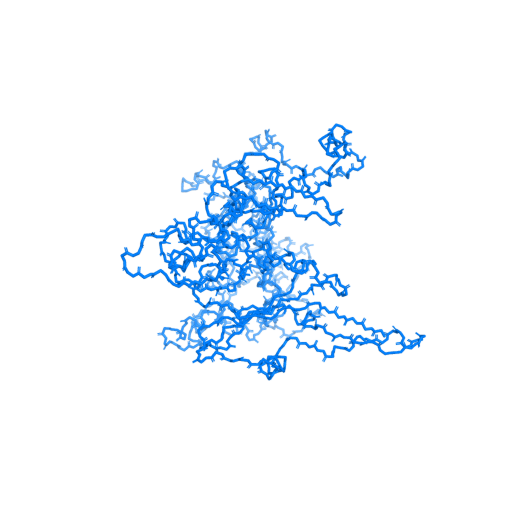 80.69 464 ARG A O 1
ATOM 3800 N N . SER A 1 465 ? 7.188 10.316 30.029 1.00 80.75 465 SER A N 1
ATOM 3801 C CA . SER A 1 465 ? 7.579 11.728 30.082 1.00 80.75 465 SER A CA 1
ATOM 3802 C C . SER A 1 465 ? 9.076 11.967 29.859 1.00 80.75 465 SER A C 1
ATOM 3804 O O . SER A 1 465 ? 9.452 13.084 29.498 1.00 80.75 465 SER A O 1
ATOM 3806 N N . LYS A 1 466 ? 9.933 10.943 30.019 1.00 84.19 466 LYS A N 1
ATOM 3807 C CA . LYS A 1 466 ? 11.381 11.060 29.767 1.00 84.19 466 LYS A CA 1
ATOM 3808 C C . LYS A 1 466 ? 11.696 11.263 28.290 1.00 84.19 466 LYS A C 1
ATOM 3810 O O . LYS A 1 466 ? 12.686 11.908 27.952 1.00 84.19 466 LYS A O 1
ATOM 3815 N N . THR A 1 467 ? 10.853 10.732 27.410 1.00 73.00 467 THR A N 1
ATOM 3816 C CA . THR A 1 467 ? 10.976 10.878 25.961 1.00 73.00 467 THR A CA 1
ATOM 3817 C C . THR A 1 467 ? 9.894 11.812 25.453 1.00 73.00 467 THR A C 1
ATOM 3819 O O . THR A 1 467 ? 8.707 11.500 25.501 1.00 73.00 467 THR A O 1
ATOM 3822 N N . ARG A 1 468 ? 10.285 12.974 24.926 1.00 65.69 468 ARG A N 1
ATOM 3823 C CA . ARG A 1 468 ? 9.329 13.849 24.246 1.00 65.69 468 ARG A CA 1
ATOM 3824 C C . ARG A 1 468 ? 8.822 13.118 22.992 1.00 65.69 468 ARG A C 1
ATOM 3826 O O . ARG A 1 468 ? 9.669 12.704 22.202 1.00 65.69 468 ARG A O 1
ATOM 3833 N N . PRO A 1 469 ? 7.497 12.992 22.774 1.00 65.56 469 PRO A N 1
ATOM 3834 C CA . PRO A 1 469 ? 6.977 12.496 21.503 1.00 65.56 469 PRO A CA 1
ATOM 3835 C C . PRO A 1 469 ? 7.570 13.317 20.360 1.00 65.56 469 PRO A C 1
ATOM 3837 O O . PRO A 1 469 ? 7.718 14.539 20.523 1.00 65.56 469 PRO A O 1
ATOM 3840 N N . ASP A 1 470 ? 7.905 12.680 19.235 1.00 59.16 470 ASP A N 1
ATOM 3841 C CA . ASP A 1 470 ? 8.407 13.387 18.057 1.00 59.16 470 ASP A CA 1
ATOM 3842 C C . ASP A 1 470 ? 7.283 14.239 17.461 1.00 59.16 470 ASP A C 1
ATOM 3844 O O . ASP A 1 470 ? 6.539 13.876 16.552 1.00 59.16 470 ASP A O 1
ATOM 3848 N N . ARG A 1 471 ? 7.108 15.422 18.041 1.00 56.03 471 ARG A N 1
ATOM 3849 C CA . ARG A 1 471 ? 6.198 16.422 17.521 1.00 56.03 471 ARG A CA 1
ATOM 3850 C C . ARG A 1 471 ? 6.865 16.993 16.289 1.00 56.03 471 ARG A C 1
ATOM 3852 O O . ARG A 1 471 ? 7.644 17.942 16.419 1.00 56.03 471 ARG A O 1
ATOM 3859 N N . ARG A 1 472 ? 6.501 16.470 15.111 1.00 56.06 472 ARG A N 1
ATOM 3860 C CA . ARG A 1 472 ? 6.756 17.129 13.824 1.00 56.06 472 ARG A CA 1
ATOM 3861 C C . ARG A 1 472 ? 6.420 18.602 13.999 1.00 56.06 472 ARG A C 1
ATOM 3863 O O . ARG A 1 472 ? 5.264 18.985 14.186 1.00 56.06 472 ARG A O 1
ATOM 3870 N N . SER A 1 473 ? 7.451 19.435 14.079 1.00 52.53 473 SER A N 1
ATOM 3871 C CA . SER A 1 473 ? 7.243 20.807 14.509 1.00 52.53 473 SER A CA 1
ATOM 3872 C C . SER A 1 473 ? 6.422 21.525 13.442 1.00 52.53 473 SER A C 1
ATOM 3874 O O . SER A 1 473 ? 6.800 21.539 12.271 1.00 52.53 473 SER A O 1
ATOM 3876 N N . ARG A 1 474 ? 5.334 22.193 13.851 1.00 49.22 474 ARG A N 1
ATOM 3877 C CA . ARG A 1 474 ? 4.505 23.083 13.007 1.00 49.22 474 ARG A CA 1
ATOM 3878 C C . ARG A 1 474 ? 5.277 24.302 12.473 1.00 49.22 474 ARG A C 1
ATOM 3880 O O . ARG A 1 474 ? 4.689 25.281 12.018 1.00 49.22 474 ARG A O 1
ATOM 3887 N N . THR A 1 475 ? 6.602 24.310 12.578 1.00 51.53 475 THR A N 1
ATOM 3888 C CA . THR A 1 475 ? 7.439 25.323 11.956 1.00 51.53 475 THR A CA 1
ATOM 3889 C C . THR A 1 475 ? 7.404 25.092 10.454 1.00 51.53 475 THR A C 1
ATOM 3891 O O . THR A 1 475 ? 8.170 24.301 9.899 1.00 51.53 475 THR A O 1
ATOM 3894 N N . SER A 1 476 ? 6.478 25.811 9.809 1.00 54.25 476 SER A N 1
ATOM 3895 C CA . SER A 1 476 ? 6.518 26.098 8.376 1.00 54.25 476 SER A CA 1
ATOM 3896 C C . SER A 1 476 ? 7.957 26.414 7.970 1.00 54.25 476 SER A C 1
ATOM 3898 O O . SER A 1 476 ? 8.698 27.025 8.747 1.00 54.25 476 SER A O 1
ATOM 3900 N N . TYR A 1 477 ? 8.348 26.004 6.762 1.00 60.19 477 TYR A N 1
ATOM 3901 C CA . TYR A 1 477 ? 9.695 26.180 6.213 1.00 60.19 477 TYR A CA 1
ATOM 3902 C C . TYR A 1 477 ? 10.264 27.597 6.445 1.00 60.19 477 TYR A C 1
ATOM 3904 O O . TYR A 1 477 ? 11.453 27.754 6.715 1.00 60.19 477 TYR A O 1
ATOM 3912 N N . LYS A 1 478 ? 9.399 28.621 6.464 1.00 54.84 478 LYS A N 1
ATOM 3913 C CA . LYS A 1 478 ? 9.743 30.028 6.729 1.00 54.84 478 LYS A CA 1
ATOM 3914 C C . LYS A 1 478 ? 10.285 30.318 8.142 1.00 54.84 478 LYS A C 1
ATOM 3916 O O . LYS A 1 478 ? 11.005 31.294 8.315 1.00 54.84 478 LYS A O 1
ATOM 3921 N N . TYR A 1 479 ? 9.935 29.511 9.143 1.00 64.94 479 TYR A N 1
ATOM 3922 C CA . TYR A 1 479 ? 10.293 29.718 10.557 1.00 64.94 479 TYR A CA 1
ATOM 3923 C C . TYR A 1 479 ? 11.332 28.715 11.072 1.00 64.94 479 TYR A C 1
ATOM 3925 O O . TYR A 1 479 ? 11.571 28.633 12.277 1.00 64.94 479 TYR A O 1
ATOM 3933 N N . ARG A 1 480 ? 11.924 27.913 10.182 1.00 74.19 480 ARG A N 1
ATOM 3934 C CA . ARG A 1 480 ? 13.067 27.062 10.527 1.00 74.19 480 ARG A CA 1
ATOM 3935 C C . ARG A 1 480 ? 14.294 27.945 10.752 1.00 74.19 480 ARG A C 1
ATOM 3937 O O . ARG A 1 480 ? 14.476 28.938 10.050 1.00 74.19 480 ARG A O 1
ATOM 3944 N N . ASP A 1 481 ? 15.132 27.569 11.716 1.00 82.19 481 ASP A N 1
ATOM 3945 C CA . ASP A 1 481 ? 16.422 28.230 11.931 1.00 82.19 481 ASP A CA 1
ATOM 3946 C C . ASP A 1 481 ? 17.209 28.260 10.605 1.00 82.19 481 ASP A C 1
ATOM 3948 O O . ASP A 1 481 ? 17.260 27.235 9.919 1.00 82.19 481 ASP A O 1
ATOM 3952 N N . PRO A 1 482 ? 17.828 29.388 10.209 1.00 81.94 482 PRO A N 1
ATOM 3953 C CA . PRO A 1 482 ? 18.604 29.473 8.973 1.00 81.94 482 PRO A CA 1
ATOM 3954 C C . PRO A 1 482 ? 19.670 28.379 8.803 1.00 81.94 482 PRO A C 1
ATOM 3956 O O . PRO A 1 482 ? 19.988 28.035 7.662 1.00 81.94 482 PRO A O 1
ATOM 3959 N N . LYS A 1 483 ? 20.195 27.813 9.902 1.00 87.44 483 LYS A N 1
ATOM 3960 C CA . LYS A 1 483 ? 21.146 26.692 9.897 1.00 87.44 483 LYS A CA 1
ATOM 3961 C C . LYS A 1 483 ? 20.544 25.400 9.349 1.00 87.44 483 LYS A C 1
ATOM 3963 O O . LYS A 1 483 ? 21.285 24.621 8.755 1.00 87.44 483 LYS A O 1
ATOM 3968 N N . PHE A 1 484 ? 19.233 25.189 9.488 1.00 80.50 484 PHE A N 1
ATOM 3969 C CA . PHE A 1 484 ? 18.530 24.036 8.910 1.00 80.50 484 PHE A CA 1
ATOM 3970 C C . PHE A 1 484 ? 18.746 23.954 7.393 1.00 80.50 484 PHE A C 1
ATOM 3972 O O . PHE A 1 484 ? 18.934 22.879 6.839 1.00 80.50 484 PHE A O 1
ATOM 3979 N N . TRP A 1 485 ? 18.806 25.108 6.725 1.00 83.69 485 TRP A N 1
ATOM 3980 C CA . TRP A 1 485 ? 18.979 25.205 5.276 1.00 83.69 485 TRP A CA 1
ATOM 3981 C C . TRP A 1 485 ? 20.438 25.129 4.815 1.00 83.69 485 TRP A C 1
ATOM 3983 O O . TRP A 1 485 ? 20.696 25.305 3.629 1.00 83.69 485 TRP A O 1
ATOM 3993 N N . THR A 1 486 ? 21.405 24.914 5.712 1.00 87.62 486 THR A N 1
ATOM 3994 C CA . THR A 1 486 ? 22.837 24.980 5.366 1.00 87.62 486 THR A CA 1
ATOM 3995 C C . THR A 1 486 ? 23.217 23.947 4.311 1.00 87.62 486 THR A C 1
ATOM 3997 O O . THR A 1 486 ? 23.912 24.281 3.357 1.00 87.62 486 THR A O 1
ATOM 4000 N N . GLU A 1 487 ? 22.748 22.706 4.443 1.00 80.75 487 GLU A N 1
ATOM 4001 C CA . GLU A 1 487 ? 23.029 21.659 3.453 1.00 80.75 487 GLU A CA 1
ATOM 4002 C C . GLU A 1 487 ? 22.365 21.960 2.110 1.00 80.75 487 GLU A C 1
ATOM 4004 O O . GLU A 1 487 ? 23.010 21.851 1.073 1.00 80.75 487 GLU A O 1
ATOM 4009 N N . TRP A 1 488 ? 21.122 22.447 2.124 1.00 79.75 488 TRP A N 1
ATOM 4010 C CA . TRP A 1 488 ? 20.424 22.852 0.903 1.00 79.75 488 TRP A CA 1
ATOM 4011 C C . TRP A 1 488 ? 21.116 24.022 0.194 1.00 79.75 488 TRP A C 1
ATOM 4013 O O . TRP A 1 488 ? 21.265 24.015 -1.023 1.00 79.75 488 TRP A O 1
ATOM 4023 N N . LYS A 1 489 ? 21.613 25.010 0.944 1.00 84.06 489 LYS A N 1
ATOM 4024 C CA . LYS A 1 489 ? 22.403 26.117 0.384 1.00 84.06 489 LYS A CA 1
ATOM 4025 C C . LYS A 1 489 ? 23.696 25.621 -0.264 1.00 84.06 489 LYS A C 1
ATOM 4027 O O . LYS A 1 489 ? 23.986 26.035 -1.377 1.00 84.06 489 LYS A O 1
ATOM 4032 N N . LYS A 1 490 ? 24.400 24.667 0.360 1.00 84.19 490 LYS A N 1
ATOM 4033 C CA . LYS A 1 490 ? 25.574 24.015 -0.251 1.00 84.19 490 LYS A CA 1
ATOM 4034 C C . LYS A 1 490 ? 25.233 23.286 -1.556 1.00 84.19 490 LYS A C 1
ATOM 4036 O O . LYS A 1 490 ? 26.085 23.197 -2.431 1.00 84.19 490 LYS A O 1
ATOM 4041 N N . VAL A 1 491 ? 24.019 22.741 -1.687 1.00 78.38 491 VAL A N 1
ATOM 4042 C CA . VAL A 1 491 ? 23.540 22.145 -2.948 1.00 78.38 491 VAL A CA 1
ATOM 4043 C C . VAL A 1 491 ? 23.305 23.229 -4.001 1.00 78.38 491 VAL A C 1
ATOM 4045 O O . VAL A 1 491 ? 23.762 23.067 -5.125 1.00 78.38 491 VAL A O 1
ATOM 4048 N N . LEU A 1 492 ? 22.657 24.343 -3.638 1.00 77.88 492 LEU A N 1
ATOM 4049 C CA . LEU A 1 492 ? 22.396 25.472 -4.545 1.00 77.88 492 LEU A CA 1
ATOM 4050 C C . LEU A 1 492 ? 23.667 26.199 -5.016 1.00 77.88 492 LEU A C 1
ATOM 4052 O O . LEU A 1 492 ? 23.649 26.833 -6.065 1.00 77.88 492 LEU A O 1
ATOM 4056 N N . GLU A 1 493 ? 24.751 26.136 -4.241 1.00 82.62 493 GLU A N 1
ATOM 4057 C CA . GLU A 1 493 ? 26.054 26.728 -4.581 1.00 82.62 493 GLU A CA 1
ATOM 4058 C C . GLU A 1 493 ? 26.868 25.884 -5.579 1.00 82.62 493 GLU A C 1
ATOM 4060 O O . GLU A 1 493 ? 27.872 26.364 -6.106 1.00 82.62 493 GLU A O 1
ATOM 4065 N N . LYS A 1 494 ? 26.471 24.633 -5.848 1.00 77.00 494 LYS A N 1
ATOM 4066 C CA . LYS A 1 494 ? 27.152 23.762 -6.816 1.00 77.00 494 LYS A CA 1
ATOM 4067 C C . LYS A 1 494 ? 26.657 24.029 -8.238 1.00 77.00 494 LYS A C 1
ATOM 4069 O O . LYS A 1 494 ? 25.461 24.162 -8.471 1.00 77.00 494 LYS A O 1
ATOM 4074 N N . ASP A 1 495 ? 27.574 23.986 -9.203 1.00 74.31 495 ASP A N 1
ATOM 4075 C CA . ASP A 1 495 ? 27.282 24.128 -10.640 1.00 74.31 495 ASP A CA 1
ATOM 4076 C C . ASP A 1 495 ? 26.780 22.810 -11.269 1.00 74.31 495 ASP A C 1
ATOM 4078 O O . ASP A 1 495 ? 27.316 22.306 -12.253 1.00 74.31 495 ASP A O 1
ATOM 4082 N N . ARG A 1 496 ? 25.791 22.173 -10.632 1.00 66.00 496 ARG A N 1
ATOM 4083 C CA . ARG A 1 496 ? 25.085 20.989 -11.153 1.00 66.00 496 ARG A CA 1
ATOM 4084 C C . ARG A 1 496 ? 23.603 21.110 -10.813 1.00 66.00 496 ARG A C 1
ATOM 4086 O O . ARG A 1 496 ? 23.237 21.771 -9.841 1.00 66.00 496 ARG A O 1
ATOM 4093 N N . HIS A 1 497 ? 22.736 20.476 -11.601 1.00 69.94 497 HIS A N 1
ATOM 4094 C CA . HIS A 1 497 ? 21.306 20.492 -11.309 1.00 69.94 497 HIS A CA 1
ATOM 4095 C C . HIS A 1 497 ? 21.053 19.803 -9.958 1.00 69.94 497 HIS A C 1
ATOM 4097 O O . HIS A 1 497 ? 21.691 18.803 -9.635 1.00 69.94 497 HIS A O 1
ATOM 4103 N N . PHE A 1 498 ? 20.133 20.327 -9.139 1.00 67.38 498 PHE A N 1
ATOM 4104 C CA . PHE A 1 498 ? 19.927 19.823 -7.773 1.00 67.38 498 PHE A CA 1
ATOM 4105 C C . PHE A 1 498 ? 19.552 18.333 -7.734 1.00 67.38 498 PHE A C 1
ATOM 4107 O O . PHE A 1 498 ? 19.888 17.660 -6.767 1.00 67.38 498 PHE A O 1
ATOM 4114 N N . SER A 1 499 ? 18.925 17.807 -8.792 1.00 64.44 499 SER A N 1
ATOM 4115 C CA . SER A 1 499 ? 18.636 16.372 -8.955 1.00 64.44 499 SER A CA 1
ATOM 4116 C C . SER A 1 499 ? 19.870 15.478 -9.024 1.00 64.44 499 SER A C 1
ATOM 4118 O O . SER A 1 499 ? 19.769 14.286 -8.760 1.00 64.44 499 SER A O 1
ATOM 4120 N N . ASP A 1 500 ? 21.013 16.046 -9.398 1.00 62.03 500 ASP A N 1
ATOM 4121 C CA . ASP A 1 500 ? 22.269 15.321 -9.595 1.00 62.03 500 ASP A CA 1
ATOM 4122 C C . ASP A 1 500 ? 23.132 15.339 -8.329 1.00 62.03 500 ASP A C 1
ATOM 4124 O O . ASP A 1 500 ? 24.202 14.740 -8.293 1.00 62.03 500 ASP A O 1
ATOM 4128 N N . ILE A 1 501 ? 22.702 16.087 -7.309 1.00 66.31 501 ILE A N 1
ATOM 4129 C CA . ILE A 1 501 ? 23.434 16.302 -6.059 1.00 66.31 501 ILE A CA 1
ATOM 4130 C C . ILE A 1 501 ? 22.596 15.839 -4.868 1.00 66.31 501 ILE A C 1
ATOM 4132 O O . ILE A 1 501 ? 23.131 15.283 -3.910 1.00 66.31 501 ILE A O 1
ATOM 4136 N N . TYR A 1 502 ? 21.299 16.145 -4.885 1.00 65.69 502 TYR A N 1
ATOM 4137 C CA . TYR A 1 502 ? 20.397 15.857 -3.788 1.00 65.69 502 TYR A CA 1
ATOM 4138 C C . TYR A 1 502 ? 19.787 14.466 -3.967 1.00 65.69 502 TYR A C 1
ATOM 4140 O O . TYR A 1 502 ? 19.113 14.229 -4.973 1.00 65.69 502 TYR A O 1
ATOM 4148 N N . PRO A 1 503 ? 19.960 13.562 -2.990 1.00 62.16 503 PRO A N 1
ATOM 4149 C CA . PRO A 1 503 ? 19.307 12.273 -3.039 1.00 62.16 503 PRO A CA 1
ATOM 4150 C C . PRO A 1 503 ? 17.791 12.453 -2.834 1.00 62.16 503 PRO A C 1
ATOM 4152 O O . PRO A 1 503 ? 17.300 12.641 -1.722 1.00 62.16 503 PRO A O 1
ATOM 4155 N N . PHE A 1 504 ? 17.014 12.330 -3.909 1.00 62.66 504 PHE A N 1
ATOM 4156 C CA . PHE A 1 504 ? 15.596 11.951 -3.895 1.00 62.66 504 PHE A CA 1
ATOM 4157 C C . PHE A 1 504 ? 15.321 10.524 -3.383 1.00 62.66 504 PHE A C 1
ATOM 4159 O O . PHE A 1 504 ? 14.236 9.977 -3.613 1.00 62.66 504 PHE A O 1
ATOM 4166 N N . ASP A 1 505 ? 16.266 9.933 -2.653 1.00 60.25 505 ASP A N 1
ATOM 4167 C CA . ASP A 1 505 ? 16.150 8.615 -2.034 1.00 60.25 505 ASP A CA 1
ATOM 4168 C C . ASP A 1 505 ? 14.954 8.550 -1.090 1.00 60.25 505 ASP A C 1
ATOM 4170 O O . ASP A 1 505 ? 14.458 7.467 -0.833 1.00 60.25 505 ASP A O 1
ATOM 4174 N N . TRP A 1 506 ? 14.408 9.688 -0.642 1.00 60.78 506 TRP A N 1
ATOM 4175 C CA . TRP A 1 506 ? 13.125 9.729 0.061 1.00 60.78 506 TRP A CA 1
ATOM 4176 C C . TRP A 1 506 ? 12.012 9.016 -0.726 1.00 60.78 506 TRP A C 1
ATOM 4178 O O . TRP A 1 506 ? 11.240 8.270 -0.136 1.00 60.78 506 TRP A O 1
ATOM 4188 N N . SER A 1 507 ? 11.949 9.173 -2.053 1.00 62.44 507 SER A N 1
ATOM 4189 C CA . SER A 1 507 ? 10.940 8.499 -2.880 1.00 62.44 507 SER A CA 1
ATOM 4190 C C . SER A 1 507 ? 11.180 6.988 -2.943 1.00 62.44 507 SER A C 1
ATOM 4192 O O . SER A 1 507 ? 10.223 6.221 -2.951 1.00 62.44 507 SER A O 1
ATOM 4194 N N . LEU A 1 508 ? 12.448 6.562 -2.957 1.00 62.59 508 LEU A N 1
ATOM 4195 C CA . LEU A 1 508 ? 12.878 5.159 -2.958 1.00 62.59 508 LEU A CA 1
ATOM 4196 C C . LEU A 1 508 ? 12.873 4.528 -1.563 1.00 62.59 508 LEU A C 1
ATOM 4198 O O . LEU A 1 508 ? 12.876 3.316 -1.462 1.00 62.59 508 LEU A O 1
ATOM 4202 N N . ALA A 1 509 ? 12.875 5.319 -0.493 1.00 59.25 509 ALA A N 1
ATOM 4203 C CA . ALA A 1 509 ? 12.780 4.860 0.888 1.00 59.25 509 ALA A CA 1
ATOM 4204 C C . ALA A 1 509 ? 11.315 4.777 1.337 1.00 59.25 509 ALA A C 1
ATOM 4206 O O . ALA A 1 509 ? 10.952 3.886 2.098 1.00 59.25 509 ALA A O 1
ATOM 4207 N N . ILE A 1 510 ? 10.453 5.675 0.840 1.00 61.59 510 ILE A N 1
ATOM 4208 C CA . ILE A 1 510 ? 9.013 5.662 1.126 1.00 61.59 510 ILE A CA 1
ATOM 4209 C C . ILE A 1 510 ? 8.288 4.585 0.317 1.00 61.59 510 ILE A C 1
ATOM 4211 O O . ILE A 1 510 ? 7.428 3.912 0.876 1.00 61.59 510 ILE A O 1
ATOM 4215 N N . ARG A 1 511 ? 8.619 4.381 -0.965 1.00 65.50 511 ARG A N 1
ATOM 4216 C CA . ARG A 1 511 ? 7.999 3.329 -1.793 1.00 65.50 511 ARG A CA 1
ATOM 4217 C C . ARG A 1 511 ? 8.046 1.928 -1.159 1.00 65.50 511 ARG A C 1
ATOM 4219 O O . ARG A 1 511 ? 6.981 1.329 -1.061 1.00 65.50 511 ARG A O 1
ATOM 4226 N N . PRO A 1 512 ? 9.186 1.425 -0.645 1.00 56.66 512 PRO A N 1
ATOM 4227 C CA . PRO A 1 512 ? 9.239 0.177 0.105 1.00 56.66 512 PRO A CA 1
ATOM 4228 C C . PRO A 1 512 ? 8.384 0.210 1.361 1.00 56.66 512 PRO A C 1
ATOM 4230 O O . PRO A 1 512 ? 7.735 -0.767 1.694 1.00 56.66 512 PRO A O 1
ATOM 4233 N N . ILE A 1 513 ? 8.359 1.327 2.083 1.00 60.19 513 ILE A N 1
ATOM 4234 C CA . ILE A 1 513 ? 7.520 1.443 3.272 1.00 60.19 513 ILE A CA 1
ATOM 4235 C C . ILE A 1 513 ? 6.038 1.299 2.890 1.00 60.19 513 ILE A C 1
ATOM 4237 O O . ILE A 1 513 ? 5.330 0.548 3.549 1.00 60.19 513 ILE A O 1
ATOM 4241 N N . ILE A 1 514 ? 5.592 1.923 1.795 1.00 56.06 514 ILE A N 1
ATOM 4242 C CA . ILE A 1 514 ? 4.251 1.722 1.222 1.00 56.06 514 ILE A CA 1
ATOM 4243 C C . ILE A 1 514 ? 4.069 0.256 0.797 1.00 56.06 514 ILE A C 1
ATOM 4245 O O . ILE A 1 514 ? 3.079 -0.357 1.163 1.00 56.06 514 ILE A O 1
ATOM 4249 N N . ALA A 1 515 ? 5.052 -0.336 0.121 1.00 52.72 515 ALA A N 1
ATOM 4250 C CA . ALA A 1 515 ? 5.000 -1.691 -0.419 1.00 52.72 515 ALA A CA 1
ATOM 4251 C C . ALA A 1 515 ? 5.041 -2.831 0.615 1.00 52.72 515 ALA A C 1
ATOM 4253 O O . ALA A 1 515 ? 4.385 -3.854 0.441 1.00 52.72 515 ALA A O 1
ATOM 4254 N N . LYS A 1 516 ? 5.778 -2.690 1.726 1.00 54.47 516 LYS A N 1
ATOM 4255 C CA . LYS A 1 516 ? 5.786 -3.671 2.832 1.00 54.47 516 LYS A CA 1
ATOM 4256 C C . LYS A 1 516 ? 4.391 -3.830 3.436 1.00 54.47 516 LYS A C 1
ATOM 4258 O O . LYS A 1 516 ? 4.089 -4.860 4.026 1.00 54.47 516 LYS A O 1
ATOM 4263 N N . ARG A 1 517 ? 3.567 -2.794 3.270 1.00 52.38 517 ARG A N 1
ATOM 4264 C CA . ARG A 1 517 ? 2.172 -2.687 3.697 1.00 52.38 517 ARG A CA 1
ATOM 4265 C C . ARG A 1 517 ? 1.192 -3.196 2.613 1.00 52.38 517 ARG A C 1
ATOM 4267 O O . ARG A 1 517 ? -0.010 -3.010 2.755 1.00 52.38 517 ARG A O 1
ATOM 4274 N N . GLU A 1 518 ? 1.700 -3.801 1.527 1.00 42.22 518 GLU A N 1
ATOM 4275 C CA . GLU A 1 518 ? 0.935 -4.402 0.412 1.00 42.22 518 GLU A CA 1
ATOM 4276 C C . GLU A 1 518 ? 1.035 -5.939 0.350 1.00 42.22 518 GLU A C 1
ATOM 4278 O O . GLU A 1 518 ? 0.273 -6.573 -0.380 1.00 42.22 518 GLU A O 1
ATOM 4283 N N . TYR A 1 519 ? 1.985 -6.543 1.077 1.00 34.56 519 TYR A N 1
ATOM 4284 C CA . TYR A 1 519 ? 2.243 -7.994 1.087 1.00 34.56 519 TYR A CA 1
ATOM 4285 C C . TYR A 1 519 ? 2.030 -8.663 2.460 1.00 34.56 519 TYR A C 1
ATOM 4287 O O . TYR A 1 519 ? 2.107 -9.891 2.549 1.00 34.56 519 TYR A O 1
ATOM 4295 N N . LEU A 1 520 ? 1.770 -7.868 3.503 1.00 31.88 520 LEU A N 1
ATOM 4296 C CA . LEU A 1 520 ? 1.243 -8.277 4.812 1.00 31.88 520 LEU A CA 1
ATOM 4297 C C . LEU A 1 520 ? -0.193 -7.769 4.909 1.00 31.88 520 LEU A C 1
ATOM 4299 O O . LEU A 1 520 ? -1.035 -8.535 5.424 1.00 31.88 520 LEU A O 1
#